Protein 3ORQ (pdb70)

Structure (mmCIF, N/CA/C/O backbone):
data_3ORQ
#
_entry.id   3ORQ
#
_cell.length_a   66.409
_cell.length_b   53.453
_cell.length_c   110.395
_cell.angle_alpha   90.00
_cell.angle_beta   94.70
_cell.angle_gamma   90.00
#
_symmetry.space_group_name_H-M   'P 1 21 1'
#
loop_
_entity.id
_entity.type
_entity.pdbx_description
1 polymer 'N5-Carboxyaminoimidazole ribonucleotide synthetase'
2 non-polymer 'MAGNESIUM ION'
3 non-polymer "ADENOSINE-5'-DIPHOSPHATE"
4 non-polymer 'PYROPHOSPHATE 2-'
5 non-polymer GLYCEROL
6 water water
#
loop_
_atom_site.group_PDB
_atom_site.id
_atom_site.type_symbol
_atom_site.label_atom_id
_atom_site.label_alt_id
_atom_site.label_comp_id
_atom_site.label_asym_id
_atom_site.label_entity_id
_atom_site.label_seq_id
_atom_site.pdbx_PDB_ins_code
_atom_site.Cartn_x
_atom_site.Cartn_y
_atom_site.Cartn_z
_atom_site.occupancy
_atom_site.B_iso_or_equiv
_atom_site.auth_seq_id
_atom_site.auth_comp_id
_atom_site.auth_asym_id
_atom_site.auth_atom_id
_atom_site.pdbx_PDB_model_num
ATOM 1 N N . ASN A 1 2 ? -2.113 3.107 25.539 1.00 35.78 -1 ASN A N 1
ATOM 2 C CA . ASN A 1 2 ? -0.872 2.284 25.365 1.00 36.86 -1 ASN A CA 1
ATOM 3 C C . ASN A 1 2 ? -0.725 1.671 23.963 1.00 38.01 -1 ASN A C 1
ATOM 4 O O . ASN A 1 2 ? -1.437 0.726 23.590 1.00 38.98 -1 ASN A O 1
ATOM 9 N N . ALA A 1 3 ? 0.199 2.218 23.183 1.00 38.29 0 ALA A N 1
ATOM 10 C CA . ALA A 1 3 ? 0.346 1.775 21.802 1.00 39.30 0 ALA A CA 1
ATOM 11 C C . ALA A 1 3 ? 1.136 0.471 21.732 1.00 38.06 0 ALA A C 1
ATOM 12 O O . ALA A 1 3 ? 2.246 0.350 22.304 1.00 36.13 0 ALA A O 1
ATOM 22 N N . ASN A 1 5 ? 1.983 -0.451 18.703 1.00 28.15 2 ASN A N 1
ATOM 23 C CA . ASN A 1 5 ? 2.958 -0.032 17.693 1.00 25.80 2 ASN A CA 1
ATOM 24 C C . ASN A 1 5 ? 3.281 1.452 17.788 1.00 22.96 2 ASN A C 1
ATOM 25 O O . ASN A 1 5 ? 2.383 2.267 17.993 1.00 22.80 2 ASN A O 1
ATOM 30 N N . PHE A 1 6 ? 4.574 1.786 17.669 1.00 17.87 3 PHE A N 1
ATOM 31 C CA . PHE A 1 6 ? 5.033 3.146 17.937 1.00 14.21 3 PHE A CA 1
ATOM 32 C C . PHE A 1 6 ? 6.255 3.555 17.097 1.00 12.94 3 PHE A C 1
ATOM 33 O O . PHE A 1 6 ? 6.775 2.767 16.316 1.00 11.88 3 PHE A O 1
ATOM 41 N N . ASN A 1 7 ? 6.672 4.806 17.203 1.00 11.99 4 ASN A N 1
ATOM 42 C CA . ASN A 1 7 ? 7.725 5.328 16.313 1.00 10.27 4 ASN A CA 1
ATOM 43 C C . ASN A 1 7 ? 8.971 4.468 16.244 1.00 9.12 4 ASN A C 1
ATOM 44 O O . ASN A 1 7 ? 9.531 4.060 17.292 1.00 6.45 4 ASN A O 1
ATOM 49 N N . LYS A 1 8 ? 9.376 4.178 15.014 1.00 8.09 5 LYS A N 1
ATOM 50 C CA . LYS A 1 8 ? 10.660 3.552 14.728 1.00 9.87 5 LYS A CA 1
ATOM 51 C C . LYS A 1 8 ? 11.682 4.655 14.540 1.00 9.74 5 LYS A C 1
ATOM 52 O O . LYS A 1 8 ? 11.632 5.382 13.548 1.00 11.38 5 LYS A O 1
ATOM 58 N N . LEU A 1 9 ? 12.580 4.808 15.518 1.00 8.00 6 LEU A N 1
ATOM 59 C CA . LEU A 1 9 ? 13.597 5.881 15.479 1.00 9.13 6 LEU A CA 1
ATOM 60 C C . LEU A 1 9 ? 14.931 5.367 14.954 1.00 9.52 6 LEU A C 1
ATOM 61 O O . LEU A 1 9 ? 15.423 4.300 15.389 1.00 12.37 6 LEU A O 1
ATOM 66 N N . LYS A 1 10 ? 15.532 6.141 14.061 1.00 5.93 7 LYS A N 1
ATOM 67 C CA . LYS A 1 10 ? 16.802 5.773 13.435 1.00 5.67 7 LYS A CA 1
ATOM 68 C C . LYS A 1 10 ? 17.948 6.473 14.115 1.00 5.57 7 LYS A C 1
ATOM 69 O O . LYS A 1 10 ? 17.766 7.518 14.783 1.00 5.15 7 LYS A O 1
ATOM 75 N N . PHE A 1 11 ? 19.144 5.900 13.975 1.00 3.54 8 PHE A N 1
ATOM 76 C CA . PHE A 1 11 ? 20.294 6.489 14.611 1.00 2.22 8 PHE A CA 1
ATOM 77 C C . PHE A 1 11 ? 20.292 7.974 14.291 1.00 3.01 8 PHE A C 1
ATOM 78 O O . PHE A 1 11 ? 19.809 8.385 13.215 1.00 2.00 8 PHE A O 1
ATOM 86 N N . GLY A 1 12 ? 20.842 8.783 15.203 1.00 2.28 9 GLY A N 1
ATOM 87 C CA . GLY A 1 12 ? 20.798 10.235 15.014 1.00 2.00 9 GLY A CA 1
ATOM 88 C C . GLY A 1 12 ? 19.668 10.856 15.808 1.00 3.21 9 GLY A C 1
ATOM 89 O O . GLY A 1 12 ? 19.711 12.046 16.110 1.00 4.02 9 GLY A O 1
ATOM 90 N N . ALA A 1 13 ? 18.659 10.062 16.196 1.00 3.72 10 ALA A N 1
ATOM 91 C CA . ALA A 1 13 ? 17.581 10.612 17.005 1.00 4.26 10 ALA A CA 1
ATOM 92 C C . ALA A 1 13 ? 18.075 10.783 18.441 1.00 5.69 10 ALA A C 1
ATOM 93 O O . ALA A 1 13 ? 19.150 10.256 18.810 1.00 4.68 10 ALA A O 1
ATOM 95 N N . THR A 1 14 ? 17.301 11.519 19.244 1.00 4.45 11 THR A N 1
ATOM 96 C CA . THR A 1 14 ? 17.670 11.809 20.608 1.00 4.41 11 THR A CA 1
ATOM 97 C C . THR A 1 14 ? 16.820 11.084 21.660 1.00 4.61 11 THR A C 1
ATOM 98 O O . THR A 1 14 ? 15.596 11.129 21.638 1.00 5.31 11 THR A O 1
ATOM 102 N N . ILE A 1 15 ? 17.488 10.479 22.624 1.00 3.68 12 ILE A N 1
ATOM 103 C CA . ILE A 1 15 ? 16.828 9.747 23.668 1.00 4.18 12 ILE A CA 1
ATOM 104 C C . ILE A 1 15 ? 16.948 10.506 24.957 1.00 4.76 12 ILE A C 1
ATOM 105 O O . ILE A 1 15 ? 18.040 10.890 25.359 1.00 8.00 12 ILE A O 1
ATOM 110 N N . GLY A 1 16 ? 15.821 10.740 25.611 1.00 4.50 13 GLY A N 1
ATOM 111 C CA . GLY A 1 16 ? 15.789 11.388 26.914 1.00 3.30 13 GLY A CA 1
ATOM 112 C C . GLY A 1 16 ? 15.745 10.364 28.033 1.00 4.39 13 GLY A C 1
ATOM 113 O O . GLY A 1 16 ? 15.040 9.356 27.921 1.00 6.23 13 GLY A O 1
ATOM 114 N N . ILE A 1 17 ? 16.532 10.602 29.095 1.00 3.03 14 ILE A N 1
ATOM 115 C CA . ILE A 1 17 ? 16.577 9.705 30.250 1.00 3.85 14 ILE A CA 1
ATOM 116 C C . ILE A 1 17 ? 16.292 10.472 31.517 1.00 4.99 14 ILE A C 1
ATOM 117 O O . ILE A 1 17 ? 17.016 11.396 31.893 1.00 4.40 14 ILE A O 1
ATOM 122 N N . ILE A 1 18 ? 15.249 10.061 32.213 1.00 6.07 15 ILE A N 1
ATOM 123 C CA . ILE A 1 18 ? 14.971 10.649 33.506 1.00 7.29 15 ILE A CA 1
ATOM 124 C C . ILE A 1 18 ? 15.694 9.824 34.563 1.00 6.58 15 ILE A C 1
ATOM 125 O O . ILE A 1 18 ? 15.324 8.652 34.805 1.00 5.21 15 ILE A O 1
ATOM 130 N N . GLY A 1 19 ? 16.711 10.422 35.192 1.00 5.94 16 GLY A N 1
ATOM 131 C CA . GLY A 1 19 ? 17.543 9.703 36.179 1.00 5.03 16 GLY A CA 1
ATOM 132 C C . GLY A 1 19 ? 18.951 9.456 35.629 1.00 5.46 16 GLY A C 1
ATOM 133 O O . GLY A 1 19 ? 19.111 8.883 34.543 1.00 7.55 16 GLY A O 1
ATOM 134 N N . GLY A 1 20 ? 19.971 9.878 36.362 1.00 2.00 17 GLY A N 1
ATOM 135 C CA . GLY A 1 20 ? 21.338 9.781 35.904 1.00 2.00 17 GLY A CA 1
ATOM 136 C C . GLY A 1 20 ? 22.207 8.911 36.766 1.00 2.00 17 GLY A C 1
ATOM 137 O O . GLY A 1 20 ? 23.410 9.124 36.861 1.00 2.12 17 GLY A O 1
ATOM 138 N N . GLY A 1 21 ? 21.617 7.916 37.399 1.00 2.00 18 GLY A N 1
ATOM 139 C CA . GLY A 1 21 ? 22.360 7.000 38.236 1.00 2.00 18 GLY A CA 1
ATOM 140 C C . GLY A 1 21 ? 23.102 6.067 37.297 1.00 3.42 18 GLY A C 1
ATOM 141 O O . GLY A 1 21 ? 23.218 6.338 36.093 1.00 4.70 18 GLY A O 1
ATOM 142 N N . GLN A 1 22 ? 23.600 4.956 37.824 1.00 2.33 19 GLN A N 1
ATOM 143 C CA . GLN A 1 22 ? 24.420 4.113 37.033 1.00 2.00 19 GLN A CA 1
ATOM 144 C C . GLN A 1 22 ? 23.601 3.401 35.971 1.00 2.00 19 GLN A C 1
ATOM 145 O O . GLN A 1 22 ? 24.158 2.974 34.955 1.00 2.00 19 GLN A O 1
ATOM 151 N N . LEU A 1 23 ? 22.316 3.220 36.228 1.00 2.00 20 LEU A N 1
ATOM 152 C CA . LEU A 1 23 ? 21.461 2.540 35.253 1.00 2.90 20 LEU A CA 1
ATOM 153 C C . LEU A 1 23 ? 21.296 3.420 34.015 1.00 2.00 20 LEU A C 1
ATOM 154 O O . LEU A 1 23 ? 21.371 2.924 32.900 1.00 2.28 20 LEU A O 1
ATOM 159 N N . GLY A 1 24 ? 21.094 4.723 34.238 1.00 2.00 21 GLY A N 1
ATOM 160 C CA . GLY A 1 24 ? 21.012 5.706 33.168 1.00 2.00 21 GLY A CA 1
ATOM 161 C C . GLY A 1 24 ? 22.328 5.729 32.412 1.00 2.00 21 GLY A C 1
ATOM 162 O O . GLY A 1 24 ? 22.348 5.789 31.175 1.00 2.00 21 GLY A O 1
ATOM 163 N N . LYS A 1 25 ? 23.434 5.608 33.142 1.00 2.00 22 LYS A N 1
ATOM 164 C CA . LYS A 1 25 ? 24.754 5.728 32.555 1.00 2.00 22 LYS A CA 1
ATOM 165 C C . LYS A 1 25 ? 24.934 4.601 31.576 1.00 2.00 22 LYS A C 1
ATOM 166 O O . LYS A 1 25 ? 25.353 4.782 30.438 1.00 2.92 22 LYS A O 1
ATOM 188 N N . ALA A 1 28 ? 22.891 5.033 28.529 1.00 2.00 25 ALA A N 1
ATOM 189 C CA . ALA A 1 28 ? 23.444 6.091 27.663 1.00 2.66 25 ALA A CA 1
ATOM 190 C C . ALA A 1 28 ? 24.679 5.606 26.886 1.00 3.26 25 ALA A C 1
ATOM 191 O O . ALA A 1 28 ? 24.872 5.980 25.699 1.00 3.28 25 ALA A O 1
ATOM 193 N N . GLN A 1 29 ? 25.503 4.765 27.536 1.00 2.00 26 GLN A N 1
ATOM 194 C CA . GLN A 1 29 ? 26.647 4.158 26.827 1.00 2.00 26 GLN A CA 1
ATOM 195 C C . GLN A 1 29 ? 26.205 3.267 25.679 1.00 2.00 26 GLN A C 1
ATOM 196 O O . GLN A 1 29 ? 26.781 3.335 24.589 1.00 2.00 26 GLN A O 1
ATOM 202 N N . SER A 1 30 ? 25.154 2.467 25.880 1.00 2.30 27 SER A N 1
ATOM 203 C CA . SER A 1 30 ? 24.611 1.699 24.758 1.00 2.74 27 SER A CA 1
ATOM 204 C C . SER A 1 30 ? 24.040 2.608 23.667 1.00 2.00 27 SER A C 1
ATOM 205 O O . SER A 1 30 ? 24.269 2.384 22.470 1.00 2.00 27 SER A O 1
ATOM 208 N N . ALA A 1 31 ? 23.265 3.592 24.078 1.00 2.00 28 ALA A N 1
ATOM 209 C CA . ALA A 1 31 ? 22.654 4.504 23.129 1.00 2.00 28 ALA A CA 1
ATOM 210 C C . ALA A 1 31 ? 23.722 5.198 22.286 1.00 2.00 28 ALA A C 1
ATOM 211 O O . ALA A 1 31 ? 23.561 5.302 21.068 1.00 2.00 28 ALA A O 1
ATOM 213 N N . GLN A 1 32 ? 24.813 5.680 22.909 1.00 2.00 29 GLN A N 1
ATOM 214 C CA . GLN A 1 32 ? 25.851 6.396 22.115 1.00 2.00 29 GLN A CA 1
ATOM 215 C C . GLN A 1 32 ? 26.597 5.457 21.164 1.00 2.00 29 GLN A C 1
ATOM 216 O O . GLN A 1 32 ? 26.821 5.772 19.990 1.00 2.00 29 GLN A O 1
ATOM 222 N N . LYS A 1 33 ? 26.953 4.269 21.645 1.00 2.00 30 LYS A N 1
ATOM 223 C CA . LYS A 1 33 ? 27.464 3.219 20.770 1.00 2.00 30 LYS A CA 1
ATOM 224 C C . LYS A 1 33 ? 26.591 2.987 19.478 1.00 2.00 30 LYS A C 1
ATOM 225 O O . LYS A 1 33 ? 27.131 2.845 18.406 1.00 2.00 30 LYS A O 1
ATOM 247 N N . GLY A 1 35 ? 24.647 5.121 18.122 1.00 2.00 32 GLY A N 1
ATOM 248 C CA . GLY A 1 35 ? 24.509 6.370 17.348 1.00 2.00 32 GLY A CA 1
ATOM 249 C C . GLY A 1 35 ? 23.276 7.225 17.664 1.00 2.33 32 GLY A C 1
ATOM 250 O O . GLY A 1 35 ? 22.877 8.035 16.835 1.00 2.03 32 GLY A O 1
ATOM 251 N N . TYR A 1 36 ? 22.689 7.041 18.850 1.00 2.00 33 TYR A N 1
ATOM 252 C CA . TYR A 1 36 ? 21.654 7.940 19.377 1.00 2.00 33 TYR A CA 1
ATOM 253 C C . TYR A 1 36 ? 22.299 9.011 20.275 1.00 2.00 33 TYR A C 1
ATOM 254 O O . TYR A 1 36 ? 23.317 8.763 20.936 1.00 2.34 33 TYR A O 1
ATOM 263 N N . LYS A 1 37 ? 21.719 10.197 20.284 1.00 2.00 34 LYS A N 1
ATOM 264 C CA . LYS A 1 37 ? 22.177 11.223 21.180 1.00 3.04 34 LYS A CA 1
ATOM 265 C C . LYS A 1 37 ? 21.441 11.054 22.489 1.00 4.29 34 LYS A C 1
ATOM 266 O O . LYS A 1 37 ? 20.358 10.468 22.530 1.00 2.00 34 LYS A O 1
ATOM 272 N N . VAL A 1 38 ? 22.021 11.562 23.568 1.00 4.77 35 VAL A N 1
ATOM 273 C CA . VAL A 1 38 ? 21.428 11.338 24.877 1.00 2.84 35 VAL A CA 1
ATOM 274 C C . VAL A 1 38 ? 21.306 12.644 25.632 1.00 3.93 35 VAL A C 1
ATOM 275 O O . VAL A 1 38 ? 22.298 13.346 25.810 1.00 3.82 35 VAL A O 1
ATOM 279 N N . VAL A 1 39 ? 20.090 12.939 26.103 1.00 4.69 36 VAL A N 1
ATOM 280 C CA . VAL A 1 39 ? 19.858 14.024 27.065 1.00 4.15 36 VAL A CA 1
ATOM 281 C C . VAL A 1 39 ? 19.460 13.395 28.405 1.00 3.94 36 VAL A C 1
ATOM 282 O O . VAL A 1 39 ? 18.571 12.549 28.466 1.00 6.59 36 VAL A O 1
ATOM 286 N N . VAL A 1 40 ? 20.111 13.785 29.484 1.00 2.34 37 VAL A N 1
ATOM 287 C CA . VAL A 1 40 ? 19.799 13.151 30.738 1.00 2.34 37 VAL A CA 1
ATOM 288 C C . VAL A 1 40 ? 19.362 14.215 31.784 1.00 4.96 37 VAL A C 1
ATOM 289 O O . VAL A 1 40 ? 19.922 15.328 31.835 1.00 4.98 37 VAL A O 1
ATOM 293 N N . LEU A 1 41 ? 18.358 13.853 32.590 1.00 4.66 38 LEU A N 1
ATOM 294 C CA . LEU A 1 41 ? 17.813 14.729 33.635 1.00 5.97 38 LEU A CA 1
ATOM 295 C C . LEU A 1 41 ? 18.044 14.076 35.008 1.00 6.52 38 LEU A C 1
ATOM 296 O O . LEU A 1 41 ? 17.677 12.915 35.249 1.00 6.74 38 LEU A O 1
ATOM 301 N N . ASP A 1 42 ? 18.661 14.825 35.910 1.00 6.64 39 ASP A N 1
ATOM 302 C CA . ASP A 1 42 ? 18.938 14.339 37.252 1.00 5.86 39 ASP A CA 1
ATOM 303 C C . ASP A 1 42 ? 19.150 15.591 38.117 1.00 7.60 39 ASP A C 1
ATOM 304 O O . ASP A 1 42 ? 19.747 16.569 37.644 1.00 9.95 39 ASP A O 1
ATOM 309 N N . PRO A 1 43 ? 18.713 15.557 39.387 1.00 8.11 40 PRO A N 1
ATOM 310 C CA . PRO A 1 43 ? 18.951 16.686 40.318 1.00 8.38 40 PRO A CA 1
ATOM 311 C C . PRO A 1 43 ? 20.412 16.899 40.699 1.00 10.00 40 PRO A C 1
ATOM 312 O O . PRO A 1 43 ? 20.799 17.994 41.123 1.00 9.15 40 PRO A O 1
ATOM 316 N N . SER A 1 44 ? 21.238 15.864 40.538 1.00 11.87 41 SER A N 1
ATOM 317 C CA . SER A 1 44 ? 22.601 15.943 41.033 1.00 13.12 41 SER A CA 1
ATOM 318 C C . SER A 1 44 ? 23.624 16.159 39.902 1.00 14.26 41 SER A C 1
ATOM 319 O O . SER A 1 44 ? 23.673 15.390 38.906 1.00 11.93 41 SER A O 1
ATOM 322 N N . GLU A 1 45 ? 24.451 17.186 40.065 1.00 14.25 42 GLU A N 1
ATOM 323 C CA . GLU A 1 45 ? 25.449 17.513 39.063 1.00 16.91 42 GLU A CA 1
ATOM 324 C C . GLU A 1 45 ? 26.616 16.522 39.059 1.00 15.70 42 GLU A C 1
ATOM 325 O O . GLU A 1 45 ? 27.449 16.538 38.140 1.00 13.61 42 GLU A O 1
ATOM 331 N N . ASP A 1 46 ? 26.672 15.674 40.088 1.00 15.96 43 ASP A N 1
ATOM 332 C CA . ASP A 1 46 ? 27.676 14.595 40.155 1.00 17.21 43 ASP A CA 1
ATOM 333 C C . ASP A 1 46 ? 27.119 13.257 39.675 1.00 14.09 43 ASP A C 1
ATOM 334 O O . ASP A 1 46 ? 27.781 12.240 39.793 1.00 14.61 43 ASP A O 1
ATOM 339 N N . CYS A 1 47 ? 25.904 13.244 39.138 1.00 11.35 44 CYS A N 1
ATOM 340 C CA . CYS A 1 47 ? 25.343 11.987 38.677 1.00 8.58 44 CYS A CA 1
ATOM 341 C C . CYS A 1 47 ? 26.298 11.312 37.694 1.00 7.33 44 CYS A C 1
ATOM 342 O O . CYS A 1 47 ? 26.830 11.965 36.814 1.00 3.59 44 CYS A O 1
ATOM 345 N N . PRO A 1 48 ? 26.478 9.981 37.837 1.00 6.38 45 PRO A N 1
ATOM 346 C CA . PRO A 1 48 ? 27.326 9.129 37.001 1.00 6.18 45 PRO A CA 1
ATOM 347 C C . PRO A 1 48 ? 27.064 9.244 35.484 1.00 6.84 45 PRO A C 1
ATOM 348 O O . PRO A 1 48 ? 27.958 8.961 34.703 1.00 5.05 45 PRO A O 1
ATOM 352 N N . CYS A 1 49 ? 25.858 9.626 35.072 1.00 4.21 46 CYS A N 1
ATOM 353 C CA . CYS A 1 49 ? 25.500 9.592 33.639 1.00 4.04 46 CYS A CA 1
ATOM 354 C C . CYS A 1 49 ? 25.874 10.920 32.955 1.00 5.01 46 CYS A C 1
ATOM 355 O O . CYS A 1 49 ? 25.838 11.038 31.736 1.00 5.41 46 CYS A O 1
ATOM 358 N N . ARG A 1 50 ? 26.285 11.903 33.743 1.00 6.56 47 ARG A N 1
ATOM 359 C CA . ARG A 1 50 ? 26.405 13.264 33.232 1.00 6.81 47 ARG A CA 1
ATOM 360 C C . ARG A 1 50 ? 27.355 13.411 32.065 1.00 5.65 47 ARG A C 1
ATOM 361 O O . ARG A 1 50 ? 27.083 14.172 31.140 1.00 7.03 47 ARG A O 1
ATOM 369 N N . TYR A 1 51 ? 28.462 12.682 32.095 1.00 4.63 48 TYR A N 1
ATOM 370 C CA . TYR A 1 51 ? 29.447 12.784 30.995 1.00 3.74 48 TYR A CA 1
ATOM 371 C C . TYR A 1 51 ? 29.413 11.680 29.944 1.00 2.26 48 TYR A C 1
ATOM 372 O O . TYR A 1 51 ? 30.382 11.503 29.213 1.00 2.00 48 TYR A O 1
ATOM 381 N N . VAL A 1 52 ? 28.321 10.904 29.905 1.00 2.00 49 VAL A N 1
ATOM 382 C CA . VAL A 1 52 ? 28.006 10.113 28.725 1.00 2.00 49 VAL A CA 1
ATOM 383 C C . VAL A 1 52 ? 26.657 10.556 28.083 1.00 2.00 49 VAL A C 1
ATOM 384 O O . VAL A 1 52 ? 25.929 9.743 27.462 1.00 2.00 49 VAL A O 1
ATOM 388 N N . ALA A 1 53 ? 26.318 11.844 28.287 1.00 2.00 50 ALA A N 1
ATOM 389 C CA . ALA A 1 53 ? 25.156 12.495 27.650 1.00 2.00 50 ALA A CA 1
ATOM 390 C C . ALA A 1 53 ? 25.599 13.668 26.790 1.00 2.12 50 ALA A C 1
ATOM 391 O O . ALA A 1 53 ? 26.592 14.295 27.094 1.00 3.70 50 ALA A O 1
ATOM 393 N N . HIS A 1 54 ? 24.885 13.940 25.703 1.00 2.44 51 HIS A N 1
ATOM 394 C CA . HIS A 1 54 ? 25.114 15.135 24.905 1.00 2.89 51 HIS A CA 1
ATOM 395 C C . HIS A 1 54 ? 24.664 16.343 25.658 1.00 5.65 51 HIS A C 1
ATOM 396 O O . HIS A 1 54 ? 25.267 17.392 25.559 1.00 6.74 51 HIS A O 1
ATOM 403 N N . GLU A 1 55 ? 23.636 16.178 26.474 1.00 5.00 52 GLU A N 1
ATOM 404 C CA . GLU A 1 55 ? 23.145 17.298 27.210 1.00 8.84 52 GLU A CA 1
ATOM 405 C C . GLU A 1 55 ? 22.711 16.858 28.603 1.00 7.76 52 GLU A C 1
ATOM 406 O O . GLU A 1 55 ? 22.191 15.763 28.780 1.00 9.33 52 GLU A O 1
ATOM 412 N N . PHE A 1 56 ? 22.945 17.711 29.593 1.00 7.58 53 PHE A N 1
ATOM 413 C CA . PHE A 1 56 ? 22.585 17.418 30.960 1.00 7.39 53 PHE A CA 1
ATOM 414 C C . PHE A 1 56 ? 21.614 18.508 31.439 1.00 8.62 53 PHE A C 1
ATOM 415 O O . PHE A 1 56 ? 21.909 19.703 31.319 1.00 8.33 53 PHE A O 1
ATOM 423 N N . ILE A 1 57 ? 20.444 18.092 31.913 1.00 8.34 54 ILE A N 1
ATOM 424 C CA . ILE A 1 57 ? 19.470 18.988 32.497 1.00 8.60 54 ILE A CA 1
ATOM 425 C C . ILE A 1 57 ? 19.418 18.691 34.008 1.00 10.40 54 ILE A C 1
ATOM 426 O O . ILE A 1 57 ? 18.970 17.612 34.441 1.00 10.26 54 ILE A O 1
ATOM 431 N N . GLN A 1 58 ? 19.910 19.640 34.806 1.00 10.84 55 GLN A N 1
ATOM 432 C CA . GLN A 1 58 ? 19.898 19.472 36.254 1.00 10.17 55 GLN A CA 1
ATOM 433 C C . GLN A 1 58 ? 18.546 20.000 36.768 1.00 9.44 55 GLN A C 1
ATOM 434 O O . GLN A 1 58 ? 18.257 21.195 36.650 1.00 9.84 55 GLN A O 1
ATOM 440 N N . ALA A 1 59 ? 17.729 19.099 37.296 1.00 7.09 56 ALA A N 1
ATOM 441 C CA . ALA A 1 59 ? 16.443 19.444 37.854 1.00 9.88 56 ALA A CA 1
ATOM 442 C C . ALA A 1 59 ? 15.888 18.271 38.654 1.00 11.16 56 ALA A C 1
ATOM 443 O O . ALA A 1 59 ? 16.269 17.129 38.439 1.00 12.44 56 ALA A O 1
ATOM 445 N N . LYS A 1 60 ? 14.984 18.552 39.578 1.00 14.08 57 LYS A N 1
ATOM 446 C CA . LYS A 1 60 ? 14.308 17.493 40.334 1.00 16.94 57 LYS A CA 1
ATOM 447 C C . LYS A 1 60 ? 13.334 16.725 39.449 1.00 16.57 57 LYS A C 1
ATOM 448 O O . LYS A 1 60 ? 12.873 17.223 38.411 1.00 14.95 57 LYS A O 1
ATOM 454 N N . TYR A 1 61 ? 13.010 15.515 39.872 1.00 18.00 58 TYR A N 1
ATOM 455 C CA . TYR A 1 61 ? 12.117 14.658 39.092 1.00 20.06 58 TYR A CA 1
ATOM 456 C C . TYR A 1 61 ? 10.644 15.108 39.112 1.00 19.69 58 TYR A C 1
ATOM 457 O O . TYR A 1 61 ? 9.854 14.678 38.283 1.00 20.50 58 TYR A O 1
ATOM 466 N N . ASP A 1 62 ? 10.288 15.982 40.042 1.00 19.75 59 ASP A N 1
ATOM 467 C CA . ASP A 1 62 ? 8.930 16.556 40.093 1.00 21.42 59 ASP A CA 1
ATOM 468 C C . ASP A 1 62 ? 8.839 17.889 39.326 1.00 20.87 59 ASP A C 1
ATOM 469 O O . ASP A 1 62 ? 7.760 18.456 39.223 1.00 22.66 59 ASP A O 1
ATOM 474 N N . ASP A 1 63 ? 9.966 18.383 38.803 1.00 18.34 60 ASP A N 1
ATOM 475 C CA . ASP A 1 63 ? 10.053 19.710 38.183 1.00 16.06 60 ASP A CA 1
ATOM 476 C C . ASP A 1 63 ? 9.475 19.673 36.755 1.00 16.61 60 ASP A C 1
ATOM 477 O O . ASP A 1 63 ? 10.113 19.179 35.807 1.00 15.80 60 ASP A O 1
ATOM 482 N N . GLU A 1 64 ? 8.252 20.192 36.617 1.00 15.14 61 GLU A N 1
ATOM 483 C CA . GLU A 1 64 ? 7.466 20.124 35.382 1.00 15.03 61 GLU A CA 1
ATOM 484 C C . GLU A 1 64 ? 8.065 20.906 34.205 1.00 14.17 61 GLU A C 1
ATOM 485 O O . GLU A 1 64 ? 7.989 20.446 33.062 1.00 12.45 61 GLU A O 1
ATOM 491 N N . LYS A 1 65 ? 8.646 22.076 34.480 1.00 15.31 62 LYS A N 1
ATOM 492 C CA . LYS A 1 65 ? 9.282 22.864 33.413 1.00 17.34 62 LYS A CA 1
ATOM 493 C C . LYS A 1 65 ? 10.460 22.088 32.812 1.00 15.59 62 LYS A C 1
ATOM 494 O O . LYS A 1 65 ? 10.648 22.052 31.598 1.00 15.59 62 LYS A O 1
ATOM 500 N N . ALA A 1 66 ? 11.269 21.511 33.688 1.00 13.74 63 ALA A N 1
ATOM 501 C CA . ALA A 1 66 ? 12.468 20.791 33.262 1.00 12.96 63 ALA A CA 1
ATOM 502 C C . ALA A 1 66 ? 12.080 19.517 32.503 1.00 12.33 63 ALA A C 1
ATOM 503 O O . ALA A 1 66 ? 12.666 19.238 31.464 1.00 10.47 63 ALA A O 1
ATOM 505 N N . LEU A 1 67 ? 11.075 18.782 33.001 1.00 11.18 64 LEU A N 1
ATOM 506 C CA . LEU A 1 67 ? 10.645 17.563 32.304 1.00 11.27 64 LEU A CA 1
ATOM 507 C C . LEU A 1 67 ? 10.122 17.926 30.898 1.00 10.71 64 LEU A C 1
ATOM 508 O O . LEU A 1 67 ? 10.402 17.214 29.930 1.00 9.32 64 LEU A O 1
ATOM 513 N N . ASN A 1 68 ? 9.424 19.065 30.778 1.00 7.54 65 ASN A N 1
ATOM 514 C CA . ASN A 1 68 ? 9.015 19.520 29.468 1.00 8.94 65 ASN A CA 1
ATOM 515 C C . ASN A 1 68 ? 10.144 19.920 28.509 1.00 10.48 65 ASN A C 1
ATOM 516 O O . ASN A 1 68 ? 10.086 19.607 27.315 1.00 9.87 65 ASN A O 1
ATOM 521 N N . GLN A 1 69 ? 11.152 20.615 29.036 1.00 10.38 66 GLN A N 1
ATOM 522 C CA . GLN A 1 69 ? 12.366 20.865 28.287 1.00 12.11 66 GLN A CA 1
ATOM 523 C C . GLN A 1 69 ? 13.017 19.559 27.816 1.00 11.06 66 GLN A C 1
ATOM 524 O O . GLN A 1 69 ? 13.475 19.463 26.683 1.00 11.77 66 GLN A O 1
ATOM 530 N N . LEU A 1 70 ? 13.025 18.546 28.670 1.00 9.50 67 LEU A N 1
ATOM 531 C CA . LEU A 1 70 ? 13.515 17.249 28.262 1.00 7.71 67 LEU A CA 1
ATOM 532 C C . LEU A 1 70 ? 12.726 16.716 27.058 1.00 7.69 67 LEU A C 1
ATOM 533 O O . LEU A 1 70 ? 13.313 16.277 26.062 1.00 6.43 67 LEU A O 1
ATOM 538 N N . GLY A 1 71 ? 11.398 16.793 27.130 1.00 7.73 68 GLY A N 1
ATOM 539 C CA . GLY A 1 71 ? 10.553 16.353 26.032 1.00 8.07 68 GLY A CA 1
ATOM 540 C C . GLY A 1 71 ? 10.736 17.149 24.762 1.00 9.24 68 GLY A C 1
ATOM 541 O O . GLY A 1 71 ? 10.647 16.585 23.678 1.00 10.19 68 GLY A O 1
ATOM 542 N N . GLN A 1 72 ? 10.968 18.461 24.878 1.00 9.41 69 GLN A N 1
ATOM 543 C CA . GLN A 1 72 ? 11.210 19.299 23.713 1.00 11.79 69 GLN A CA 1
ATOM 544 C C . GLN A 1 72 ? 12.498 18.892 22.970 1.00 12.04 69 GLN A C 1
ATOM 545 O O . GLN A 1 72 ? 12.611 19.106 21.766 1.00 12.43 69 GLN A O 1
ATOM 551 N N . LYS A 1 73 ? 13.462 18.322 23.690 1.00 10.51 70 LYS A N 1
ATOM 552 C CA . LYS A 1 73 ? 14.754 17.993 23.078 1.00 12.64 70 LYS A CA 1
ATOM 553 C C . LYS A 1 73 ? 14.842 16.585 22.504 1.00 12.56 70 LYS A C 1
ATOM 554 O O . LYS A 1 73 ? 15.792 16.269 21.793 1.00 15.95 70 LYS A O 1
ATOM 560 N N . CYS A 1 74 ? 13.863 15.738 22.794 1.00 10.99 71 CYS A N 1
ATOM 561 C CA . CYS A 1 74 ? 14.030 14.290 22.600 1.00 11.71 71 CYS A CA 1
ATOM 562 C C . CYS A 1 74 ? 12.995 13.737 21.656 1.00 9.89 71 CYS A C 1
ATOM 563 O O . CYS A 1 74 ? 11.885 14.287 21.546 1.00 9.27 71 CYS A O 1
ATOM 566 N N . ASP A 1 75 ? 13.342 12.637 20.998 1.00 7.30 72 ASP A N 1
ATOM 567 C CA . ASP A 1 75 ? 12.377 11.952 20.130 1.00 7.37 72 ASP A CA 1
ATOM 568 C C . ASP A 1 75 ? 11.698 10.801 20.866 1.00 6.19 72 ASP A C 1
ATOM 569 O O . ASP A 1 75 ? 10.632 10.319 20.449 1.00 6.97 72 ASP A O 1
ATOM 574 N N . VAL A 1 76 ? 12.334 10.345 21.942 1.00 4.86 73 VAL A N 1
ATOM 575 C CA . VAL A 1 76 ? 11.749 9.327 22.828 1.00 4.84 73 VAL A CA 1
ATOM 576 C C . VAL A 1 76 ? 12.216 9.596 24.235 1.00 4.28 73 VAL A C 1
ATOM 577 O O . VAL A 1 76 ? 13.325 10.059 24.428 1.00 4.50 73 VAL A O 1
ATOM 581 N N . ILE A 1 77 ? 11.384 9.315 25.227 1.00 5.55 74 ILE A N 1
ATOM 582 C CA . ILE A 1 77 ? 11.813 9.492 26.633 1.00 4.73 74 ILE A CA 1
ATOM 583 C C . ILE A 1 77 ? 11.644 8.186 27.390 1.00 3.26 74 ILE A C 1
ATOM 584 O O . ILE A 1 77 ? 10.615 7.521 27.266 1.00 4.86 74 ILE A O 1
ATOM 589 N N . THR A 1 78 ? 12.687 7.798 28.116 1.00 2.00 75 THR A N 1
ATOM 590 C CA . THR A 1 78 ? 12.636 6.613 28.988 1.00 2.30 75 THR A CA 1
ATOM 591 C C . THR A 1 78 ? 13.084 7.041 30.378 1.00 5.08 75 THR A C 1
ATOM 592 O O . THR A 1 78 ? 13.436 8.197 30.599 1.00 6.59 75 THR A O 1
ATOM 596 N N . TYR A 1 79 ? 13.032 6.131 31.334 1.00 5.66 76 TYR A N 1
ATOM 597 C CA . TYR A 1 79 ? 13.339 6.513 32.695 1.00 5.80 76 TYR A CA 1
ATOM 598 C C . TYR A 1 79 ? 14.168 5.423 33.263 1.00 7.37 76 TYR A C 1
ATOM 599 O O . TYR A 1 79 ? 14.056 4.258 32.849 1.00 6.70 76 TYR A O 1
ATOM 608 N N . GLU A 1 80 ? 14.957 5.806 34.252 1.00 9.12 77 GLU A N 1
ATOM 609 C CA . GLU A 1 80 ? 15.986 4.978 34.820 1.00 17.01 77 GLU A CA 1
ATOM 610 C C . GLU A 1 80 ? 15.565 4.511 36.220 1.00 22.32 77 GLU A C 1
ATOM 611 O O . GLU A 1 80 ? 16.079 3.525 36.728 1.00 28.18 77 GLU A O 1
ATOM 617 N N . PHE A 1 81 ? 14.638 5.199 36.857 1.00 24.76 78 PHE A N 1
ATOM 618 C CA . PHE A 1 81 ? 14.233 4.786 38.196 1.00 30.43 78 PHE A CA 1
ATOM 619 C C . PHE A 1 81 ? 12.759 5.174 38.441 1.00 31.39 78 PHE A C 1
ATOM 620 O O . PHE A 1 81 ? 12.268 6.143 37.886 1.00 30.49 78 PHE A O 1
ATOM 628 N N . GLU A 1 82 ? 12.066 4.396 39.268 1.00 34.06 79 GLU A N 1
ATOM 629 C CA . GLU A 1 82 ? 10.647 4.593 39.563 1.00 36.77 79 GLU A CA 1
ATOM 630 C C . GLU A 1 82 ? 10.342 5.866 40.349 1.00 37.86 79 GLU A C 1
ATOM 631 O O . GLU A 1 82 ? 9.218 6.066 40.774 1.00 37.56 79 GLU A O 1
ATOM 637 N N . ASN A 1 83 ? 11.341 6.726 40.513 1.00 40.24 80 ASN A N 1
ATOM 638 C CA . ASN A 1 83 ? 11.193 8.002 41.222 1.00 43.20 80 ASN A CA 1
ATOM 639 C C . ASN A 1 83 ? 9.934 8.790 40.862 1.00 42.62 80 ASN A C 1
ATOM 640 O O . ASN A 1 83 ? 9.061 8.976 41.699 1.00 44.09 80 ASN A O 1
ATOM 645 N N . ILE A 1 84 ? 9.867 9.232 39.604 1.00 40.58 81 ILE A N 1
ATOM 646 C CA . ILE A 1 84 ? 8.897 10.220 39.123 1.00 38.38 81 ILE A CA 1
ATOM 647 C C . ILE A 1 84 ? 7.439 9.955 39.488 1.00 37.53 81 ILE A C 1
ATOM 648 O O . ILE A 1 84 ? 7.030 8.806 39.632 1.00 39.60 81 ILE A O 1
ATOM 653 N N . SER A 1 85 ? 6.659 11.023 39.635 1.00 33.16 82 SER A N 1
ATOM 654 C CA . SER A 1 85 ? 5.253 10.860 39.918 1.00 31.34 82 SER A CA 1
ATOM 655 C C . SER A 1 85 ? 4.503 10.418 38.674 1.00 30.25 82 SER A C 1
ATOM 656 O O . SER A 1 85 ? 4.716 10.944 37.574 1.00 29.36 82 SER A O 1
ATOM 659 N N . ALA A 1 86 ? 3.611 9.455 38.868 1.00 28.00 83 ALA A N 1
ATOM 660 C CA . ALA A 1 86 ? 2.766 8.947 37.815 1.00 26.77 83 ALA A CA 1
ATOM 661 C C . ALA A 1 86 ? 1.974 10.059 37.143 1.00 25.61 83 ALA A C 1
ATOM 662 O O . ALA A 1 86 ? 1.739 10.014 35.923 1.00 23.53 83 ALA A O 1
ATOM 664 N N . GLN A 1 87 ? 1.551 11.036 37.946 1.00 23.72 84 GLN A N 1
ATOM 665 C CA . GLN A 1 87 ? 0.774 12.147 37.440 1.00 23.45 84 GLN A CA 1
ATOM 666 C C . GLN A 1 87 ? 1.591 13.026 36.487 1.00 21.80 84 GLN A C 1
ATOM 667 O O . GLN A 1 87 ? 1.079 13.457 35.469 1.00 20.54 84 GLN A O 1
ATOM 673 N N . GLN A 1 88 ? 2.861 13.274 36.812 1.00 20.99 85 GLN A N 1
ATOM 674 C CA . GLN A 1 88 ? 3.717 14.073 35.946 1.00 19.83 85 GLN A CA 1
ATOM 675 C C . GLN A 1 88 ? 3.982 13.318 34.627 1.00 16.88 85 GLN A C 1
ATOM 676 O O . GLN A 1 88 ? 3.979 13.901 33.546 1.00 14.97 85 GLN A O 1
ATOM 682 N N . LEU A 1 89 ? 4.229 12.020 34.757 1.00 13.11 86 LEU A N 1
ATOM 683 C CA . LEU A 1 89 ? 4.613 11.183 33.656 1.00 10.80 86 LEU A CA 1
ATOM 684 C C . LEU A 1 89 ? 3.419 11.005 32.688 1.00 11.61 86 LEU A C 1
ATOM 685 O O . LEU A 1 89 ? 3.605 10.971 31.476 1.00 8.74 86 LEU A O 1
ATOM 690 N N . LYS A 1 90 ? 2.198 10.926 33.230 1.00 11.81 87 LYS A N 1
ATOM 691 C CA . LYS A 1 90 ? 0.991 10.868 32.386 1.00 11.52 87 LYS A CA 1
ATOM 692 C C . LYS A 1 90 ? 0.885 12.116 31.498 1.00 11.34 87 LYS A C 1
ATOM 693 O O . LYS A 1 90 ? 0.766 12.000 30.299 1.00 11.79 87 LYS A O 1
ATOM 699 N N . LEU A 1 91 ? 0.981 13.298 32.095 1.00 12.93 88 LEU A N 1
ATOM 700 C CA . LEU A 1 91 ? 1.088 14.533 31.327 1.00 14.94 88 LEU A CA 1
ATOM 701 C C . LEU A 1 91 ? 2.142 14.493 30.205 1.00 14.69 88 LEU A C 1
ATOM 702 O O . LEU A 1 91 ? 1.892 14.970 29.125 1.00 15.71 88 LEU A O 1
ATOM 707 N N . LEU A 1 92 ? 3.308 13.929 30.481 1.00 14.32 89 LEU A N 1
ATOM 708 C CA . LEU A 1 92 ? 4.399 13.848 29.514 1.00 14.29 89 LEU A CA 1
ATOM 709 C C . LEU A 1 92 ? 4.126 12.836 28.392 1.00 14.28 89 LEU A C 1
ATOM 710 O O . LEU A 1 92 ? 4.449 13.110 27.251 1.00 13.06 89 LEU A O 1
ATOM 715 N N . CYS A 1 93 ? 3.523 11.688 28.726 1.00 14.14 90 CYS A N 1
ATOM 716 C CA . CYS A 1 93 ? 3.177 10.666 27.745 1.00 15.14 90 CYS A CA 1
ATOM 717 C C . CYS A 1 93 ? 2.214 11.240 26.771 1.00 14.54 90 CYS A C 1
ATOM 718 O O . CYS A 1 93 ? 2.214 10.854 25.606 1.00 13.74 90 CYS A O 1
ATOM 721 N N . GLU A 1 94 ? 1.387 12.158 27.267 1.00 13.15 91 GLU A N 1
ATOM 722 C CA . GLU A 1 94 ? 0.320 12.720 26.441 1.00 14.39 91 GLU A CA 1
ATOM 723 C C . GLU A 1 94 ? 0.883 13.730 25.442 1.00 13.57 91 GLU A C 1
ATOM 724 O O . GLU A 1 94 ? 0.304 13.910 24.389 1.00 14.67 91 GLU A O 1
ATOM 730 N N . LYS A 1 95 ? 2.004 14.366 25.758 1.00 13.31 92 LYS A N 1
ATOM 731 C CA . LYS A 1 95 ? 2.556 15.373 24.874 1.00 15.40 92 LYS A CA 1
ATOM 732 C C . LYS A 1 95 ? 3.761 14.881 24.063 1.00 14.99 92 LYS A C 1
ATOM 733 O O . LYS A 1 95 ? 3.998 15.357 22.962 1.00 15.96 92 LYS A O 1
ATOM 739 N N . TYR A 1 96 ? 4.519 13.929 24.600 1.00 11.59 93 TYR A N 1
ATOM 740 C CA . TYR A 1 96 ? 5.719 13.438 23.929 1.00 9.97 93 TYR A CA 1
ATOM 741 C C . TYR A 1 96 ? 5.709 11.938 23.741 1.00 8.02 93 TYR A C 1
ATOM 742 O O . TYR A 1 96 ? 4.803 11.283 24.161 1.00 8.42 93 TYR A O 1
ATOM 751 N N . ASN A 1 97 ? 6.757 11.399 23.124 1.00 8.46 94 ASN A N 1
ATOM 752 C CA . ASN A 1 97 ? 6.815 9.969 22.809 1.00 6.46 94 ASN A CA 1
ATOM 753 C C . ASN A 1 97 ? 7.492 9.150 23.915 1.00 6.89 94 ASN A C 1
ATOM 754 O O . ASN A 1 97 ? 8.750 9.217 24.097 1.00 5.41 94 ASN A O 1
ATOM 759 N N . ILE A 1 98 ? 6.661 8.412 24.651 1.00 3.50 95 ILE A N 1
ATOM 760 C CA . ILE A 1 98 ? 7.102 7.578 25.773 1.00 4.89 95 ILE A CA 1
ATOM 761 C C . ILE A 1 98 ? 6.354 6.236 25.678 1.00 6.66 95 ILE A C 1
ATOM 762 O O . ILE A 1 98 ? 5.326 6.034 26.332 1.00 8.23 95 ILE A O 1
ATOM 767 N N . PRO A 1 99 ? 6.862 5.325 24.854 1.00 5.02 96 PRO A N 1
ATOM 768 C CA . PRO A 1 99 ? 6.155 4.091 24.603 1.00 5.12 96 PRO A CA 1
ATOM 769 C C . PRO A 1 99 ? 5.967 3.278 25.886 1.00 6.19 96 PRO A C 1
ATOM 770 O O . PRO A 1 99 ? 5.069 2.453 25.950 1.00 6.13 96 PRO A O 1
ATOM 774 N N . GLN A 1 100 ? 6.810 3.518 26.890 1.00 5.77 97 GLN A N 1
ATOM 775 C CA . GLN A 1 100 ? 6.651 2.871 28.203 1.00 5.41 97 GLN A CA 1
ATOM 776 C C . GLN A 1 100 ? 5.390 3.269 28.964 1.00 6.03 97 GLN A C 1
ATOM 777 O O . GLN A 1 100 ? 4.950 2.531 29.865 1.00 7.83 97 GLN A O 1
ATOM 783 N N . GLY A 1 101 ? 4.776 4.406 28.613 1.00 5.92 98 GLY A N 1
ATOM 784 C CA . GLY A 1 101 ? 3.478 4.798 29.242 1.00 3.71 98 GLY A CA 1
ATOM 785 C C . GLY A 1 101 ? 3.704 5.177 30.696 1.00 5.47 98 GLY A C 1
ATOM 786 O O . GLY A 1 101 ? 4.860 5.404 31.110 1.00 6.14 98 GLY A O 1
ATOM 787 N N . TYR A 1 102 ? 2.635 5.288 31.475 1.00 5.52 99 TYR A N 1
ATOM 788 C CA . TYR A 1 102 ? 2.734 5.662 32.890 1.00 7.11 99 TYR A CA 1
ATOM 789 C C . TYR A 1 102 ? 2.149 4.571 33.800 1.00 7.44 99 TYR A C 1
ATOM 790 O O . TYR A 1 102 ? 2.311 4.621 35.012 1.00 6.92 99 TYR A O 1
ATOM 799 N N . GLN A 1 103 ? 1.492 3.586 33.217 1.00 9.15 100 GLN A N 1
ATOM 800 C CA . GLN A 1 103 ? 0.818 2.562 34.018 1.00 12.10 100 GLN A CA 1
ATOM 801 C C . GLN A 1 103 ? 1.820 1.751 34.841 1.00 11.88 100 GLN A C 1
ATOM 802 O O . GLN A 1 103 ? 1.583 1.468 36.015 1.00 11.70 100 GLN A O 1
ATOM 808 N N . ALA A 1 104 ? 2.913 1.334 34.203 1.00 11.67 101 ALA A N 1
ATOM 809 C CA . ALA A 1 104 ? 3.891 0.503 34.884 1.00 12.43 101 ALA A CA 1
ATOM 810 C C . ALA A 1 104 ? 4.329 1.241 36.129 1.00 14.22 101 ALA A C 1
ATOM 811 O O . ALA A 1 104 ? 4.251 0.705 37.236 1.00 16.84 101 ALA A O 1
ATOM 813 N N . ILE A 1 105 ? 4.755 2.491 35.950 1.00 15.16 102 ILE A N 1
ATOM 814 C CA . ILE A 1 105 ? 5.249 3.297 37.049 1.00 17.39 102 ILE A CA 1
ATOM 815 C C . ILE A 1 105 ? 4.213 3.511 38.108 1.00 18.50 102 ILE A C 1
ATOM 816 O O . ILE A 1 105 ? 4.499 3.253 39.256 1.00 20.43 102 ILE A O 1
ATOM 821 N N . GLN A 1 106 ? 3.028 3.992 37.731 1.00 19.29 103 GLN A N 1
ATOM 822 C CA . GLN A 1 106 ? 1.943 4.267 38.690 1.00 21.47 103 GLN A CA 1
ATOM 823 C C . GLN A 1 106 ? 1.720 3.095 39.636 1.00 22.48 103 GLN A C 1
ATOM 824 O O . GLN A 1 106 ? 1.607 3.238 40.852 1.00 24.50 103 GLN A O 1
ATOM 830 N N . LEU A 1 107 ? 1.647 1.923 39.032 1.00 22.38 104 LEU A N 1
ATOM 831 C CA . LEU A 1 107 ? 1.155 0.750 39.681 1.00 21.68 104 LEU A CA 1
ATOM 832 C C . LEU A 1 107 ? 2.279 0.082 40.484 1.00 21.29 104 LEU A C 1
ATOM 833 O O . LEU A 1 107 ? 2.041 -0.412 41.584 1.00 19.55 104 LEU A O 1
ATOM 838 N N . LEU A 1 108 ? 3.513 0.117 39.965 1.00 20.71 105 LEU A N 1
ATOM 839 C CA . LEU A 1 108 ? 4.635 -0.493 40.672 1.00 20.96 105 LEU A CA 1
ATOM 840 C C . LEU A 1 108 ? 5.332 0.377 41.719 1.00 22.12 105 LEU A C 1
ATOM 841 O O . LEU A 1 108 ? 6.175 -0.119 42.442 1.00 23.21 105 LEU A O 1
ATOM 846 N N . GLN A 1 109 ? 4.981 1.661 41.788 1.00 24.33 106 GLN A N 1
ATOM 847 C CA . GLN A 1 109 ? 5.543 2.608 42.768 1.00 26.57 106 GLN A CA 1
ATOM 848 C C . GLN A 1 109 ? 5.132 2.195 44.162 1.00 26.74 106 GLN A C 1
ATOM 849 O O . GLN A 1 109 ? 5.879 2.329 45.133 1.00 26.45 106 GLN A O 1
ATOM 855 N N . ASP A 1 110 ? 3.901 1.730 44.246 1.00 26.70 107 ASP A N 1
ATOM 856 C CA . ASP A 1 110 ? 3.266 1.488 45.522 1.00 27.75 107 ASP A CA 1
ATOM 857 C C . ASP A 1 110 ? 3.090 -0.026 45.741 1.00 27.03 107 ASP A C 1
ATOM 858 O O . ASP A 1 110 ? 2.360 -0.672 45.001 1.00 27.11 107 ASP A O 1
ATOM 863 N N . ARG A 1 111 ? 3.782 -0.563 46.750 1.00 26.55 108 ARG A N 1
ATOM 864 C CA . ARG A 1 111 ? 3.742 -1.989 47.122 1.00 26.63 108 ARG A CA 1
ATOM 865 C C . ARG A 1 111 ? 2.349 -2.605 47.211 1.00 26.35 108 ARG A C 1
ATOM 866 O O . ARG A 1 111 ? 2.156 -3.743 46.801 1.00 25.67 108 ARG A O 1
ATOM 874 N N . LEU A 1 112 ? 1.379 -1.878 47.759 1.00 27.50 109 LEU A N 1
ATOM 875 C CA . LEU A 1 112 ? 0.006 -2.407 47.843 1.00 27.49 109 LEU A CA 1
ATOM 876 C C . LEU A 1 112 ? -0.588 -2.603 46.456 1.00 26.79 109 LEU A C 1
ATOM 877 O O . LEU A 1 112 ? -1.189 -3.640 46.166 1.00 26.28 109 LEU A O 1
ATOM 882 N N . THR A 1 113 ? -0.419 -1.601 45.600 1.00 26.81 110 THR A N 1
ATOM 883 C CA . THR A 1 113 ? -0.980 -1.661 44.245 1.00 27.90 110 THR A CA 1
ATOM 884 C C . THR A 1 113 ? -0.269 -2.746 43.447 1.00 24.83 110 THR A C 1
ATOM 885 O O . THR A 1 113 ? -0.889 -3.466 42.666 1.00 24.88 110 THR A O 1
ATOM 889 N N . GLU A 1 114 ? 1.023 -2.895 43.707 1.00 23.16 111 GLU A N 1
ATOM 890 C CA . GLU A 1 114 ? 1.845 -3.921 43.075 1.00 23.04 111 GLU A CA 1
ATOM 891 C C . GLU A 1 114 ? 1.376 -5.327 43.446 1.00 22.90 111 GLU A C 1
ATOM 892 O O . GLU A 1 114 ? 1.229 -6.194 42.575 1.00 22.72 111 GLU A O 1
ATOM 898 N N . LYS A 1 115 ? 1.147 -5.549 44.741 1.00 23.34 112 LYS A N 1
ATOM 899 C CA . LYS A 1 115 ? 0.661 -6.837 45.221 1.00 22.94 112 LYS A CA 1
ATOM 900 C C . LYS A 1 115 ? -0.733 -7.134 44.692 1.00 22.59 112 LYS A C 1
ATOM 901 O O . LYS A 1 115 ? -0.959 -8.228 44.189 1.00 23.73 112 LYS A O 1
ATOM 907 N N . GLU A 1 116 ? -1.634 -6.159 44.761 1.00 22.50 113 GLU A N 1
ATOM 908 C CA . GLU A 1 116 ? -3.006 -6.333 44.275 1.00 24.20 113 GLU A CA 1
ATOM 909 C C . GLU A 1 116 ? -2.999 -6.762 42.815 1.00 25.01 113 GLU A C 1
ATOM 910 O O . GLU A 1 116 ? -3.642 -7.750 42.444 1.00 22.52 113 GLU A O 1
ATOM 916 N N . THR A 1 117 ? -2.220 -6.038 42.000 1.00 23.77 114 THR A N 1
ATOM 917 C CA . THR A 1 117 ? -2.174 -6.300 40.573 1.00 23.90 114 THR A CA 1
ATOM 918 C C . THR A 1 117 ? -1.701 -7.722 40.295 1.00 25.67 114 THR A C 1
ATOM 919 O O . THR A 1 117 ? -2.287 -8.438 39.463 1.00 26.34 114 THR A O 1
ATOM 923 N N . LEU A 1 118 ? -0.648 -8.129 40.997 1.00 24.49 115 LEU A N 1
ATOM 924 C CA . LEU A 1 118 ? -0.099 -9.465 40.806 1.00 23.79 115 LEU A CA 1
ATOM 925 C C . LEU A 1 118 ? -1.147 -10.554 41.113 1.00 24.38 115 LEU A C 1
ATOM 926 O O . LEU A 1 118 ? -1.379 -11.463 40.305 1.00 24.45 115 LEU A O 1
ATOM 931 N N . LYS A 1 119 ? -1.819 -10.432 42.252 1.00 25.05 116 LYS A N 1
ATOM 932 C CA . LYS A 1 119 ? -2.862 -11.388 42.602 1.00 26.08 116 LYS A CA 1
ATOM 933 C C . LYS A 1 119 ? -3.991 -11.380 41.582 1.00 26.38 116 LYS A C 1
ATOM 934 O O . LYS A 1 119 ? -4.479 -12.437 41.157 1.00 27.87 116 LYS A O 1
ATOM 940 N N . SER A 1 120 ? -4.411 -10.183 41.201 1.00 25.03 117 SER A N 1
ATOM 941 C CA . SER A 1 120 ? -5.439 -10.007 40.191 1.00 25.34 117 SER A CA 1
ATOM 942 C C . SER A 1 120 ? -5.036 -10.504 38.760 1.00 24.92 117 SER A C 1
ATOM 943 O O . SER A 1 120 ? -5.891 -10.801 37.922 1.00 25.77 117 SER A O 1
ATOM 946 N N . ALA A 1 121 ? -3.744 -10.610 38.494 1.00 21.65 118 ALA A N 1
ATOM 947 C CA . ALA A 1 121 ? -3.286 -11.176 37.232 1.00 19.94 118 ALA A CA 1
ATOM 948 C C . ALA A 1 121 ? -3.210 -12.686 37.352 1.00 20.99 118 ALA A C 1
ATOM 949 O O . ALA A 1 121 ? -2.798 -13.358 36.419 1.00 20.35 118 ALA A O 1
ATOM 951 N N . GLY A 1 122 ? -3.598 -13.210 38.519 1.00 22.61 119 GLY A N 1
ATOM 952 C CA . GLY A 1 122 ? -3.504 -14.644 38.797 1.00 23.33 119 GLY A CA 1
ATOM 953 C C . GLY A 1 122 ? -2.090 -15.202 38.922 1.00 23.73 119 GLY A C 1
ATOM 954 O O . GLY A 1 122 ? -1.860 -16.377 38.670 1.00 22.82 119 GLY A O 1
ATOM 955 N N . THR A 1 123 ? -1.131 -14.366 39.321 1.00 23.92 120 THR A N 1
ATOM 956 C CA . THR A 1 123 ? 0.213 -14.870 39.632 1.00 23.98 120 THR A CA 1
ATOM 957 C C . THR A 1 123 ? 0.265 -15.415 41.080 1.00 25.25 120 THR A C 1
ATOM 958 O O . THR A 1 123 ? -0.622 -15.153 41.884 1.00 24.42 120 THR A O 1
ATOM 962 N N . LYS A 1 124 ? 1.314 -16.159 41.414 1.00 27.09 121 LYS A N 1
ATOM 963 C CA . LYS A 1 124 ? 1.457 -16.656 42.780 1.00 30.54 121 LYS A CA 1
ATOM 964 C C . LYS A 1 124 ? 2.155 -15.600 43.664 1.00 31.18 121 LYS A C 1
ATOM 965 O O . LYS A 1 124 ? 3.381 -15.474 43.659 1.00 30.35 121 LYS A O 1
ATOM 971 N N . VAL A 1 125 ? 1.364 -14.838 44.404 1.00 31.58 122 VAL A N 1
ATOM 972 C CA . VAL A 1 125 ? 1.876 -13.812 45.314 1.00 33.24 122 VAL A CA 1
ATOM 973 C C . VAL A 1 125 ? 1.953 -14.335 46.762 1.00 34.27 122 VAL A C 1
ATOM 974 O O . VAL A 1 125 ? 1.192 -15.208 47.157 1.00 34.47 122 VAL A O 1
ATOM 978 N N . VAL A 1 126 ? 2.874 -13.787 47.549 1.00 34.49 123 VAL A N 1
ATOM 979 C CA . VAL A 1 126 ? 2.917 -14.061 48.972 1.00 33.79 123 VAL A CA 1
ATOM 980 C C . VAL A 1 126 ? 1.702 -13.415 49.615 1.00 34.99 123 VAL A C 1
ATOM 981 O O . VAL A 1 126 ? 1.421 -12.243 49.360 1.00 35.81 123 VAL A O 1
ATOM 985 N N . PRO A 1 127 ? 0.959 -14.184 50.443 1.00 33.83 124 PRO A N 1
ATOM 986 C CA . PRO A 1 127 ? -0.255 -13.644 51.057 1.00 34.53 124 PRO A CA 1
ATOM 987 C C . PRO A 1 127 ? 0.045 -12.335 51.775 1.00 34.26 124 PRO A C 1
ATOM 988 O O . PRO A 1 127 ? 1.067 -12.220 52.475 1.00 34.88 124 PRO A O 1
ATOM 992 N N . PHE A 1 128 ? -0.835 -11.351 51.607 1.00 32.90 125 PHE A N 1
ATOM 993 C CA . PHE A 1 128 ? -0.476 -9.981 51.986 1.00 32.76 125 PHE A CA 1
ATOM 994 C C . PHE A 1 128 ? -1.695 -9.250 52.469 1.00 34.03 125 PHE A C 1
ATOM 995 O O . PHE A 1 128 ? -2.809 -9.593 52.070 1.00 36.41 125 PHE A O 1
ATOM 1003 N N . ILE A 1 129 ? -1.474 -8.229 53.297 1.00 34.85 126 ILE A N 1
ATOM 1004 C CA . ILE A 1 129 ? -2.542 -7.328 53.773 1.00 36.62 126 ILE A CA 1
ATOM 1005 C C . ILE A 1 129 ? -2.025 -5.893 53.984 1.00 36.19 126 ILE A C 1
ATOM 1006 O O . ILE A 1 129 ? -0.877 -5.699 54.390 1.00 35.15 126 ILE A O 1
ATOM 1011 N N . SER A 1 130 ? -2.862 -4.900 53.672 1.00 36.59 127 SER A N 1
ATOM 1012 C CA . SER A 1 130 ? -2.497 -3.496 53.901 1.00 37.90 127 SER A CA 1
ATOM 1013 C C . SER A 1 130 ? -2.641 -3.090 55.364 1.00 39.84 127 SER A C 1
ATOM 1014 O O . SER A 1 130 ? -3.608 -3.462 56.042 1.00 41.85 127 SER A O 1
ATOM 1017 N N . VAL A 1 131 ? -1.649 -2.348 55.843 1.00 41.32 128 VAL A N 1
ATOM 1018 C CA . VAL A 1 131 ? -1.632 -1.832 57.212 1.00 43.79 128 VAL A CA 1
ATOM 1019 C C . VAL A 1 131 ? -1.163 -0.375 57.256 1.00 45.47 128 VAL A C 1
ATOM 1020 O O . VAL A 1 131 ? 0.039 -0.094 57.202 1.00 45.19 128 VAL A O 1
ATOM 1024 N N . LYS A 1 132 ? -2.121 0.549 57.349 1.00 47.50 129 LYS A N 1
ATOM 1025 C CA . LYS A 1 132 ? -1.812 1.979 57.497 1.00 48.37 129 LYS A CA 1
ATOM 1026 C C . LYS A 1 132 ? -1.960 2.467 58.937 1.00 50.87 129 LYS A C 1
ATOM 1027 O O . LYS A 1 132 ? -1.340 3.454 59.330 1.00 51.65 129 LYS A O 1
ATOM 1033 N N . GLU A 1 133 ? -2.769 1.757 59.717 1.00 52.87 130 GLU A N 1
ATOM 1034 C CA . GLU A 1 133 ? -3.067 2.148 61.092 1.00 55.30 130 GLU A CA 1
ATOM 1035 C C . GLU A 1 133 ? -2.492 1.187 62.133 1.00 55.85 130 GLU A C 1
ATOM 1036 O O . GLU A 1 133 ? -1.933 0.147 61.794 1.00 55.76 130 GLU A O 1
ATOM 1042 N N . SER A 1 134 ? -2.657 1.546 63.404 1.00 56.44 131 SER A N 1
ATOM 1043 C CA . SER A 1 134 ? -2.168 0.757 64.535 1.00 55.57 131 SER A CA 1
ATOM 1044 C C . SER A 1 134 ? -2.891 -0.581 64.698 1.00 55.26 131 SER A C 1
ATOM 1045 O O . SER A 1 134 ? -2.268 -1.584 65.037 1.00 54.14 131 SER A O 1
ATOM 1048 N N . THR A 1 135 ? -4.202 -0.578 64.455 1.00 55.39 132 THR A N 1
ATOM 1049 C CA . THR A 1 135 ? -5.055 -1.756 64.656 1.00 54.72 132 THR A CA 1
ATOM 1050 C C . THR A 1 135 ? -5.009 -2.745 63.509 1.00 54.43 132 THR A C 1
ATOM 1051 O O . THR A 1 135 ? -5.374 -3.912 63.672 1.00 53.26 132 THR A O 1
ATOM 1055 N N . ASP A 1 136 ? -4.593 -2.271 62.338 1.00 55.39 133 ASP A N 1
ATOM 1056 C CA . ASP A 1 136 ? -4.540 -3.119 61.148 1.00 56.10 133 ASP A CA 1
ATOM 1057 C C . ASP A 1 136 ? -3.486 -4.214 61.288 1.00 55.64 133 ASP A C 1
ATOM 1058 O O . ASP A 1 136 ? -3.482 -5.184 60.521 1.00 54.61 133 ASP A O 1
ATOM 1063 N N . ILE A 1 137 ? -2.607 -4.057 62.278 1.00 55.45 134 ILE A N 1
ATOM 1064 C CA . ILE A 1 137 ? -1.615 -5.077 62.591 1.00 54.96 134 ILE A CA 1
ATOM 1065 C C . ILE A 1 137 ? -2.269 -6.247 63.303 1.00 53.52 134 ILE A C 1
ATOM 1066 O O . ILE A 1 137 ? -1.839 -7.387 63.131 1.00 51.34 134 ILE A O 1
ATOM 1071 N N . ASP A 1 138 ? -3.304 -5.958 64.097 1.00 54.95 135 ASP A N 1
ATOM 1072 C CA . ASP A 1 138 ? -4.096 -6.998 64.742 1.00 55.77 135 ASP A CA 1
ATOM 1073 C C . ASP A 1 138 ? -4.607 -7.929 63.656 1.00 54.86 135 ASP A C 1
ATOM 1074 O O . ASP A 1 138 ? -4.530 -9.150 63.789 1.00 55.31 135 ASP A O 1
ATOM 1079 N N . LYS A 1 139 ? -5.098 -7.344 62.566 1.00 53.63 136 LYS A N 1
ATOM 1080 C CA . LYS A 1 139 ? -5.509 -8.129 61.398 1.00 53.94 136 LYS A CA 1
ATOM 1081 C C . LYS A 1 139 ? -4.391 -8.943 60.743 1.00 51.95 136 LYS A C 1
ATOM 1082 O O . LYS A 1 139 ? -4.649 -10.031 60.234 1.00 51.07 136 LYS A O 1
ATOM 1088 N N . ALA A 1 140 ? -3.166 -8.418 60.760 1.00 51.85 137 ALA A N 1
ATOM 1089 C CA . ALA A 1 140 ? -2.013 -9.097 60.130 1.00 51.36 137 ALA A CA 1
ATOM 1090 C C . ALA A 1 140 ? -1.515 -10.314 60.922 1.00 51.55 137 ALA A C 1
ATOM 1091 O O . ALA A 1 140 ? -1.109 -11.329 60.325 1.00 49.17 137 ALA A O 1
ATOM 1093 N N . ILE A 1 141 ? -1.540 -10.205 62.259 1.00 52.34 138 ILE A N 1
ATOM 1094 C CA . ILE A 1 141 ? -1.175 -11.321 63.123 1.00 52.99 138 ILE A CA 1
ATOM 1095 C C . ILE A 1 141 ? -2.209 -12.416 62.910 1.00 54.48 138 ILE A C 1
ATOM 1096 O O . ILE A 1 141 ? -1.864 -13.596 62.857 1.00 56.06 138 ILE A O 1
ATOM 1101 N N . GLU A 1 142 ? -3.468 -12.010 62.751 1.00 54.00 139 GLU A N 1
ATOM 1102 C CA . GLU A 1 142 ? -4.581 -12.941 62.546 1.00 54.31 139 GLU A CA 1
ATOM 1103 C C . GLU A 1 142 ? -4.554 -13.645 61.180 1.00 51.79 139 GLU A C 1
ATOM 1104 O O . GLU A 1 142 ? -4.697 -14.870 61.099 1.00 49.68 139 GLU A O 1
ATOM 1110 N N . THR A 1 143 ? -4.353 -12.851 60.129 1.00 50.95 140 THR A N 1
ATOM 1111 C CA . THR A 1 143 ? -4.541 -13.268 58.741 1.00 49.57 140 THR A CA 1
ATOM 1112 C C . THR A 1 143 ? -3.279 -13.832 58.067 1.00 48.66 140 THR A C 1
ATOM 1113 O O . THR A 1 143 ? -3.348 -14.372 56.959 1.00 49.41 140 THR A O 1
ATOM 1117 N N . LEU A 1 144 ? -2.130 -13.698 58.723 1.00 47.67 141 LEU A N 1
ATOM 1118 C CA . LEU A 1 144 ? -0.862 -14.195 58.165 1.00 45.66 141 LEU A CA 1
ATOM 1119 C C . LEU A 1 144 ? -0.111 -15.051 59.197 1.00 46.11 141 LEU A C 1
ATOM 1120 O O . LEU A 1 144 ? 0.539 -16.039 58.845 1.00 44.58 141 LEU A O 1
ATOM 1125 N N . GLY A 1 145 ? -0.207 -14.657 60.470 1.00 47.18 142 GLY A N 1
ATOM 1126 C CA . GLY A 1 145 ? 0.505 -15.334 61.556 1.00 47.34 142 GLY A CA 1
ATOM 1127 C C . GLY A 1 145 ? 1.992 -15.020 61.617 1.00 47.15 142 GLY A C 1
ATOM 1128 O O . GLY A 1 145 ? 2.550 -14.395 60.698 1.00 47.08 142 GLY A O 1
ATOM 1129 N N . TYR A 1 146 ? 2.631 -15.444 62.711 1.00 47.30 143 TYR A N 1
ATOM 1130 C CA . TYR A 1 146 ? 4.089 -15.383 62.846 1.00 46.79 143 TYR A CA 1
ATOM 1131 C C . TYR A 1 146 ? 4.769 -16.523 62.067 1.00 46.42 143 TYR A C 1
ATOM 1132 O O . TYR A 1 146 ? 4.308 -17.671 62.125 1.00 46.81 143 TYR A O 1
ATOM 1141 N N . PRO A 1 147 ? 5.861 -16.216 61.333 1.00 44.11 144 PRO A N 1
ATOM 1142 C CA . PRO A 1 147 ? 6.450 -14.884 61.148 1.00 43.59 144 PRO A CA 1
ATOM 1143 C C . PRO A 1 147 ? 5.796 -14.111 60.008 1.00 42.33 144 PRO A C 1
ATOM 1144 O O . PRO A 1 147 ? 5.083 -14.699 59.197 1.00 41.49 144 PRO A O 1
ATOM 1148 N N . PHE A 1 148 ? 6.018 -12.795 59.991 1.00 41.05 145 PHE A N 1
ATOM 1149 C CA . PHE A 1 148 ? 5.592 -11.907 58.900 1.00 38.70 145 PHE A CA 1
ATOM 1150 C C . PHE A 1 148 ? 6.415 -10.610 58.888 1.00 37.06 145 PHE A C 1
ATOM 1151 O O . PHE A 1 148 ? 7.073 -10.256 59.872 1.00 35.24 145 PHE A O 1
ATOM 1159 N N . ILE A 1 149 ? 6.378 -9.909 57.760 1.00 35.40 146 ILE A N 1
ATOM 1160 C CA . ILE A 1 149 ? 7.224 -8.736 57.591 1.00 34.67 146 ILE A CA 1
ATOM 1161 C C . ILE A 1 149 ? 6.437 -7.524 57.114 1.00 34.20 146 ILE A C 1
ATOM 1162 O O . ILE A 1 149 ? 5.632 -7.630 56.205 1.00 34.53 146 ILE A O 1
ATOM 1167 N N . VAL A 1 150 ? 6.676 -6.384 57.753 1.00 34.76 147 VAL A N 1
ATOM 1168 C CA . VAL A 1 150 ? 6.046 -5.103 57.390 1.00 34.83 147 VAL A CA 1
ATOM 1169 C C . VAL A 1 150 ? 6.985 -4.235 56.515 1.00 35.37 147 VAL A C 1
ATOM 1170 O O . VAL A 1 150 ? 8.134 -4.015 56.883 1.00 35.12 147 VAL A O 1
ATOM 1174 N N . LYS A 1 151 ? 6.496 -3.792 55.349 1.00 35.29 148 LYS A N 1
ATOM 1175 C CA . LYS A 1 151 ? 7.260 -2.928 54.431 1.00 34.30 148 LYS A CA 1
ATOM 1176 C C . LYS A 1 151 ? 6.530 -1.613 54.194 1.00 35.12 148 LYS A C 1
ATOM 1177 O O . LYS A 1 151 ? 5.305 -1.610 54.051 1.00 35.90 148 LYS A O 1
ATOM 1183 N N . THR A 1 152 ? 7.276 -0.504 54.146 1.00 35.81 149 THR A N 1
ATOM 1184 C CA . THR A 1 152 ? 6.703 0.762 53.681 1.00 37.41 149 THR A CA 1
ATOM 1185 C C . THR A 1 152 ? 6.243 0.552 52.250 1.00 38.74 149 THR A C 1
ATOM 1186 O O . THR A 1 152 ? 6.848 -0.219 51.492 1.00 38.30 149 THR A O 1
ATOM 1190 N N . ARG A 1 153 ? 5.160 1.207 51.874 1.00 41.06 150 ARG A N 1
ATOM 1191 C CA . ARG A 1 153 ? 4.647 0.981 50.546 1.00 44.00 150 ARG A CA 1
ATOM 1192 C C . ARG A 1 153 ? 5.156 1.965 49.492 1.00 46.23 150 ARG A C 1
ATOM 1193 O O . ARG A 1 153 ? 4.931 1.754 48.286 1.00 45.85 150 ARG A O 1
ATOM 1201 N N . PHE A 1 154 ? 5.869 3.002 49.938 1.00 47.80 151 PHE A N 1
ATOM 1202 C CA . PHE A 1 154 ? 6.358 4.025 49.016 1.00 49.46 151 PHE A CA 1
ATOM 1203 C C . PHE A 1 154 ? 7.865 4.194 48.870 1.00 50.83 151 PHE A C 1
ATOM 1204 O O . PHE A 1 154 ? 8.376 4.175 47.746 1.00 52.23 151 PHE A O 1
ATOM 1212 N N . GLY A 1 155 ? 8.580 4.372 49.973 1.00 50.49 152 GLY A N 1
ATOM 1213 C CA . GLY A 1 155 ? 9.990 4.754 49.868 1.00 50.00 152 GLY A CA 1
ATOM 1214 C C . GLY A 1 155 ? 11.024 3.690 49.506 1.00 48.67 152 GLY A C 1
ATOM 1215 O O . GLY A 1 155 ? 12.071 4.007 48.938 1.00 48.78 152 GLY A O 1
ATOM 1216 N N . GLY A 1 156 ? 10.718 2.432 49.811 1.00 48.12 153 GLY A N 1
ATOM 1217 C CA . GLY A 1 156 ? 11.733 1.398 50.012 1.00 47.69 153 GLY A CA 1
ATOM 1218 C C . GLY A 1 156 ? 12.648 1.024 48.870 1.00 47.65 153 GLY A C 1
ATOM 1219 O O . GLY A 1 156 ? 12.196 0.798 47.757 1.00 47.70 153 GLY A O 1
ATOM 1220 N N . TYR A 1 157 ? 13.830 1.040 49.078 1.00 48.50 154 TYR A N 1
ATOM 1221 C CA . TYR A 1 157 ? 14.831 0.396 48.216 1.00 49.54 154 TYR A CA 1
ATOM 1222 C C . TYR A 1 157 ? 15.880 -0.333 49.048 1.00 49.65 154 TYR A C 1
ATOM 1223 O O . TYR A 1 157 ? 16.106 -0.003 50.210 1.00 50.21 154 TYR A O 1
ATOM 1232 N N . ASP A 1 158 ? 16.469 -1.362 48.447 1.00 50.26 155 ASP A N 1
ATOM 1233 C CA . ASP A 1 158 ? 17.510 -2.169 49.084 1.00 51.94 155 ASP A CA 1
ATOM 1234 C C . ASP A 1 158 ? 17.255 -2.431 50.567 1.00 50.64 155 ASP A C 1
ATOM 1235 O O . ASP A 1 158 ? 17.998 -1.971 51.426 1.00 51.24 155 ASP A O 1
ATOM 1240 N N . GLY A 1 159 ? 16.286 -3.228 50.930 1.00 49.14 156 GLY A N 1
ATOM 1241 C CA . GLY A 1 159 ? 16.001 -3.643 52.297 1.00 47.19 156 GLY A CA 1
ATOM 1242 C C . GLY A 1 159 ? 15.464 -2.585 53.239 1.00 45.49 156 GLY A C 1
ATOM 1243 O O . GLY A 1 159 ? 14.917 -2.929 54.287 1.00 44.67 156 GLY A O 1
ATOM 1244 N N . LYS A 1 160 ? 15.630 -1.304 52.883 1.00 44.53 157 LYS A N 1
ATOM 1245 C CA . LYS A 1 160 ? 15.171 -0.192 53.748 1.00 42.64 157 LYS A CA 1
ATOM 1246 C C . LYS A 1 160 ? 13.647 -0.171 53.912 1.00 40.50 157 LYS A C 1
ATOM 1247 O O . LYS A 1 160 ? 12.896 -0.552 52.997 1.00 38.29 157 LYS A O 1
ATOM 1253 N N . GLY A 1 161 ? 13.208 0.260 55.094 1.00 39.79 158 GLY A N 1
ATOM 1254 C CA . GLY A 1 161 ? 11.790 0.481 55.367 1.00 38.53 158 GLY A CA 1
ATOM 1255 C C . GLY A 1 161 ? 11.021 -0.800 55.609 1.00 38.36 158 GLY A C 1
ATOM 1256 O O . GLY A 1 161 ? 9.811 -0.878 55.358 1.00 38.13 158 GLY A O 1
ATOM 1257 N N . GLN A 1 162 ? 11.727 -1.805 56.108 1.00 38.45 159 GLN A N 1
ATOM 1258 C CA . GLN A 1 162 ? 11.126 -3.105 56.416 1.00 38.35 159 GLN A CA 1
ATOM 1259 C C . GLN A 1 162 ? 11.432 -3.503 57.866 1.00 38.26 159 GLN A C 1
ATOM 1260 O O . GLN A 1 162 ? 12.531 -3.237 58.363 1.00 38.22 159 GLN A O 1
ATOM 1266 N N . VAL A 1 163 ? 10.460 -4.131 58.532 1.00 38.09 160 VAL A N 1
ATOM 1267 C CA . VAL A 1 163 ? 10.645 -4.662 59.877 1.00 38.08 160 VAL A CA 1
ATOM 1268 C C . VAL A 1 163 ? 10.175 -6.108 59.930 1.00 38.28 160 VAL A C 1
ATOM 1269 O O . VAL A 1 163 ? 9.002 -6.402 59.685 1.00 37.62 160 VAL A O 1
ATOM 1273 N N . LEU A 1 164 ? 11.090 -7.009 60.256 1.00 39.15 161 LEU A N 1
ATOM 1274 C CA . LEU A 1 164 ? 10.742 -8.414 60.338 1.00 40.67 161 LEU A CA 1
ATOM 1275 C C . LEU A 1 164 ? 10.137 -8.688 61.691 1.00 41.86 161 LEU A C 1
ATOM 1276 O O . LEU A 1 164 ? 10.725 -8.347 62.725 1.00 43.70 161 LEU A O 1
ATOM 1281 N N . ILE A 1 165 ? 8.947 -9.277 61.685 1.00 42.47 162 ILE A N 1
ATOM 1282 C CA . ILE A 1 165 ? 8.232 -9.560 62.930 1.00 43.19 162 ILE A CA 1
ATOM 1283 C C . ILE A 1 165 ? 8.097 -11.053 63.211 1.00 44.17 162 ILE A C 1
ATOM 1284 O O . ILE A 1 165 ? 7.166 -11.710 62.731 1.00 43.44 162 ILE A O 1
ATOM 1289 N N . ASN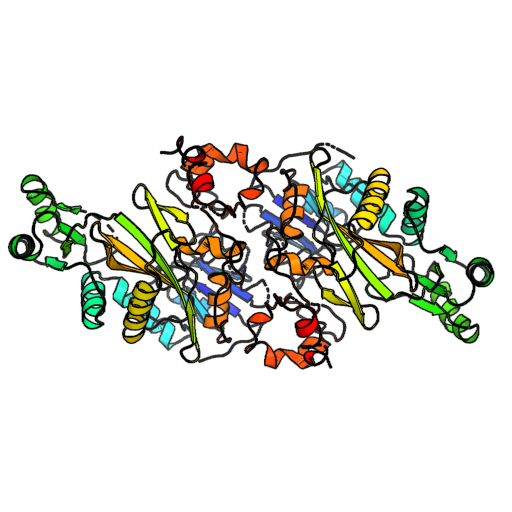 A 1 166 ? 9.043 -11.576 63.991 1.00 46.48 163 ASN A N 1
ATOM 1290 C CA . ASN A 1 166 ? 9.080 -12.993 64.343 1.00 48.49 163 ASN A CA 1
ATOM 1291 C C . ASN A 1 166 ? 8.113 -13.355 65.474 1.00 48.56 163 ASN A C 1
ATOM 1292 O O . ASN A 1 166 ? 7.276 -14.222 65.306 1.00 49.43 163 ASN A O 1
ATOM 1297 N N . ASN A 1 167 ? 8.238 -12.692 66.614 1.00 49.54 164 ASN A N 1
ATOM 1298 C CA . ASN A 1 167 ? 7.337 -12.891 67.765 1.00 50.66 164 ASN A CA 1
ATOM 1299 C C . ASN A 1 167 ? 6.738 -11.549 68.212 1.00 51.41 164 ASN A C 1
ATOM 1300 O O . ASN A 1 167 ? 7.071 -10.509 67.640 1.00 51.23 164 ASN A O 1
ATOM 1305 N N . GLU A 1 168 ? 5.861 -11.556 69.219 1.00 52.51 165 GLU A N 1
ATOM 1306 C CA . GLU A 1 168 ? 5.184 -10.313 69.639 1.00 53.56 165 GLU A CA 1
ATOM 1307 C C . GLU A 1 168 ? 6.120 -9.294 70.323 1.00 51.83 165 GLU A C 1
ATOM 1308 O O . GLU A 1 168 ? 5.737 -8.146 70.560 1.00 51.65 165 GLU A O 1
ATOM 1314 N N . LYS A 1 169 ? 7.347 -9.724 70.608 1.00 50.62 166 LYS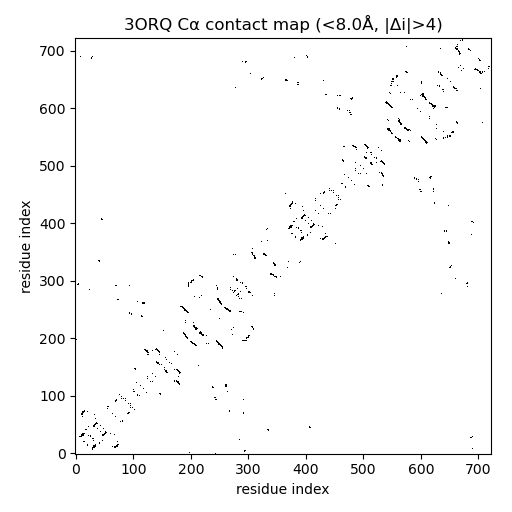 A N 1
ATOM 1315 C CA . LYS A 1 169 ? 8.398 -8.842 71.123 1.00 51.24 166 LYS A CA 1
ATOM 1316 C C . LYS A 1 169 ? 9.068 -8.058 69.990 1.00 52.77 166 LYS A C 1
ATOM 1317 O O . LYS A 1 169 ? 10.063 -7.363 70.211 1.00 53.55 166 LYS A O 1
ATOM 1323 N N . ASP A 1 170 ? 8.519 -8.188 68.778 1.00 51.89 167 ASP A N 1
ATOM 1324 C CA . ASP A 1 170 ? 8.935 -7.392 67.622 1.00 50.09 167 ASP A CA 1
ATOM 1325 C C . ASP A 1 170 ? 7.887 -6.332 67.237 1.00 49.06 167 ASP A C 1
ATOM 1326 O O . ASP A 1 170 ? 8.223 -5.336 66.596 1.00 48.11 167 ASP A O 1
ATOM 1331 N N . LEU A 1 171 ? 6.630 -6.541 67.635 1.00 49.69 168 LEU A N 1
ATOM 1332 C CA . LEU A 1 171 ? 5.551 -5.601 67.313 1.00 49.95 168 LEU A CA 1
ATOM 1333 C C . LEU A 1 171 ? 5.916 -4.150 67.633 1.00 51.76 168 LEU A C 1
ATOM 1334 O O . LEU A 1 171 ? 5.562 -3.246 66.877 1.00 51.81 168 LEU A O 1
ATOM 1339 N N . GLN A 1 172 ? 6.623 -3.941 68.747 1.00 52.97 169 GLN A N 1
ATOM 1340 C CA . GLN A 1 172 ? 7.146 -2.621 69.128 1.00 53.51 169 GLN A CA 1
ATOM 1341 C C . GLN A 1 172 ? 7.874 -1.880 68.002 1.00 52.54 169 GLN A C 1
ATOM 1342 O O . GLN A 1 172 ? 7.543 -0.730 67.694 1.00 52.59 169 GLN A O 1
ATOM 1348 N N . GLU A 1 173 ? 8.857 -2.543 67.392 1.00 51.29 170 GLU A N 1
ATOM 1349 C CA . GLU A 1 173 ? 9.590 -1.978 66.263 1.00 50.52 170 GLU A CA 1
ATOM 1350 C C . GLU A 1 173 ? 8.722 -1.714 65.017 1.00 49.94 170 GLU A C 1
ATOM 1351 O O . GLU A 1 173 ? 8.993 -0.786 64.256 1.00 48.05 170 GLU A O 1
ATOM 1357 N N . GLY A 1 174 ? 7.688 -2.533 64.827 1.00 50.76 171 GLY A N 1
ATOM 1358 C CA . GLY A 1 174 ? 6.730 -2.370 63.733 1.00 50.18 171 GLY A CA 1
ATOM 1359 C C . GLY A 1 174 ? 5.816 -1.158 63.836 1.00 50.87 171 GLY A C 1
ATOM 1360 O O . GLY A 1 174 ? 5.677 -0.408 62.859 1.00 49.89 171 GLY A O 1
ATOM 1361 N N . PHE A 1 175 ? 5.186 -0.969 65.004 1.00 52.23 172 PHE A N 1
ATOM 1362 C CA . PHE A 1 175 ? 4.345 0.210 65.260 1.00 53.65 172 PHE A CA 1
ATOM 1363 C C . PHE A 1 175 ? 5.125 1.477 64.914 1.00 52.48 172 PHE A C 1
ATOM 1364 O O . PHE A 1 175 ? 4.585 2.411 64.309 1.00 50.97 172 PHE A O 1
ATOM 1372 N N . LYS A 1 176 ? 6.402 1.475 65.301 1.00 52.94 173 LYS A N 1
ATOM 1373 C CA . LYS A 1 176 ? 7.323 2.596 65.097 1.00 55.06 173 LYS A CA 1
ATOM 1374 C C . LYS A 1 176 ? 7.520 2.951 63.611 1.00 53.80 173 LYS A C 1
ATOM 1375 O O . LYS A 1 176 ? 7.862 4.091 63.285 1.00 54.49 173 LYS A O 1
ATOM 1381 N N . LEU A 1 177 ? 7.298 1.984 62.721 1.00 51.16 174 LEU A N 1
ATOM 1382 C CA . LEU A 1 177 ? 7.383 2.237 61.279 1.00 49.38 174 LEU A CA 1
ATOM 1383 C C . LEU A 1 177 ? 6.021 2.683 60.713 1.00 49.34 174 LEU A C 1
ATOM 1384 O O . LEU A 1 177 ? 5.945 3.574 59.864 1.00 47.99 174 LEU A O 1
ATOM 1389 N N . ILE A 1 178 ? 4.953 2.075 61.222 1.00 49.82 175 ILE A N 1
ATOM 1390 C CA . ILE A 1 178 ? 3.597 2.334 60.749 1.00 50.12 175 ILE A CA 1
ATOM 1391 C C . ILE A 1 178 ? 3.079 3.713 61.180 1.00 53.23 175 ILE A C 1
ATOM 1392 O O . ILE A 1 178 ? 2.273 4.326 60.474 1.00 53.05 175 ILE A O 1
ATOM 1397 N N . GLU A 1 179 ? 3.566 4.203 62.321 1.00 55.92 176 GLU A N 1
ATOM 1398 C CA . GLU A 1 179 ? 3.249 5.553 62.793 1.00 57.94 176 GLU A CA 1
ATOM 1399 C C . GLU A 1 179 ? 3.799 6.648 61.865 1.00 57.68 176 GLU A C 1
ATOM 1400 O O . GLU A 1 179 ? 3.383 7.801 61.949 1.00 58.76 176 GLU A O 1
ATOM 1406 N N . THR A 1 180 ? 4.718 6.282 60.971 1.00 56.43 177 THR A N 1
ATOM 1407 C CA . THR A 1 180 ? 5.342 7.252 60.065 1.00 55.09 177 THR A CA 1
ATOM 1408 C C . THR A 1 180 ? 5.032 7.031 58.576 1.00 54.02 177 THR A C 1
ATOM 1409 O O . THR A 1 180 ? 5.303 7.902 57.754 1.00 54.03 177 THR A O 1
ATOM 1413 N N . SER A 1 181 ? 4.485 5.872 58.224 1.00 52.78 178 SER A N 1
ATOM 1414 C CA . SER A 1 181 ? 4.227 5.561 56.817 1.00 52.11 178 SER A CA 1
ATOM 1415 C C . SER A 1 181 ? 3.236 4.415 56.655 1.00 51.25 178 SER A C 1
ATOM 1416 O O . SER A 1 181 ? 3.283 3.436 57.406 1.00 51.39 178 SER A O 1
ATOM 1419 N N . GLU A 1 182 ? 2.332 4.564 55.687 1.00 49.40 179 GLU A N 1
ATOM 1420 C CA . GLU A 1 182 ? 1.392 3.508 55.328 1.00 48.18 179 GLU A CA 1
ATOM 1421 C C . GLU A 1 182 ? 2.191 2.296 54.872 1.00 45.75 179 GLU A C 1
ATOM 1422 O O . GLU A 1 182 ? 3.133 2.423 54.076 1.00 46.15 179 GLU A O 1
ATOM 1428 N N . CYS A 1 183 ? 1.824 1.123 55.369 1.00 42.80 180 CYS A N 1
ATOM 1429 C CA . CYS A 1 183 ? 2.614 -0.074 55.115 1.00 40.78 180 CYS A CA 1
ATOM 1430 C C . CYS A 1 183 ? 1.836 -1.251 54.541 1.00 39.81 180 CYS A C 1
ATOM 1431 O O . CYS A 1 183 ? 0.608 -1.204 54.418 1.00 37.88 180 CYS A O 1
ATOM 1434 N N . VAL A 1 184 ? 2.573 -2.298 54.171 1.00 39.27 181 VAL A N 1
ATOM 1435 C CA . VAL A 1 184 ? 1.978 -3.583 53.820 1.00 39.68 181 VAL A CA 1
ATOM 1436 C C . VAL A 1 184 ? 2.635 -4.668 54.654 1.00 39.41 181 VAL A C 1
ATOM 1437 O O . VAL A 1 184 ? 3.832 -4.594 54.932 1.00 39.44 181 VAL A O 1
ATOM 1441 N N . ALA A 1 185 ? 1.853 -5.675 55.043 1.00 38.95 182 ALA A N 1
ATOM 1442 C CA . ALA A 1 185 ? 2.413 -6.890 55.646 1.00 37.38 182 ALA A CA 1
ATOM 1443 C C . ALA A 1 185 ? 2.200 -8.135 54.759 1.00 36.43 182 ALA A C 1
ATOM 1444 O O . ALA A 1 185 ? 1.239 -8.216 54.002 1.00 35.84 182 ALA A O 1
ATOM 1446 N N . GLU A 1 186 ? 3.127 -9.085 54.843 1.00 35.36 183 GLU A N 1
ATOM 1447 C CA . GLU A 1 186 ? 3.099 -10.297 54.021 1.00 35.38 183 GLU A CA 1
ATOM 1448 C C . GLU A 1 186 ? 3.809 -11.418 54.789 1.00 36.00 183 GLU A C 1
ATOM 1449 O O . GLU A 1 186 ? 4.687 -11.150 55.614 1.00 36.28 183 GLU A O 1
ATOM 1455 N N . LYS A 1 187 ? 3.427 -12.664 54.535 1.00 36.18 184 LYS A N 1
ATOM 1456 C CA . LYS A 1 187 ? 4.066 -13.805 55.202 1.00 37.55 184 LYS A CA 1
ATOM 1457 C C . LYS A 1 187 ? 5.604 -13.808 55.040 1.00 37.56 184 LYS A C 1
ATOM 1458 O O . LYS A 1 187 ? 6.143 -13.660 53.912 1.00 34.21 184 LYS A O 1
ATOM 1464 N N . TYR A 1 188 ? 6.314 -14.013 56.155 1.00 37.58 185 TYR A N 1
ATOM 1465 C CA . TYR A 1 188 ? 7.757 -14.271 56.056 1.00 36.30 185 TYR A CA 1
ATOM 1466 C C . TYR A 1 188 ? 7.984 -15.763 55.765 1.00 35.12 185 TYR A C 1
ATOM 1467 O O . TYR A 1 188 ? 7.685 -16.637 56.608 1.00 33.87 185 TYR A O 1
ATOM 1476 N N . LEU A 1 189 ? 8.470 -16.023 54.548 1.00 32.08 186 LEU A N 1
ATOM 1477 C CA . LEU A 1 189 ? 8.658 -17.356 54.023 1.00 31.15 186 LEU A CA 1
ATOM 1478 C C . LEU A 1 189 ? 9.996 -17.933 54.390 1.00 30.31 186 LEU A C 1
ATOM 1479 O O . LEU A 1 189 ? 10.927 -17.205 54.700 1.00 30.96 186 LEU A O 1
ATOM 1484 N N . ASN A 1 190 ? 10.083 -19.256 54.331 1.00 30.33 187 ASN A N 1
ATOM 1485 C CA . ASN A 1 190 ? 11.352 -19.953 54.431 1.00 31.62 187 ASN A CA 1
ATOM 1486 C C . ASN A 1 190 ? 11.912 -20.181 53.022 1.00 30.67 187 ASN A C 1
ATOM 1487 O O . ASN A 1 190 ? 11.644 -21.211 52.390 1.00 29.95 187 ASN A O 1
ATOM 1492 N N . ILE A 1 191 ? 12.681 -19.206 52.541 1.00 30.74 188 ILE A N 1
ATOM 1493 C CA . ILE A 1 191 ? 13.170 -19.168 51.152 1.00 29.55 188 ILE A CA 1
ATOM 1494 C C . ILE A 1 191 ? 14.495 -19.906 50.968 1.00 28.24 188 ILE A C 1
ATOM 1495 O O . ILE A 1 191 ? 15.438 -19.655 51.713 1.00 27.56 188 ILE A O 1
ATOM 1500 N N . LYS A 1 192 ? 14.574 -20.809 49.987 1.00 26.27 189 LYS A N 1
ATOM 1501 C CA . LYS A 1 192 ? 15.855 -21.490 49.739 1.00 27.10 189 LYS A CA 1
ATOM 1502 C C . LYS A 1 192 ? 16.678 -20.826 48.620 1.00 27.16 189 LYS A C 1
ATOM 1503 O O . LYS A 1 192 ? 17.904 -20.804 48.677 1.00 28.59 189 LYS A O 1
ATOM 1509 N N . LYS A 1 193 ? 16.006 -20.291 47.610 1.00 25.91 190 LYS A N 1
ATOM 1510 C CA . LYS A 1 193 ? 16.684 -19.554 46.549 1.00 24.53 190 LYS A CA 1
ATOM 1511 C C . LYS A 1 193 ? 15.840 -18.366 46.111 1.00 21.18 190 LYS A C 1
ATOM 1512 O O . LYS A 1 193 ? 14.614 -18.417 46.156 1.00 19.30 190 LYS A O 1
ATOM 1518 N N . GLU A 1 194 ? 16.510 -17.292 45.711 1.00 20.09 191 GLU A N 1
ATOM 1519 C CA . GLU A 1 194 ? 15.860 -16.216 44.961 1.00 18.82 191 GLU A CA 1
ATOM 1520 C C . GLU A 1 194 ? 16.351 -16.154 43.530 1.00 17.80 191 GLU A C 1
ATOM 1521 O O . GLU A 1 194 ? 17.551 -16.296 43.262 1.00 17.52 191 GLU A O 1
ATOM 1527 N N . VAL A 1 195 ? 15.424 -15.949 42.603 1.00 15.60 192 VAL A N 1
ATOM 1528 C CA . VAL A 1 195 ? 15.795 -15.800 41.207 1.00 13.85 192 VAL A CA 1
ATOM 1529 C C . VAL A 1 195 ? 15.092 -14.595 40.633 1.00 13.38 192 VAL A C 1
ATOM 1530 O O . VAL A 1 195 ? 14.143 -14.066 41.237 1.00 12.19 192 VAL A O 1
ATOM 1534 N N . SER A 1 196 ? 15.539 -14.186 39.449 1.00 11.60 193 SER A N 1
ATOM 1535 C CA . SER A 1 196 ? 14.861 -13.116 38.715 1.00 10.48 193 SER A CA 1
ATOM 1536 C C . SER A 1 196 ? 14.965 -13.386 37.235 1.00 9.54 193 SER A C 1
ATOM 1537 O O . SER A 1 196 ? 15.816 -14.145 36.776 1.00 8.47 193 SER A O 1
ATOM 1540 N N . LEU A 1 197 ? 14.062 -12.767 36.488 1.00 9.79 194 LEU A N 1
ATOM 1541 C CA . LEU A 1 197 ? 13.952 -12.957 35.060 1.00 7.05 194 LEU A CA 1
ATOM 1542 C C . LEU A 1 197 ? 13.911 -11.557 34.450 1.00 7.25 194 LEU A C 1
ATOM 1543 O O . LEU A 1 197 ? 13.012 -10.755 34.715 1.00 7.04 194 LEU A O 1
ATOM 1548 N N . THR A 1 198 ? 14.939 -11.229 33.688 1.00 7.67 195 THR A N 1
ATOM 1549 C CA . THR A 1 198 ? 14.990 -9.936 33.004 1.00 7.30 195 THR A CA 1
ATOM 1550 C C . THR A 1 198 ? 14.380 -10.108 31.591 1.00 6.38 195 THR A C 1
ATOM 1551 O O . THR A 1 198 ? 14.622 -11.116 30.934 1.00 4.49 195 THR A O 1
ATOM 1555 N N . VAL A 1 199 ? 13.563 -9.148 31.164 1.00 5.18 196 VAL A N 1
ATOM 1556 C CA . VAL A 1 199 ? 12.738 -9.294 29.978 1.00 3.22 196 VAL A CA 1
ATOM 1557 C C . VAL A 1 199 ? 12.759 -7.998 29.192 1.00 4.45 196 VAL A C 1
ATOM 1558 O O . VAL A 1 199 ? 12.930 -6.909 29.765 1.00 3.91 196 VAL A O 1
ATOM 1562 N N . THR A 1 200 ? 12.580 -8.097 27.875 1.00 4.72 197 THR A N 1
ATOM 1563 C CA . THR A 1 200 ? 12.449 -6.863 27.103 1.00 5.43 197 THR A CA 1
ATOM 1564 C C . THR A 1 200 ? 11.260 -6.993 26.190 1.00 4.31 197 THR A C 1
ATOM 1565 O O . THR A 1 200 ? 11.096 -7.999 25.501 1.00 6.44 197 THR A O 1
ATOM 1569 N N . ARG A 1 201 ? 10.446 -5.961 26.150 1.00 4.39 198 ARG A N 1
ATOM 1570 C CA . ARG A 1 201 ? 9.251 -5.981 25.294 1.00 4.85 198 ARG A CA 1
ATOM 1571 C C . ARG A 1 201 ? 9.357 -4.812 24.359 1.00 3.43 198 ARG A C 1
ATOM 1572 O O . ARG A 1 201 ? 9.745 -3.724 24.782 1.00 5.09 198 ARG A O 1
ATOM 1580 N N . GLY A 1 202 ? 9.060 -5.020 23.095 1.00 2.00 199 GLY A N 1
ATOM 1581 C CA . GLY A 1 202 ? 9.234 -3.936 22.140 1.00 4.21 199 GLY A CA 1
ATOM 1582 C C . GLY A 1 202 ? 8.039 -3.799 21.218 1.00 7.77 199 GLY A C 1
ATOM 1583 O O . GLY A 1 202 ? 6.933 -4.253 21.513 1.00 9.12 199 GLY A O 1
ATOM 1584 N N . ASN A 1 203 ? 8.280 -3.164 20.096 1.00 9.09 200 ASN A N 1
ATOM 1585 C CA . ASN A 1 203 ? 7.292 -2.924 19.070 1.00 10.57 200 ASN A CA 1
ATOM 1586 C C . ASN A 1 203 ? 6.497 -4.145 18.638 1.00 11.42 200 ASN A C 1
ATOM 1587 O O . ASN A 1 203 ? 7.007 -5.258 18.599 1.00 11.16 200 ASN A O 1
ATOM 1592 N N . ASN A 1 204 ? 5.241 -3.920 18.281 1.00 13.21 201 ASN A N 1
ATOM 1593 C CA . ASN A 1 204 ? 4.361 -4.974 17.783 1.00 14.11 201 ASN A CA 1
ATOM 1594 C C . ASN A 1 204 ? 4.432 -6.271 18.598 1.00 12.36 201 ASN A C 1
ATOM 1595 O O . ASN A 1 204 ? 4.622 -7.377 18.038 1.00 12.61 201 ASN A O 1
ATOM 1600 N N . ASN A 1 205 ? 4.323 -6.130 19.914 1.00 9.16 202 ASN A N 1
ATOM 1601 C CA . ASN A 1 205 ? 4.278 -7.277 20.817 1.00 10.99 202 ASN A CA 1
ATOM 1602 C C . ASN A 1 205 ? 5.549 -8.135 20.920 1.00 10.73 202 ASN A C 1
ATOM 1603 O O . ASN A 1 205 ? 5.515 -9.217 21.505 1.00 12.49 202 ASN A O 1
ATOM 1608 N N . GLN A 1 206 ? 6.662 -7.696 20.343 1.00 9.18 203 GLN A N 1
ATOM 1609 C CA . GLN A 1 206 ? 7.879 -8.450 20.499 1.00 10.58 203 GLN A CA 1
ATOM 1610 C C . GLN A 1 206 ? 8.317 -8.586 21.977 1.00 11.67 203 GLN A C 1
ATOM 1611 O O . GLN A 1 206 ? 8.155 -7.655 22.772 1.00 12.58 203 GLN A O 1
ATOM 1617 N N . ILE A 1 207 ? 8.875 -9.739 22.322 1.00 11.29 204 ILE A N 1
ATOM 1618 C CA . ILE A 1 207 ? 9.368 -10.007 23.666 1.00 13.35 204 ILE A CA 1
ATOM 1619 C C . ILE A 1 207 ? 10.598 -10.934 23.652 1.00 14.00 204 ILE A C 1
ATOM 1620 O O . ILE A 1 207 ? 10.702 -11.791 22.797 1.00 16.68 204 ILE A O 1
ATOM 1625 N N . THR A 1 208 ? 11.525 -10.731 24.590 1.00 13.58 205 THR A N 1
ATOM 1626 C CA . THR A 1 208 ? 12.752 -11.516 24.701 1.00 12.57 205 THR A CA 1
ATOM 1627 C C . THR A 1 208 ? 13.102 -11.702 26.164 1.00 8.97 205 THR A C 1
ATOM 1628 O O . THR A 1 208 ? 12.872 -10.829 26.976 1.00 7.36 205 THR A O 1
ATOM 1632 N N . PHE A 1 209 ? 13.652 -12.871 26.484 1.00 8.45 206 PHE A N 1
ATOM 1633 C CA . PHE A 1 209 ? 13.980 -13.237 27.838 1.00 8.98 206 PHE A CA 1
ATOM 1634 C C . PHE A 1 209 ? 15.479 -13.496 27.952 1.00 9.23 206 PHE A C 1
ATOM 1635 O O . PHE A 1 209 ? 16.034 -14.259 27.161 1.00 11.36 206 PHE A O 1
ATOM 1643 N N . PHE A 1 210 ? 16.114 -12.876 28.935 1.00 7.20 207 PHE A N 1
ATOM 1644 C CA . PHE A 1 210 ? 17.476 -13.188 29.303 1.00 8.28 207 PHE A CA 1
ATOM 1645 C C . PHE A 1 210 ? 17.498 -14.486 30.113 1.00 10.42 207 PHE A C 1
ATOM 1646 O O . PHE A 1 210 ? 16.464 -14.923 30.611 1.00 11.29 207 PHE A O 1
ATOM 1654 N N . PRO A 1 211 ? 18.674 -15.125 30.224 1.00 11.16 208 PRO A N 1
ATOM 1655 C CA . PRO A 1 211 ? 18.807 -16.317 31.087 1.00 8.58 208 PRO A CA 1
ATOM 1656 C C . PRO A 1 211 ? 18.362 -16.032 32.530 1.00 9.61 208 PRO A C 1
ATOM 1657 O O . PRO A 1 211 ? 18.660 -14.976 33.083 1.00 7.49 208 PRO A O 1
ATOM 1661 N N . LEU A 1 212 ? 17.672 -16.991 33.144 1.00 11.00 209 LEU A N 1
ATOM 1662 C CA . LEU A 1 212 ? 17.281 -16.908 34.551 1.00 11.70 209 LEU A CA 1
ATOM 1663 C C . LEU A 1 212 ? 18.503 -16.696 35.409 1.00 12.04 209 LEU A C 1
ATOM 1664 O O . LEU A 1 212 ? 19.541 -17.305 35.199 1.00 13.47 209 LEU A O 1
ATOM 1669 N N . GLN A 1 213 ? 18.398 -15.788 36.364 1.00 13.62 210 GLN A N 1
ATOM 1670 C CA . GLN A 1 213 ? 19.537 -15.447 37.172 1.00 14.61 210 GLN A CA 1
ATOM 1671 C C . GLN A 1 213 ? 19.251 -15.736 38.642 1.00 15.87 210 GLN A C 1
ATOM 1672 O O . GLN A 1 213 ? 18.108 -15.632 39.098 1.00 17.55 210 GLN A O 1
ATOM 1678 N N . GLU A 1 214 ? 20.286 -16.157 39.362 1.00 14.32 211 GLU A N 1
ATOM 1679 C CA . GLU A 1 214 ? 20.146 -16.566 40.748 1.00 14.35 211 GLU A CA 1
ATOM 1680 C C . GLU A 1 214 ? 20.820 -15.521 41.662 1.00 15.04 211 GLU A C 1
ATOM 1681 O O . GLU A 1 214 ? 21.968 -15.132 41.456 1.00 15.74 211 GLU A O 1
ATOM 1687 N N . ASN A 1 215 ? 20.097 -15.107 42.687 1.00 14.94 212 ASN A N 1
ATOM 1688 C CA . ASN A 1 215 ? 20.421 -13.914 43.441 1.00 13.70 212 ASN A CA 1
ATOM 1689 C C . ASN A 1 215 ? 20.521 -14.171 44.949 1.00 15.26 212 ASN A C 1
ATOM 1690 O O . ASN A 1 215 ? 19.545 -14.621 45.621 1.00 15.68 212 ASN A O 1
ATOM 1695 N N . GLU A 1 216 ? 21.689 -13.854 45.486 1.00 13.59 213 GLU A N 1
ATOM 1696 C CA . GLU A 1 216 ? 21.878 -13.885 46.914 1.00 15.05 213 GLU A CA 1
ATOM 1697 C C . GLU A 1 216 ? 21.935 -12.451 47.369 1.00 16.67 213 GLU A C 1
ATOM 1698 O O . GLU A 1 216 ? 22.588 -11.600 46.715 1.00 17.31 213 GLU A O 1
ATOM 1704 N N . HIS A 1 217 ? 21.236 -12.177 48.473 1.00 17.52 214 HIS A N 1
ATOM 1705 C CA . HIS A 1 217 ? 21.271 -10.863 49.108 1.00 20.16 214 HIS A CA 1
ATOM 1706 C C . HIS A 1 217 ? 22.079 -10.933 50.409 1.00 21.98 214 HIS A C 1
ATOM 1707 O O . HIS A 1 217 ? 22.196 -12.002 51.029 1.00 23.55 214 HIS A O 1
ATOM 1714 N N . ARG A 1 218 ? 22.644 -9.792 50.799 1.00 21.92 215 ARG A N 1
ATOM 1715 C CA . ARG A 1 218 ? 23.304 -9.656 52.082 1.00 23.36 215 ARG A CA 1
ATOM 1716 C C . ARG A 1 218 ? 22.852 -8.354 52.712 1.00 23.02 215 ARG A C 1
ATOM 1717 O O . ARG A 1 218 ? 23.003 -7.280 52.118 1.00 20.90 215 ARG A O 1
ATOM 1725 N N . ASN A 1 219 ? 22.266 -8.466 53.906 1.00 23.10 216 ASN A N 1
ATOM 1726 C CA . ASN A 1 219 ? 21.641 -7.331 54.575 1.00 24.05 216 ASN A CA 1
ATOM 1727 C C . ASN A 1 219 ? 20.581 -6.713 53.666 1.00 23.67 216 ASN A C 1
ATOM 1728 O O . ASN A 1 219 ? 20.386 -5.497 53.624 1.00 23.23 216 ASN A O 1
ATOM 1733 N N . GLN A 1 220 ? 19.914 -7.592 52.928 1.00 24.09 217 GLN A N 1
ATOM 1734 C CA . GLN A 1 220 ? 18.767 -7.233 52.088 1.00 24.16 217 GLN A CA 1
ATOM 1735 C C . GLN A 1 220 ? 19.131 -6.443 50.838 1.00 22.44 217 GLN A C 1
ATOM 1736 O O . GLN A 1 220 ? 18.259 -5.982 50.103 1.00 22.88 217 GLN A O 1
ATOM 1742 N N . ILE A 1 221 ? 20.435 -6.336 50.591 1.00 22.36 218 ILE A N 1
ATOM 1743 C CA . ILE A 1 221 ? 20.989 -5.700 49.381 1.00 19.40 218 ILE A CA 1
ATOM 1744 C C . ILE A 1 221 ? 21.538 -6.777 48.467 1.00 18.14 218 ILE A C 1
ATOM 1745 O O . ILE A 1 221 ? 22.240 -7.673 48.924 1.00 17.03 218 ILE A O 1
ATOM 1750 N N . LEU A 1 222 ? 21.249 -6.683 47.166 1.00 16.95 219 LEU A N 1
ATOM 1751 C CA . LEU A 1 222 ? 21.790 -7.655 46.223 1.00 15.00 219 LEU A CA 1
ATOM 1752 C C . LEU A 1 222 ? 23.305 -7.765 46.392 1.00 13.02 219 LEU A C 1
ATOM 1753 O O . LEU A 1 222 ? 23.980 -6.775 46.466 1.00 11.74 219 LEU A O 1
ATOM 1758 N N . PHE A 1 223 ? 23.810 -8.989 46.481 1.00 12.56 220 PHE A N 1
ATOM 1759 C CA . PHE A 1 223 ? 25.207 -9.250 46.795 1.00 11.81 220 PHE A CA 1
ATOM 1760 C C . PHE A 1 223 ? 25.847 -10.004 45.659 1.00 12.46 220 PHE A C 1
ATOM 1761 O O . PHE A 1 223 ? 26.929 -9.637 45.213 1.00 14.80 220 PHE A O 1
ATOM 1769 N N . LYS A 1 224 ? 25.168 -11.045 45.183 1.00 11.70 221 LYS A N 1
ATOM 1770 C CA . LYS A 1 224 ? 25.734 -11.982 44.217 1.00 11.49 221 LYS A CA 1
ATOM 1771 C C . LYS A 1 224 ? 24.658 -12.467 43.271 1.00 12.22 221 LYS A C 1
ATOM 1772 O O . LYS A 1 224 ? 23.594 -12.833 43.710 1.00 14.42 221 LYS A O 1
ATOM 1778 N N . THR A 1 225 ? 24.945 -12.449 41.973 1.00 11.59 222 THR A N 1
ATOM 1779 C CA . THR A 1 225 ? 24.058 -13.026 40.941 1.00 10.03 222 THR A CA 1
ATOM 1780 C C . THR A 1 225 ? 24.840 -14.051 40.176 1.00 9.63 222 THR A C 1
ATOM 1781 O O . THR A 1 225 ? 25.964 -13.771 39.732 1.00 9.76 222 THR A O 1
ATOM 1785 N N . ILE A 1 226 ? 24.265 -15.249 40.048 1.00 10.17 223 ILE A N 1
ATOM 1786 C CA . ILE A 1 226 ? 24.900 -16.344 39.298 1.00 8.64 223 ILE A CA 1
ATOM 1787 C C . ILE A 1 226 ? 24.045 -16.731 38.125 1.00 8.72 223 ILE A C 1
ATOM 1788 O O . ILE A 1 226 ? 22.841 -16.881 38.259 1.00 9.34 223 ILE A O 1
ATOM 1793 N N . VAL A 1 227 ? 24.668 -16.903 36.965 1.00 9.78 224 VAL A N 1
ATOM 1794 C CA . VAL A 1 227 ? 23.945 -17.250 35.783 1.00 11.56 224 VAL A CA 1
ATOM 1795 C C . VAL A 1 227 ? 24.757 -18.318 35.085 1.00 13.62 224 VAL A C 1
ATOM 1796 O O . VAL A 1 227 ? 25.955 -18.111 34.843 1.00 15.80 224 VAL A O 1
ATOM 1800 N N . PRO A 1 228 ? 24.110 -19.434 34.693 1.00 13.39 225 PRO A N 1
ATOM 1801 C CA . PRO A 1 228 ? 22.669 -19.656 34.788 1.00 13.90 225 PRO A CA 1
ATOM 1802 C C . PRO A 1 228 ? 22.258 -20.068 36.187 1.00 15.75 225 PRO A C 1
ATOM 1803 O O . PRO A 1 228 ? 23.043 -20.748 36.886 1.00 15.96 225 PRO A O 1
ATOM 1807 N N . ALA A 1 229 ? 21.056 -19.655 36.602 1.00 17.00 226 ALA A N 1
ATOM 1808 C CA . ALA A 1 229 ? 20.520 -20.045 37.920 1.00 18.56 226 ALA A CA 1
ATOM 1809 C C . ALA A 1 229 ? 20.593 -21.589 38.096 1.00 19.55 226 ALA A C 1
ATOM 1810 O O . ALA A 1 229 ? 20.173 -22.355 37.220 1.00 19.10 226 ALA A O 1
ATOM 1812 N N . ARG A 1 230 ? 21.178 -22.032 39.205 1.00 20.72 227 ARG A N 1
ATOM 1813 C CA . ARG A 1 230 ? 21.338 -23.467 39.486 1.00 23.21 227 ARG A CA 1
ATOM 1814 C C . ARG A 1 230 ? 20.038 -24.217 39.887 1.00 24.70 227 ARG A C 1
ATOM 1815 O O . ARG A 1 230 ? 20.085 -25.356 40.325 1.00 27.19 227 ARG A O 1
ATOM 1823 N N . ILE A 1 231 ? 18.889 -23.580 39.717 1.00 24.22 228 ILE A N 1
ATOM 1824 C CA . ILE A 1 231 ? 17.607 -24.232 39.915 1.00 24.17 228 ILE A CA 1
ATOM 1825 C C . ILE A 1 231 ? 16.702 -23.973 38.693 1.00 25.62 228 ILE A C 1
ATOM 1826 O O . ILE A 1 231 ? 16.587 -22.850 38.210 1.00 24.30 228 ILE A O 1
ATOM 1831 N N . ASP A 1 232 ? 16.066 -25.024 38.189 1.00 27.21 229 ASP A N 1
ATOM 1832 C CA . ASP A 1 232 ? 15.305 -24.922 36.955 1.00 27.90 229 ASP A CA 1
ATOM 1833 C C . ASP A 1 232 ? 13.919 -24.349 37.194 1.00 25.07 229 ASP A C 1
ATOM 1834 O O . ASP A 1 232 ? 13.010 -25.068 37.605 1.00 27.58 229 ASP A O 1
ATOM 1839 N N . LYS A 1 233 ? 13.754 -23.057 36.937 1.00 21.93 230 LYS A N 1
ATOM 1840 C CA . LYS A 1 233 ? 12.458 -22.398 37.102 1.00 19.22 230 LYS A CA 1
ATOM 1841 C C . LYS A 1 233 ? 12.084 -21.527 35.903 1.00 18.48 230 LYS A C 1
ATOM 1842 O O . LYS A 1 233 ? 11.059 -20.833 35.925 1.00 18.37 230 LYS A O 1
ATOM 1848 N N . THR A 1 234 ? 12.906 -21.568 34.848 1.00 16.33 231 THR A N 1
ATOM 1849 C CA . THR A 1 234 ? 12.701 -20.722 33.660 1.00 16.15 231 THR A CA 1
ATOM 1850 C C . THR A 1 234 ? 11.264 -20.787 33.135 1.00 17.35 231 THR A C 1
ATOM 1851 O O . THR A 1 234 ? 10.576 -19.757 33.031 1.00 19.03 231 THR A O 1
ATOM 1855 N N . ALA A 1 235 ? 10.807 -21.998 32.822 1.00 15.42 232 ALA A N 1
ATOM 1856 C CA . ALA A 1 235 ? 9.493 -22.171 32.262 1.00 15.63 232 ALA A CA 1
ATOM 1857 C C . ALA A 1 235 ? 8.389 -21.615 33.192 1.00 15.98 232 ALA A C 1
ATOM 1858 O O . ALA A 1 235 ? 7.482 -20.913 32.733 1.00 16.00 232 ALA A O 1
ATOM 1860 N N . GLU A 1 236 ? 8.462 -21.920 34.486 1.00 14.37 233 GLU A N 1
ATOM 1861 C CA . GLU A 1 236 ? 7.426 -21.429 35.402 1.00 15.88 233 GLU A CA 1
ATOM 1862 C C . GLU A 1 236 ? 7.518 -19.885 35.564 1.00 14.65 233 GLU A C 1
ATOM 1863 O O . GLU A 1 236 ? 6.505 -19.160 35.624 1.00 13.11 233 GLU A O 1
ATOM 1869 N N . ALA A 1 237 ? 8.755 -19.390 35.580 1.00 13.73 234 ALA A N 1
ATOM 1870 C CA . ALA A 1 237 ? 8.994 -17.956 35.596 1.00 13.53 234 ALA A CA 1
ATOM 1871 C C . ALA A 1 237 ? 8.404 -17.283 34.359 1.00 11.18 234 ALA A C 1
ATOM 1872 O O . ALA A 1 237 ? 7.804 -16.235 34.458 1.00 9.06 234 ALA A O 1
ATOM 1874 N N . LYS A 1 238 ? 8.506 -17.921 33.213 1.00 12.27 235 LYS A N 1
ATOM 1875 C CA . LYS A 1 238 ? 7.928 -17.285 32.025 1.00 14.56 235 LYS A CA 1
ATOM 1876 C C . LYS A 1 238 ? 6.408 -17.244 32.091 1.00 14.99 235 LYS A C 1
ATOM 1877 O O . LYS A 1 238 ? 5.788 -16.254 31.688 1.00 16.31 235 LYS A O 1
ATOM 1883 N N . GLU A 1 239 ? 5.813 -18.309 32.625 1.00 15.41 236 GLU A N 1
ATOM 1884 C CA . GLU A 1 239 ? 4.355 -18.381 32.746 1.00 15.95 236 GLU A CA 1
ATOM 1885 C C . GLU A 1 239 ? 3.869 -17.213 33.583 1.00 15.71 236 GLU A C 1
ATOM 1886 O O . GLU A 1 239 ? 2.850 -16.614 33.261 1.00 16.26 236 GLU A O 1
ATOM 1892 N N . GLN A 1 240 ? 4.588 -16.892 34.667 1.00 14.22 237 GLN A N 1
ATOM 1893 C CA . GLN A 1 240 ? 4.167 -15.795 35.499 1.00 13.30 237 GLN A CA 1
ATOM 1894 C C . GLN A 1 240 ? 4.288 -14.472 34.746 1.00 12.88 237 GLN A C 1
ATOM 1895 O O . GLN A 1 240 ? 3.412 -13.615 34.855 1.00 13.57 237 GLN A O 1
ATOM 1901 N N . VAL A 1 241 ? 5.369 -14.298 33.982 1.00 12.69 238 VAL A N 1
ATOM 1902 C CA . VAL A 1 241 ? 5.547 -13.077 33.194 1.00 11.44 238 VAL A CA 1
ATOM 1903 C C . VAL A 1 241 ? 4.428 -12.889 32.182 1.00 12.50 238 VAL A C 1
ATOM 1904 O O . VAL A 1 241 ? 3.828 -11.811 32.084 1.00 12.65 238 VAL A O 1
ATOM 1908 N N . ASN A 1 242 ? 4.122 -13.951 31.447 1.00 13.34 239 ASN A N 1
ATOM 1909 C CA . ASN A 1 242 ? 2.985 -13.915 30.547 1.00 15.33 239 ASN A CA 1
ATOM 1910 C C . ASN A 1 242 ? 1.697 -13.494 31.215 1.00 17.03 239 ASN A C 1
ATOM 1911 O O . ASN A 1 242 ? 0.914 -12.782 30.607 1.00 20.21 239 ASN A O 1
ATOM 1916 N N . LYS A 1 243 ? 1.478 -13.880 32.472 1.00 17.05 240 LYS A N 1
ATOM 1917 C CA . LYS A 1 243 ? 0.295 -13.389 33.194 1.00 15.80 240 LYS A CA 1
ATOM 1918 C C . LYS A 1 243 ? 0.439 -11.901 33.475 1.00 14.62 240 LYS A C 1
ATOM 1919 O O . LYS A 1 243 ? -0.501 -11.123 33.269 1.00 12.66 240 LYS A O 1
ATOM 1925 N N . ILE A 1 244 ? 1.632 -11.494 33.913 1.00 13.37 241 ILE A N 1
ATOM 1926 C CA . ILE A 1 244 ? 1.840 -10.115 34.345 1.00 13.83 241 ILE A CA 1
ATOM 1927 C C . ILE A 1 244 ? 1.640 -9.133 33.207 1.00 15.13 241 ILE A C 1
ATOM 1928 O O . ILE A 1 244 ? 1.133 -8.027 33.402 1.00 17.06 241 ILE A O 1
ATOM 1933 N N . ILE A 1 245 ? 2.070 -9.542 32.026 1.00 15.78 242 ILE A N 1
ATOM 1934 C CA . ILE A 1 245 ? 2.030 -8.736 30.808 1.00 16.45 242 ILE A CA 1
ATOM 1935 C C . ILE A 1 245 ? 0.607 -8.490 30.262 1.00 17.05 242 ILE A C 1
ATOM 1936 O O . ILE A 1 245 ? 0.371 -7.574 29.484 1.00 18.51 242 ILE A O 1
ATOM 1941 N N . GLN A 1 246 ? -0.354 -9.298 30.660 1.00 18.49 243 GLN A N 1
ATOM 1942 C CA . GLN A 1 246 ? -1.757 -8.987 30.299 1.00 21.62 243 GLN A CA 1
ATOM 1943 C C . GLN A 1 246 ? -2.392 -7.930 31.186 1.00 18.81 243 GLN A C 1
ATOM 1944 O O . GLN A 1 246 ? -3.489 -7.464 30.895 1.00 19.56 243 GLN A O 1
ATOM 1950 N N . SER A 1 247 ? -1.730 -7.583 32.276 1.00 15.43 244 SER A N 1
ATOM 1951 C CA . SER A 1 247 ? -2.318 -6.632 33.204 1.00 16.75 244 SER A CA 1
ATOM 1952 C C . SER A 1 247 ? -1.592 -5.297 33.281 1.00 16.35 244 SER A C 1
ATOM 1953 O O . SER A 1 247 ? -2.192 -4.308 33.746 1.00 17.41 244 SER A O 1
ATOM 1956 N N . ILE A 1 248 ? -0.312 -5.273 32.857 1.00 12.56 245 ILE A N 1
ATOM 1957 C CA . ILE A 1 248 ? 0.540 -4.075 32.950 1.00 10.02 245 ILE A CA 1
ATOM 1958 C C . ILE A 1 248 ? 1.306 -3.917 31.659 1.00 9.24 245 ILE A C 1
ATOM 1959 O O . ILE A 1 248 ? 1.900 -4.881 31.159 1.00 8.94 245 ILE A O 1
ATOM 1964 N N . HIS A 1 249 ? 1.267 -2.725 31.090 1.00 8.50 246 HIS A N 1
ATOM 1965 C CA . HIS A 1 249 ? 1.965 -2.483 29.852 1.00 8.92 246 HIS A CA 1
ATOM 1966 C C . HIS A 1 249 ? 3.460 -2.264 30.118 1.00 7.43 246 HIS A C 1
ATOM 1967 O O . HIS A 1 249 ? 3.838 -1.334 30.828 1.00 9.93 246 HIS A O 1
ATOM 1974 N N . PHE A 1 250 ? 4.296 -3.109 29.527 1.00 5.62 247 PHE A N 1
ATOM 1975 C CA . PHE A 1 250 ? 5.751 -2.914 29.524 1.00 4.61 247 PHE A CA 1
ATOM 1976 C C . PHE A 1 250 ? 6.311 -2.707 28.139 1.00 5.38 247 PHE A C 1
ATOM 1977 O O . PHE A 1 250 ? 6.010 -3.482 27.233 1.00 5.65 247 PHE A O 1
ATOM 1985 N N . ILE A 1 251 ? 7.125 -1.673 27.964 1.00 6.56 248 ILE A N 1
ATOM 1986 C CA . ILE A 1 251 ? 8.038 -1.563 26.824 1.00 6.94 248 ILE A CA 1
ATOM 1987 C C . ILE A 1 251 ? 9.453 -1.336 27.395 1.00 7.86 248 ILE A C 1
ATOM 1988 O O . ILE A 1 251 ? 9.603 -0.790 28.488 1.00 6.44 248 ILE A O 1
ATOM 1993 N N . GLY A 1 252 ? 10.468 -1.814 26.670 1.00 7.67 249 GLY A N 1
ATOM 1994 C CA . GLY A 1 252 ? 11.854 -1.818 27.126 1.00 4.40 249 GLY A CA 1
ATOM 1995 C C . GLY A 1 252 ? 12.108 -2.955 28.132 1.00 5.26 249 GLY A C 1
ATOM 1996 O O . GLY A 1 252 ? 11.345 -3.913 28.235 1.00 5.02 249 GLY A O 1
ATOM 1997 N N . THR A 1 253 ? 13.168 -2.834 28.911 1.00 3.79 250 THR A N 1
ATOM 1998 C CA . THR A 1 253 ? 13.526 -3.895 29.840 1.00 3.83 250 THR A CA 1
ATOM 1999 C C . THR A 1 253 ? 12.805 -3.738 31.173 1.00 4.69 250 THR A C 1
ATOM 2000 O O . THR A 1 253 ? 12.702 -2.622 31.709 1.00 4.05 250 THR A O 1
ATOM 2004 N N . PHE A 1 254 ? 12.296 -4.847 31.704 1.00 5.13 251 PHE A N 1
ATOM 2005 C CA . PHE A 1 254 ? 11.797 -4.869 33.099 1.00 5.30 251 PHE A CA 1
ATOM 2006 C C . PHE A 1 254 ? 12.255 -6.172 33.727 1.00 6.33 251 PHE A C 1
ATOM 2007 O O . PHE A 1 254 ? 12.705 -7.075 33.025 1.00 5.13 251 PHE A O 1
ATOM 2015 N N . THR A 1 255 ? 12.206 -6.253 35.044 1.00 8.36 252 THR A N 1
ATOM 2016 C CA . THR A 1 255 ? 12.695 -7.441 35.733 1.00 9.97 252 THR A CA 1
ATOM 2017 C C . THR A 1 255 ? 11.698 -7.901 36.810 1.00 9.87 252 THR A C 1
ATOM 2018 O O . THR A 1 255 ? 11.213 -7.108 37.593 1.00 11.18 252 THR A O 1
ATOM 2022 N N . VAL A 1 256 ? 11.421 -9.196 36.841 1.00 10.09 253 VAL A N 1
ATOM 2023 C CA . VAL A 1 256 ? 10.543 -9.792 37.849 1.00 7.65 253 VAL A CA 1
ATOM 2024 C C . VAL A 1 256 ? 11.425 -10.577 38.806 1.00 8.42 253 VAL A C 1
ATOM 2025 O O . VAL A 1 256 ? 12.190 -11.449 38.371 1.00 7.06 253 VAL A O 1
ATOM 2029 N N . GLU A 1 257 ? 11.321 -10.256 40.101 1.00 9.00 254 GLU A N 1
ATOM 2030 C CA . GLU A 1 257 ? 11.982 -10.994 41.189 1.00 9.83 254 GLU A CA 1
ATOM 2031 C C . GLU A 1 257 ? 11.070 -12.049 41.783 1.00 9.94 254 GLU A C 1
ATOM 2032 O O . GLU A 1 257 ? 9.920 -11.760 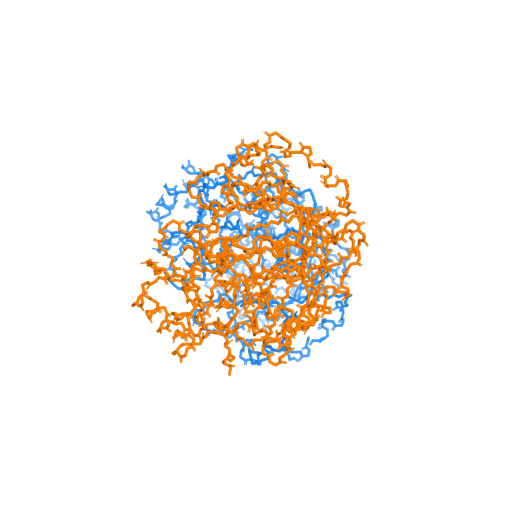42.061 1.00 11.82 254 GLU A O 1
ATOM 2038 N N . PHE A 1 258 ? 11.604 -13.242 42.035 1.00 11.06 255 PHE A N 1
ATOM 2039 C CA . PHE A 1 258 ? 10.816 -14.359 42.562 1.00 12.27 255 PHE A CA 1
ATOM 2040 C C . PHE A 1 258 ? 11.442 -14.968 43.816 1.00 14.27 255 PHE A C 1
ATOM 2041 O O . PHE A 1 258 ? 12.653 -14.966 43.979 1.00 13.75 255 PHE A O 1
ATOM 2049 N N . PHE A 1 259 ? 10.589 -15.547 44.661 1.00 15.68 256 PHE A N 1
ATOM 2050 C CA . PHE A 1 259 ? 11.033 -16.379 45.754 1.00 17.10 256 PHE A CA 1
ATOM 2051 C C . PHE A 1 259 ? 10.788 -17.854 45.434 1.00 17.89 256 PHE A C 1
ATOM 2052 O O . PHE A 1 259 ? 9.758 -18.222 44.862 1.00 19.84 256 PHE A O 1
ATOM 2060 N N . ILE A 1 260 ? 11.721 -18.710 45.808 1.00 18.34 257 ILE A N 1
ATOM 2061 C CA . ILE A 1 260 ? 11.369 -20.117 45.867 1.00 20.88 257 ILE A CA 1
ATOM 2062 C C . ILE A 1 260 ? 11.418 -20.683 47.321 1.00 23.52 257 ILE A C 1
ATOM 2063 O O . ILE A 1 260 ? 12.430 -20.544 48.021 1.00 25.01 257 ILE A O 1
ATOM 2068 N N . ASP A 1 261 ? 10.304 -21.288 47.749 1.00 24.03 258 ASP A N 1
ATOM 2069 C CA . ASP A 1 261 ? 10.122 -21.976 49.064 1.00 26.80 258 ASP A CA 1
ATOM 2070 C C . ASP A 1 261 ? 11.199 -22.924 49.531 1.00 27.30 258 ASP A C 1
ATOM 2071 O O . ASP A 1 261 ? 11.998 -23.399 48.745 1.00 28.14 258 ASP A O 1
ATOM 2076 N N . SER A 1 262 ? 11.140 -23.274 50.817 1.00 28.87 259 SER A N 1
ATOM 2077 C CA . SER A 1 262 ? 11.793 -24.489 51.320 1.00 29.73 259 SER A CA 1
ATOM 2078 C C . SER A 1 262 ? 11.232 -25.728 50.602 1.00 30.85 259 SER A C 1
ATOM 2079 O O . SER A 1 262 ? 11.897 -26.762 50.504 1.00 29.71 259 SER A O 1
ATOM 2082 N N . ASN A 1 263 ? 10.015 -25.582 50.079 1.00 32.33 260 ASN A N 1
ATOM 2083 C CA . ASN A 1 263 ? 9.321 -26.644 49.349 1.00 33.18 260 ASN A CA 1
ATOM 2084 C C . ASN A 1 263 ? 9.278 -26.495 47.828 1.00 33.71 260 ASN A C 1
ATOM 2085 O O . ASN A 1 263 ? 8.408 -27.067 47.161 1.00 34.23 260 ASN A O 1
ATOM 2090 N N . ASN A 1 264 ? 10.221 -25.723 47.289 1.00 33.06 261 ASN A N 1
ATOM 2091 C CA . ASN A 1 264 ? 10.368 -25.517 45.841 1.00 32.07 261 ASN A CA 1
ATOM 2092 C C . ASN A 1 264 ? 9.199 -24.794 45.169 1.00 30.36 261 ASN A C 1
ATOM 2093 O O . ASN A 1 264 ? 9.034 -24.869 43.952 1.00 30.71 261 ASN A O 1
ATOM 2098 N N . GLN A 1 265 ? 8.398 -24.093 45.968 1.00 27.39 262 GLN A N 1
ATOM 2099 C CA . GLN A 1 265 ? 7.292 -23.286 45.456 1.00 26.48 262 GLN A CA 1
ATOM 2100 C C . GLN A 1 265 ? 7.694 -21.858 45.009 1.00 24.33 262 GLN A C 1
ATOM 2101 O O . GLN A 1 265 ? 8.367 -21.129 45.762 1.00 22.67 262 GLN A O 1
ATOM 2107 N N . LEU A 1 266 ? 7.231 -21.472 43.815 1.00 22.20 263 LEU A N 1
ATOM 2108 C CA . LEU A 1 266 ? 7.567 -20.184 43.197 1.00 22.02 263 LEU A CA 1
ATOM 2109 C C . LEU A 1 266 ? 6.551 -19.123 43.565 1.00 22.67 263 LEU A C 1
ATOM 2110 O O . LEU A 1 266 ? 5.356 -19.333 43.388 1.00 24.04 263 LEU A O 1
ATOM 2115 N N . TYR A 1 267 ? 7.020 -17.997 44.094 1.00 21.41 264 TYR A N 1
ATOM 2116 C CA . TYR A 1 267 ? 6.172 -16.814 44.222 1.00 21.87 264 TYR A CA 1
ATOM 2117 C C . TYR A 1 267 ? 6.815 -15.612 43.501 1.00 21.61 264 TYR A C 1
ATOM 2118 O O . TYR A 1 267 ? 8.045 -15.422 43.549 1.00 20.29 264 TYR A O 1
ATOM 2127 N N . VAL A 1 268 ? 5.980 -14.781 42.882 1.00 20.92 265 VAL A N 1
ATOM 2128 C CA . VAL A 1 268 ? 6.417 -13.476 42.434 1.00 20.99 265 VAL A CA 1
ATOM 2129 C C . VAL A 1 268 ? 6.576 -12.577 43.652 1.00 21.68 265 VAL A C 1
ATOM 2130 O O . VAL A 1 268 ? 5.628 -12.432 44.428 1.00 22.50 265 VAL A O 1
ATOM 2134 N N . ASN A 1 269 ? 7.761 -11.980 43.815 1.00 19.94 266 ASN A N 1
ATOM 2135 C CA . ASN A 1 269 ? 7.997 -10.966 44.829 1.00 19.07 266 ASN A CA 1
ATOM 2136 C C . ASN A 1 269 ? 7.650 -9.542 44.387 1.00 18.56 266 ASN A C 1
ATOM 2137 O O . ASN A 1 269 ? 6.777 -8.896 44.956 1.00 17.25 266 ASN A O 1
ATOM 2142 N N . GLU A 1 270 ? 8.381 -9.031 43.403 1.00 17.76 267 GLU A N 1
ATOM 2143 C CA . GLU A 1 270 ? 8.174 -7.661 42.946 1.00 18.39 267 GLU A CA 1
ATOM 2144 C C . GLU A 1 270 ? 8.652 -7.482 41.505 1.00 16.55 267 GLU A C 1
ATOM 2145 O O . GLU A 1 270 ? 9.409 -8.314 40.995 1.00 16.77 267 GLU A O 1
ATOM 2151 N N . ILE A 1 271 ? 8.221 -6.395 40.862 1.00 14.36 268 ILE A N 1
ATOM 2152 C CA . ILE A 1 271 ? 8.638 -6.075 39.504 1.00 12.74 268 ILE A CA 1
ATOM 2153 C C . ILE A 1 271 ? 9.276 -4.663 39.423 1.00 12.42 268 ILE A C 1
ATOM 2154 O O . ILE A 1 271 ? 8.714 -3.685 39.934 1.00 10.12 268 ILE A O 1
ATOM 2159 N N . ALA A 1 272 ? 10.447 -4.593 38.764 1.00 9.81 269 ALA A N 1
ATOM 2160 C CA . ALA A 1 272 ? 11.155 -3.349 38.472 1.00 7.93 269 ALA A CA 1
ATOM 2161 C C . ALA A 1 272 ? 10.954 -3.031 36.995 1.00 7.76 269 ALA A C 1
ATOM 2162 O O . ALA A 1 272 ? 11.347 -3.819 36.136 1.00 11.09 269 ALA A O 1
ATOM 2164 N N . PRO A 1 273 ? 10.302 -1.890 36.691 1.00 5.53 270 PRO A N 1
ATOM 2165 C CA . PRO A 1 273 ? 9.994 -1.492 35.315 1.00 3.34 270 PRO A CA 1
ATOM 2166 C C . PRO A 1 273 ? 11.236 -0.813 34.693 1.00 5.58 270 PRO A C 1
ATOM 2167 O O . PRO A 1 273 ? 11.172 0.303 34.119 1.00 4.84 270 PRO A O 1
ATOM 2171 N N . ARG A 1 274 ? 12.374 -1.492 34.809 1.00 6.22 271 ARG A N 1
ATOM 2172 C CA . ARG A 1 274 ? 13.633 -0.926 34.323 1.00 6.25 271 ARG A CA 1
ATOM 2173 C C . ARG A 1 274 ? 14.631 -2.051 34.211 1.00 6.11 271 ARG A C 1
ATOM 2174 O O . ARG A 1 274 ? 14.368 -3.154 34.710 1.00 5.36 271 ARG A O 1
ATOM 2182 N N . PRO A 1 275 ? 15.800 -1.784 33.590 1.00 6.18 272 PRO A N 1
ATOM 2183 C CA . PRO A 1 275 ? 16.928 -2.684 33.834 1.00 6.04 272 PRO A CA 1
ATOM 2184 C C . PRO A 1 275 ? 17.139 -2.808 35.333 1.00 5.83 272 PRO A C 1
ATOM 2185 O O . PRO A 1 275 ? 16.743 -1.919 36.092 1.00 3.54 272 PRO A O 1
ATOM 2189 N N . HIS A 1 276 ? 17.755 -3.893 35.765 1.00 7.02 273 HIS A N 1
ATOM 2190 C CA . HIS A 1 276 ? 17.793 -4.199 37.193 1.00 7.94 273 HIS A CA 1
ATOM 2191 C C . HIS A 1 276 ? 19.182 -4.677 37.535 1.00 6.65 273 HIS A C 1
ATOM 2192 O O . HIS A 1 276 ? 19.856 -5.276 36.692 1.00 4.21 273 HIS A O 1
ATOM 2199 N N . ASN A 1 277 ? 19.606 -4.422 38.776 1.00 6.85 274 ASN A N 1
ATOM 2200 C CA . ASN A 1 277 ? 20.947 -4.790 39.262 1.00 7.74 274 ASN A CA 1
ATOM 2201 C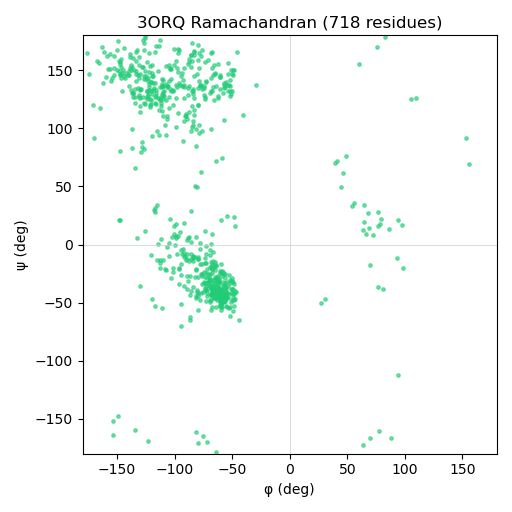 C . ASN A 1 277 ? 21.307 -6.251 38.923 1.00 9.28 274 ASN A C 1
ATOM 2202 O O . ASN A 1 277 ? 22.489 -6.580 38.640 1.00 7.82 274 ASN A O 1
ATOM 2207 N N . SER A 1 278 ? 20.305 -7.137 38.921 1.00 7.94 275 SER A N 1
ATOM 2208 C CA . SER A 1 278 ? 20.621 -8.548 38.700 1.00 8.50 275 SER A CA 1
ATOM 2209 C C . SER A 1 278 ? 20.878 -8.854 37.224 1.00 8.27 275 SER A C 1
ATOM 2210 O O . SER A 1 278 ? 21.120 -10.025 36.838 1.00 10.76 275 SER A O 1
ATOM 2213 N N . GLY A 1 279 ? 20.805 -7.833 36.383 1.00 7.11 276 GLY A N 1
ATOM 2214 C CA . GLY A 1 279 ? 21.002 -8.037 34.933 1.00 5.27 276 GLY A CA 1
ATOM 2215 C C . GLY A 1 279 ? 22.324 -7.533 34.416 1.00 4.50 276 GLY A C 1
ATOM 2216 O O . GLY A 1 279 ? 22.603 -7.637 33.201 1.00 6.55 276 GLY A O 1
ATOM 2217 N N . HIS A 1 280 ? 23.133 -6.940 35.295 1.00 4.54 277 HIS A N 1
ATOM 2218 C CA . HIS A 1 280 ? 24.372 -6.287 34.844 1.00 6.25 277 HIS A CA 1
ATOM 2219 C C . HIS A 1 280 ? 25.352 -7.244 34.176 1.00 6.48 277 HIS A C 1
ATOM 2220 O O . HIS A 1 280 ? 26.057 -6.822 33.221 1.00 5.33 277 HIS A O 1
ATOM 2227 N N . TYR A 1 281 ? 25.309 -8.532 34.596 1.00 4.02 278 TYR A N 1
ATOM 2228 C CA . TYR A 1 281 ? 26.248 -9.542 34.114 1.00 4.01 278 TYR A CA 1
ATOM 2229 C C . TYR A 1 281 ? 26.138 -9.660 32.574 1.00 5.68 278 TYR A C 1
ATOM 2230 O O . TYR A 1 281 ? 27.107 -10.063 31.882 1.00 6.15 278 TYR A O 1
ATOM 2239 N N . SER A 1 282 ? 24.955 -9.341 32.030 1.00 5.62 279 SER A N 1
ATOM 2240 C CA . SER A 1 282 ? 24.665 -9.591 30.602 1.00 4.42 279 SER A CA 1
ATOM 2241 C C . SER A 1 282 ? 25.547 -8.733 29.701 1.00 3.19 279 SER A C 1
ATOM 2242 O O . SER A 1 282 ? 25.710 -8.995 28.485 1.00 2.00 279 SER A O 1
ATOM 2245 N N . ILE A 1 283 ? 26.135 -7.696 30.282 1.00 4.60 280 ILE A N 1
ATOM 2246 C CA . ILE A 1 283 ? 27.089 -6.899 29.487 1.00 6.42 280 ILE A CA 1
ATOM 2247 C C . ILE A 1 283 ? 28.240 -7.780 29.036 1.00 6.47 280 ILE A C 1
ATOM 2248 O O . ILE A 1 283 ? 28.591 -7.765 27.894 1.00 9.86 280 ILE A O 1
ATOM 2253 N N . GLU A 1 284 ? 28.854 -8.531 29.938 1.00 7.58 281 GLU A N 1
ATOM 2254 C CA . GLU A 1 284 ? 29.989 -9.362 29.500 1.00 7.39 281 GLU A CA 1
ATOM 2255 C C . GLU A 1 284 ? 29.583 -10.747 28.992 1.00 6.77 281 GLU A C 1
ATOM 2256 O O . GLU A 1 284 ? 30.251 -11.315 28.103 1.00 7.77 281 GLU A O 1
ATOM 2262 N N . ALA A 1 285 ? 28.505 -11.292 29.549 1.00 5.47 282 ALA A N 1
ATOM 2263 C CA . ALA A 1 285 ? 28.201 -12.742 29.399 1.00 5.75 282 ALA A CA 1
ATOM 2264 C C . ALA A 1 285 ? 27.253 -13.103 28.263 1.00 5.36 282 ALA A C 1
ATOM 2265 O O . ALA A 1 285 ? 27.216 -14.265 27.845 1.00 7.63 282 ALA A O 1
ATOM 2267 N N . CYS A 1 286 ? 26.526 -12.126 27.731 1.00 4.46 283 CYS A N 1
ATOM 2268 C CA . CYS A 1 286 ? 25.464 -12.414 26.707 1.00 4.09 283 CYS A CA 1
ATOM 2269 C C . CYS A 1 286 ? 25.812 -11.755 25.412 1.00 3.44 283 CYS A C 1
ATOM 2270 O O . CYS A 1 286 ? 26.664 -10.858 25.379 1.00 4.19 283 CYS A O 1
ATOM 2273 N N . ASP A 1 287 ? 25.127 -12.150 24.348 1.00 2.00 284 ASP A N 1
ATOM 2274 C CA . ASP A 1 287 ? 25.390 -11.534 23.050 1.00 2.00 284 ASP A CA 1
ATOM 2275 C C . ASP A 1 287 ? 24.687 -10.178 22.930 1.00 2.27 284 ASP A C 1
ATOM 2276 O O . ASP A 1 287 ? 24.950 -9.408 21.982 1.00 2.83 284 ASP A O 1
ATOM 2281 N N . TYR A 1 288 ? 23.773 -9.903 23.868 1.00 2.00 285 TYR A N 1
ATOM 2282 C CA . TYR A 1 288 ? 23.107 -8.592 24.003 1.00 2.00 285 TYR A CA 1
ATOM 2283 C C . TYR A 1 288 ? 23.035 -8.312 25.503 1.00 2.27 285 TYR A C 1
ATOM 2284 O O . TYR A 1 288 ? 22.872 -9.241 26.292 1.00 3.46 285 TYR A O 1
ATOM 2293 N N . SER A 1 289 ? 23.140 -7.050 25.911 1.00 2.00 286 SER A N 1
ATOM 2294 C CA . SER A 1 289 ? 22.954 -6.738 27.333 1.00 3.97 286 SER A CA 1
ATOM 2295 C C . SER A 1 289 ? 21.562 -6.198 27.547 1.00 2.35 286 SER A C 1
ATOM 2296 O O . SER A 1 289 ? 20.897 -5.830 26.604 1.00 3.74 286 SER A O 1
ATOM 2299 N N . GLN A 1 290 ? 21.150 -6.089 28.797 1.00 2.00 287 GLN A N 1
ATOM 2300 C CA . GLN A 1 290 ? 19.804 -5.626 29.099 1.00 2.74 287 GLN A CA 1
ATOM 2301 C C . GLN A 1 290 ? 19.632 -4.170 28.723 1.00 2.00 287 GLN A C 1
ATOM 2302 O O . GLN A 1 290 ? 18.505 -3.704 28.521 1.00 2.00 287 GLN A O 1
ATOM 2308 N N . PHE A 1 291 ? 20.752 -3.458 28.616 1.00 2.00 288 PHE A N 1
ATOM 2309 C CA . PHE A 1 291 ? 20.717 -2.048 28.146 1.00 2.00 288 PHE A CA 1
ATOM 2310 C C . PHE A 1 291 ? 20.626 -1.955 26.619 1.00 2.20 288 PHE A C 1
ATOM 2311 O O . PHE A 1 291 ? 19.898 -1.082 26.107 1.00 2.81 288 PHE A O 1
ATOM 2319 N N . ASP A 1 292 ? 21.336 -2.841 25.891 1.00 2.00 289 ASP A N 1
ATOM 2320 C CA . ASP A 1 292 ? 21.223 -2.838 24.442 1.00 2.00 289 ASP A CA 1
ATOM 2321 C C . ASP A 1 292 ? 19.763 -3.073 24.069 1.00 2.00 289 ASP A C 1
ATOM 2322 O O . ASP A 1 292 ? 19.192 -2.301 23.310 1.00 2.00 289 ASP A O 1
ATOM 2327 N N . THR A 1 293 ? 19.164 -4.139 24.581 1.00 2.00 290 THR A N 1
ATOM 2328 C CA . THR A 1 293 ? 17.775 -4.419 24.232 1.00 2.00 290 THR A CA 1
ATOM 2329 C C . THR A 1 293 ? 16.830 -3.284 24.746 1.00 2.00 290 THR A C 1
ATOM 2330 O O . THR A 1 293 ? 15.826 -2.997 24.155 1.00 2.38 290 THR A O 1
ATOM 2334 N N . HIS A 1 294 ? 17.183 -2.611 25.824 1.00 2.00 291 HIS A N 1
ATOM 2335 C CA . HIS A 1 294 ? 16.326 -1.536 26.283 1.00 2.65 291 HIS A CA 1
ATOM 2336 C C . HIS A 1 294 ? 16.238 -0.450 25.222 1.00 2.00 291 HIS A C 1
ATOM 2337 O O . HIS A 1 294 ? 15.139 0.038 24.903 1.00 2.74 291 HIS A O 1
ATOM 2344 N N . ILE A 1 295 ? 17.387 -0.083 24.653 1.00 2.00 292 ILE A N 1
ATOM 2345 C CA . ILE A 1 295 ? 17.441 0.962 23.612 1.00 2.00 292 ILE A CA 1
ATOM 2346 C C . ILE A 1 295 ? 16.759 0.493 22.331 1.00 2.00 292 ILE A C 1
ATOM 2347 O O . ILE A 1 295 ? 16.049 1.271 21.649 1.00 2.00 292 ILE A O 1
ATOM 2352 N N . LEU A 1 296 ? 16.989 -0.767 21.975 1.00 2.00 293 LEU A N 1
ATOM 2353 C CA . LEU A 1 296 ? 16.362 -1.324 20.778 1.00 2.00 293 LEU A CA 1
ATOM 2354 C C . LEU A 1 296 ? 14.845 -1.195 20.895 1.00 2.00 293 LEU A C 1
ATOM 2355 O O . LEU A 1 296 ? 14.187 -0.731 19.963 1.00 2.00 293 LEU A O 1
ATOM 2360 N N . ALA A 1 297 ? 14.335 -1.606 22.049 1.00 2.00 294 ALA A N 1
ATOM 2361 C CA . ALA A 1 297 ? 12.900 -1.620 22.356 1.00 2.00 294 ALA A CA 1
ATOM 2362 C C . ALA A 1 297 ? 12.289 -0.235 22.279 1.00 2.00 294 ALA A C 1
ATOM 2363 O O . ALA A 1 297 ? 11.363 0.052 21.535 1.00 3.42 294 ALA A O 1
ATOM 2365 N N . VAL A 1 298 ? 12.879 0.646 23.048 1.00 2.34 295 VAL A N 1
ATOM 2366 C CA . VAL A 1 298 ? 12.368 1.985 23.238 1.00 2.07 295 VAL A CA 1
ATOM 2367 C C . VAL A 1 298 ? 12.437 2.793 21.945 1.00 4.85 295 VAL A C 1
ATOM 2368 O O . VAL A 1 298 ? 11.588 3.683 21.719 1.00 6.03 295 VAL A O 1
ATOM 2372 N N . THR A 1 299 ? 13.430 2.505 21.084 1.00 2.37 296 THR A N 1
ATOM 2373 C CA . THR A 1 299 ? 13.542 3.223 19.802 1.00 2.00 296 THR A CA 1
ATOM 2374 C C . THR A 1 299 ? 12.729 2.500 18.728 1.00 2.56 296 THR A C 1
ATOM 2375 O O . THR A 1 299 ? 12.732 2.903 17.550 1.00 2.00 296 THR A O 1
ATOM 2379 N N . GLY A 1 300 ? 12.030 1.439 19.139 1.00 2.08 297 GLY A N 1
ATOM 2380 C CA . GLY A 1 300 ? 11.046 0.769 18.267 1.00 3.76 297 GLY A CA 1
ATOM 2381 C C . GLY A 1 300 ? 11.677 -0.181 17.236 1.00 5.49 297 GLY A C 1
ATOM 2382 O O . GLY A 1 300 ? 11.045 -0.469 16.234 1.00 4.84 297 GLY A O 1
ATOM 2383 N N . GLN A 1 301 ? 12.909 -0.656 17.494 1.00 4.02 298 GLN A N 1
ATOM 2384 C CA . GLN A 1 301 ? 13.585 -1.604 16.596 1.00 5.98 298 GLN A CA 1
ATOM 2385 C C . GLN A 1 301 ? 13.126 -3.034 16.873 1.00 5.00 298 GLN A C 1
ATOM 2386 O O . GLN A 1 301 ? 12.522 -3.306 17.899 1.00 8.33 298 GLN A O 1
ATOM 2392 N N . SER A 1 302 ? 13.434 -3.948 15.975 1.00 2.69 299 SER A N 1
ATOM 2393 C CA . SER A 1 302 ? 13.254 -5.381 16.266 1.00 3.76 299 SER A CA 1
ATOM 2394 C C . SER A 1 302 ? 14.195 -5.838 17.362 1.00 4.70 299 SER A C 1
ATOM 2395 O O . SER A 1 302 ? 15.338 -5.314 17.464 1.00 4.40 299 SER A O 1
ATOM 2398 N N . LEU A 1 303 ? 13.705 -6.795 18.177 1.00 2.54 300 LEU A N 1
ATOM 2399 C CA . LEU A 1 303 ? 14.463 -7.340 19.300 1.00 2.37 300 LEU A CA 1
ATOM 2400 C C . LEU A 1 303 ? 14.952 -8.681 18.845 1.00 3.22 300 LEU A C 1
ATOM 2401 O O . LEU A 1 303 ? 14.310 -9.309 18.044 1.00 2.00 300 LEU A O 1
ATOM 2406 N N . PRO A 1 304 ? 16.109 -9.147 19.359 1.00 3.32 301 PRO A N 1
ATOM 2407 C CA . PRO A 1 304 ? 16.493 -10.518 19.012 1.00 2.69 301 PRO A CA 1
ATOM 2408 C C . PRO A 1 304 ? 15.465 -11.468 19.614 1.00 7.22 301 PRO A C 1
ATOM 2409 O O . PRO A 1 304 ? 14.928 -11.168 20.677 1.00 7.04 301 PRO A O 1
ATOM 2413 N N . ASN A 1 305 ? 15.201 -12.588 18.953 1.00 10.41 302 ASN A N 1
ATOM 2414 C CA . ASN A 1 305 ? 14.225 -13.552 19.441 1.00 14.91 302 ASN A CA 1
ATOM 2415 C C . ASN A 1 305 ? 14.703 -14.287 20.661 1.00 14.92 302 ASN A C 1
ATOM 2416 O O . ASN A 1 305 ? 13.895 -14.656 21.504 1.00 16.10 302 ASN A O 1
ATOM 2421 N N . SER A 1 306 ? 16.011 -14.509 20.766 1.00 14.20 303 SER A N 1
ATOM 2422 C CA . SER A 1 306 ? 16.536 -15.117 21.981 1.00 14.91 303 SER A CA 1
ATOM 2423 C C . SER A 1 306 ? 17.827 -14.461 22.403 1.00 12.80 303 SER A C 1
ATOM 2424 O O . SER A 1 306 ? 18.472 -13.783 21.615 1.00 14.54 303 SER A O 1
ATOM 2427 N N . ILE A 1 307 ? 18.194 -14.653 23.662 1.00 10.81 304 ILE A N 1
ATOM 2428 C CA . ILE A 1 307 ? 19.470 -14.182 24.159 1.00 9.99 304 ILE A CA 1
ATOM 2429 C C . ILE A 1 307 ? 20.375 -15.362 24.505 1.00 8.97 304 ILE A C 1
ATOM 2430 O O . ILE A 1 307 ? 19.917 -16.350 25.091 1.00 8.12 304 ILE A O 1
ATOM 2435 N N . GLU A 1 308 ? 21.643 -15.282 24.101 1.00 6.74 305 GLU A N 1
ATOM 2436 C CA . GLU A 1 308 ? 22.553 -16.406 24.326 1.00 7.86 305 GLU A CA 1
ATOM 2437 C C . GLU A 1 308 ? 23.436 -16.080 25.478 1.00 5.79 305 GLU A C 1
ATOM 2438 O O . GLU A 1 308 ? 24.008 -15.001 25.514 1.00 9.19 305 GLU A O 1
ATOM 2444 N N . LEU A 1 309 ? 23.577 -17.008 26.408 1.00 4.17 306 LEU A N 1
ATOM 2445 C CA . LEU A 1 309 ? 24.644 -16.898 27.408 1.00 5.84 306 LEU A CA 1
ATOM 2446 C C . LEU A 1 309 ? 25.943 -17.476 26.799 1.00 7.19 306 LEU A C 1
ATOM 2447 O O . LEU A 1 309 ? 26.081 -18.711 26.649 1.00 10.88 306 LEU A O 1
ATOM 2452 N N . LEU A 1 310 ? 26.879 -16.615 26.436 1.00 7.69 307 LEU A N 1
ATOM 2453 C CA . LEU A 1 310 ? 28.180 -17.019 25.818 1.00 7.18 307 LEU A CA 1
ATOM 2454 C C . LEU A 1 310 ? 29.126 -17.670 26.853 1.00 7.87 307 LEU A C 1
ATOM 2455 O O . LEU A 1 310 ? 29.890 -18.581 26.541 1.00 8.58 307 LEU A O 1
ATOM 2460 N N . LYS A 1 311 ? 29.056 -17.223 28.100 1.00 7.69 308 LYS A N 1
ATOM 2461 C CA . LYS A 1 311 ? 29.796 -17.865 29.158 1.00 7.55 308 LYS A CA 1
ATOM 2462 C C . LYS A 1 311 ? 29.095 -17.602 30.494 1.00 8.02 308 LYS A C 1
ATOM 2463 O O . LYS A 1 311 ? 28.584 -16.490 30.709 1.00 5.88 308 LYS A O 1
ATOM 2469 N N . PRO A 1 312 ? 29.088 -18.603 31.412 1.00 7.28 309 PRO A N 1
ATOM 2470 C CA . PRO A 1 312 ? 28.391 -18.442 32.675 1.00 6.77 309 PRO A CA 1
ATOM 2471 C C . PRO A 1 312 ? 29.125 -17.396 33.483 1.00 10.52 309 PRO A C 1
ATOM 2472 O O . PRO A 1 312 ? 30.286 -17.057 33.134 1.00 11.04 309 PRO A O 1
ATOM 2476 N N . ALA A 1 313 ? 28.482 -16.893 34.555 1.00 9.51 310 ALA A N 1
ATOM 2477 C CA . ALA A 1 313 ? 28.976 -15.692 35.195 1.00 7.92 310 ALA A CA 1
ATOM 2478 C C . ALA A 1 313 ? 28.571 -15.549 36.645 1.00 9.63 310 ALA A C 1
ATOM 2479 O O . ALA A 1 313 ? 27.539 -16.039 37.072 1.00 10.02 310 ALA A O 1
ATOM 2481 N N . VAL A 1 314 ? 29.414 -14.865 37.399 1.00 10.33 311 VAL A N 1
ATOM 2482 C CA . VAL A 1 314 ? 29.170 -14.625 38.794 1.00 11.06 311 VAL A CA 1
ATOM 2483 C C . VAL A 1 314 ? 29.404 -13.147 38.965 1.00 12.41 311 VAL A C 1
ATOM 2484 O O . VAL A 1 314 ? 30.528 -12.647 38.757 1.00 13.55 311 VAL A O 1
ATOM 2504 N N . ASN A 1 317 ? 28.095 -7.221 43.505 1.00 9.40 314 ASN A N 1
ATOM 2505 C CA . ASN A 1 317 ? 27.980 -5.775 43.687 1.00 9.83 314 ASN A CA 1
ATOM 2506 C C . ASN A 1 317 ? 29.206 -5.259 44.399 1.00 10.60 314 ASN A C 1
ATOM 2507 O O . ASN A 1 317 ? 29.877 -6.006 45.105 1.00 9.88 314 ASN A O 1
ATOM 2512 N N . LEU A 1 318 ? 29.529 -3.990 44.198 1.00 10.75 315 LEU A N 1
ATOM 2513 C CA . LEU A 1 318 ? 30.579 -3.355 45.031 1.00 8.75 315 LEU A CA 1
ATOM 2514 C C . LEU A 1 318 ? 30.012 -2.176 45.803 1.00 8.42 315 LEU A C 1
ATOM 2515 O O . LEU A 1 318 ? 29.937 -1.067 45.301 1.00 8.53 315 LEU A O 1
ATOM 2520 N N . LEU A 1 319 ? 29.584 -2.426 47.036 1.00 9.03 316 LEU A N 1
ATOM 2521 C CA . LEU A 1 319 ? 29.236 -1.326 47.965 1.00 9.26 316 LEU A CA 1
ATOM 2522 C C . LEU A 1 319 ? 30.482 -0.553 48.369 1.00 9.40 316 LEU A C 1
ATOM 2523 O O . LEU A 1 319 ? 31.588 -1.034 48.177 1.00 9.82 316 LEU A O 1
ATOM 2528 N N . GLY A 1 320 ? 30.314 0.641 48.934 1.00 11.35 317 GLY A N 1
ATOM 2529 C CA . GLY A 1 320 ? 31.460 1.424 49.431 1.00 12.70 317 GLY A CA 1
ATOM 2530 C C . GLY A 1 320 ? 32.421 0.596 50.288 1.00 15.79 317 GLY A C 1
ATOM 2531 O O . GLY A 1 320 ? 33.641 0.711 50.166 1.00 18.63 317 GLY A O 1
ATOM 2532 N N . LYS A 1 321 ? 31.867 -0.276 51.129 1.00 16.03 318 LYS A N 1
ATOM 2533 C CA . LYS A 1 321 ? 32.673 -1.058 52.059 1.00 17.14 318 LYS A CA 1
ATOM 2534 C C . LYS A 1 321 ? 33.432 -2.151 51.328 1.00 16.37 318 LYS A C 1
ATOM 2535 O O . LYS A 1 321 ? 34.510 -2.564 51.773 1.00 18.51 318 LYS A O 1
ATOM 2541 N N . ASP A 1 322 ? 32.880 -2.621 50.209 1.00 13.07 319 ASP A N 1
ATOM 2542 C CA . ASP A 1 322 ? 33.584 -3.597 49.404 1.00 12.93 319 ASP A CA 1
ATOM 2543 C C . ASP A 1 322 ? 34.833 -2.959 48.763 1.00 13.76 319 ASP A C 1
ATOM 2544 O O . ASP A 1 322 ? 35.905 -3.590 48.726 1.00 14.29 319 ASP A O 1
ATOM 2549 N N . LEU A 1 323 ? 34.703 -1.711 48.290 1.00 12.66 320 LEU A N 1
ATOM 2550 C CA . LEU A 1 323 ? 35.869 -0.938 47.809 1.00 12.39 320 LEU A CA 1
ATOM 2551 C C . LEU A 1 323 ? 36.915 -0.779 48.906 1.00 13.47 320 LEU A C 1
ATOM 2552 O O . LEU A 1 323 ? 38.106 -0.943 48.639 1.00 15.99 320 LEU A O 1
ATOM 2557 N N . ASP A 1 324 ? 36.477 -0.472 50.133 1.00 13.00 321 ASP A N 1
ATOM 2558 C CA . ASP A 1 324 ? 37.435 -0.307 51.252 1.00 14.68 321 ASP A CA 1
ATOM 2559 C C . ASP A 1 324 ? 38.320 -1.542 51.389 1.00 15.32 321 ASP A C 1
ATOM 2560 O O . ASP A 1 324 ? 39.553 -1.429 51.376 1.00 14.50 321 ASP A O 1
ATOM 2565 N N . LEU A 1 325 ? 37.655 -2.702 51.496 1.00 15.57 322 LEU A N 1
ATOM 2566 C CA . LEU A 1 325 ? 38.264 -4.032 51.488 1.00 14.53 322 LEU A CA 1
ATOM 2567 C C . LEU A 1 325 ? 39.112 -4.375 50.246 1.00 15.61 322 LEU A C 1
ATOM 2568 O O . LEU A 1 325 ? 40.221 -4.919 50.381 1.00 14.71 322 LEU A O 1
ATOM 2573 N N . LEU A 1 326 ? 38.603 -4.086 49.036 1.00 15.34 323 LEU A N 1
ATOM 2574 C CA . LEU A 1 326 ? 39.162 -4.759 47.849 1.00 16.38 323 LEU A CA 1
ATOM 2575 C C . LEU A 1 326 ? 39.937 -3.911 46.844 1.00 16.09 323 LEU A C 1
ATOM 2576 O O . LEU A 1 326 ? 40.676 -4.465 46.007 1.00 17.25 323 LEU A O 1
ATOM 2581 N N . GLU A 1 327 ? 39.792 -2.589 46.913 1.00 14.66 324 GLU A N 1
ATOM 2582 C CA . GLU A 1 327 ? 40.241 -1.752 45.794 1.00 16.69 324 GLU A CA 1
ATOM 2583 C C . GLU A 1 327 ? 41.741 -1.900 45.477 1.00 17.94 324 GLU A C 1
ATOM 2584 O O . GLU A 1 327 ? 42.184 -1.620 44.346 1.00 18.87 324 GLU A O 1
ATOM 2590 N N . ASN A 1 328 ? 42.527 -2.338 46.452 1.00 17.35 325 ASN A N 1
ATOM 2591 C CA . ASN A 1 328 ? 43.966 -2.434 46.217 1.00 18.57 325 ASN A CA 1
ATOM 2592 C C . ASN A 1 328 ? 44.363 -3.738 45.537 1.00 18.59 325 ASN A C 1
ATOM 2593 O O . ASN A 1 328 ? 45.476 -3.861 45.033 1.00 18.32 325 ASN A O 1
ATOM 2598 N N . GLU A 1 329 ? 43.407 -4.668 45.485 1.00 17.32 326 GLU A N 1
ATOM 2599 C CA . GLU A 1 329 ? 43.546 -5.918 44.773 1.00 16.38 326 GLU A CA 1
ATOM 2600 C C . GLU A 1 329 ? 43.079 -5.827 43.307 1.00 15.07 326 GLU A C 1
ATOM 2601 O O . GLU A 1 329 ? 43.325 -6.744 42.544 1.00 14.94 326 GLU A O 1
ATOM 2607 N N . PHE A 1 330 ? 42.377 -4.755 42.938 1.00 12.20 327 PHE A N 1
ATOM 2608 C CA . PHE A 1 330 ? 41.725 -4.701 41.626 1.00 12.51 327 PHE A CA 1
ATOM 2609 C C . PHE A 1 330 ? 42.701 -4.911 40.496 1.00 11.87 327 PHE A C 1
ATOM 2610 O O . PHE A 1 330 ? 42.397 -5.590 39.525 1.00 12.19 327 PHE A O 1
ATOM 2618 N N . ASN A 1 331 ? 43.894 -4.352 40.644 1.00 11.61 328 ASN A N 1
ATOM 2619 C CA . ASN A 1 331 ? 44.797 -4.200 39.528 1.00 14.41 328 ASN A CA 1
ATOM 2620 C C . ASN A 1 331 ? 45.420 -5.517 39.125 1.00 14.44 328 ASN A C 1
ATOM 2621 O O . ASN A 1 331 ? 45.963 -5.628 38.021 1.00 15.72 328 ASN A O 1
ATOM 2626 N N . GLU A 1 332 ? 45.338 -6.513 40.007 1.00 13.38 329 GLU A N 1
ATOM 2627 C CA . GLU A 1 332 ? 45.937 -7.823 39.713 1.00 16.40 329 GLU A CA 1
ATOM 2628 C C . GLU A 1 332 ? 44.886 -8.839 39.256 1.00 15.83 329 GLU A C 1
ATOM 2629 O O . GLU A 1 332 ? 45.173 -10.024 39.122 1.00 16.44 329 GLU A O 1
ATOM 2635 N N . HIS A 1 333 ? 43.669 -8.356 39.015 1.00 14.25 330 HIS A N 1
ATOM 2636 C CA . HIS A 1 333 ? 42.537 -9.213 38.733 1.00 11.56 330 HIS A CA 1
ATOM 2637 C C . HIS A 1 333 ? 41.707 -8.741 37.558 1.00 11.00 330 HIS A C 1
ATOM 2638 O O . HIS A 1 333 ? 40.544 -8.345 37.740 1.00 10.51 330 HIS A O 1
ATOM 2645 N N . PRO A 1 334 ? 42.304 -8.760 36.349 1.00 8.21 331 PRO A N 1
ATOM 2646 C CA . PRO A 1 334 ? 41.616 -8.372 35.145 1.00 9.00 331 PRO A CA 1
ATOM 2647 C C . PRO A 1 334 ? 40.367 -9.243 34.899 1.00 9.88 331 PRO A C 1
ATOM 2648 O O . PRO A 1 334 ? 39.432 -8.777 34.249 1.00 11.66 331 PRO A O 1
ATOM 2652 N N . GLU A 1 335 ? 40.341 -10.458 35.447 1.00 10.66 332 GLU A N 1
ATOM 2653 C CA . GLU A 1 335 ? 39.206 -11.384 35.297 1.00 10.86 332 GLU A CA 1
ATOM 2654 C C . GLU A 1 335 ? 38.000 -10.939 36.127 1.00 10.55 332 GLU A C 1
ATOM 2655 O O . GLU A 1 335 ? 36.963 -11.591 36.079 1.00 10.83 332 GLU A O 1
ATOM 2661 N N . TRP A 1 336 ? 38.126 -9.835 36.866 1.00 9.28 333 TRP A N 1
ATOM 2662 C CA . TRP A 1 336 ? 36.980 -9.286 37.568 1.00 9.53 333 TRP A CA 1
ATOM 2663 C C . TRP A 1 336 ? 36.098 -8.341 36.716 1.00 11.74 333 TRP A C 1
ATOM 2664 O O . TRP A 1 336 ? 34.971 -8.023 37.114 1.00 15.22 333 TRP A O 1
ATOM 2675 N N . HIS A 1 337 ? 36.579 -7.920 35.553 1.00 10.28 334 HIS A N 1
ATOM 2676 C CA . HIS A 1 337 ? 35.819 -7.022 34.645 1.00 10.59 334 HIS A CA 1
ATOM 2677 C C . HIS A 1 337 ? 35.114 -5.963 35.480 1.00 11.38 334 HIS A C 1
ATOM 2678 O O . HIS A 1 337 ? 33.884 -5.992 35.671 1.00 11.53 334 HIS A O 1
ATOM 2685 N N . LEU A 1 338 ? 35.907 -5.041 36.004 1.00 8.33 335 LEU A N 1
ATOM 2686 C CA . LEU A 1 338 ? 35.395 -4.108 36.970 1.00 6.96 335 LEU A CA 1
ATOM 2687 C C . LEU A 1 338 ? 34.636 -2.976 36.319 1.00 6.11 335 LEU A C 1
ATOM 2688 O O . LEU A 1 338 ? 35.112 -2.411 35.328 1.00 4.42 335 LEU A O 1
ATOM 2693 N N . HIS A 1 339 ? 33.459 -2.665 36.884 1.00 6.52 336 HIS A N 1
ATOM 2694 C CA . HIS A 1 339 ? 32.667 -1.464 36.543 1.00 5.84 336 HIS A CA 1
ATOM 2695 C C . HIS A 1 339 ? 32.676 -0.522 37.740 1.00 7.57 336 HIS A C 1
ATOM 2696 O O . HIS A 1 339 ? 32.237 -0.903 38.829 1.00 8.40 336 HIS A O 1
ATOM 2703 N N . ILE A 1 340 ? 33.160 0.704 37.559 1.00 8.94 337 ILE A N 1
ATOM 2704 C CA . ILE A 1 340 ? 33.150 1.651 38.682 1.00 7.89 337 ILE A CA 1
ATOM 2705 C C . ILE A 1 340 ? 32.325 2.798 38.214 1.00 7.28 337 ILE A C 1
ATOM 2706 O O . ILE A 1 340 ? 32.645 3.409 37.184 1.00 8.84 337 ILE A O 1
ATOM 2711 N N . TYR A 1 341 ? 31.244 3.083 38.930 1.00 4.64 338 TYR A N 1
ATOM 2712 C CA . TYR A 1 341 ? 30.235 3.978 38.394 1.00 5.55 338 TYR A CA 1
ATOM 2713 C C . TYR A 1 341 ? 30.711 5.396 38.298 1.00 7.31 338 TYR A C 1
ATOM 2714 O O . TYR A 1 341 ? 30.309 6.111 37.375 1.00 8.05 338 TYR A O 1
ATOM 2723 N N . GLY A 1 342 ? 31.607 5.784 39.198 1.00 7.97 339 GLY A N 1
ATOM 2724 C CA . GLY A 1 342 ? 32.152 7.146 39.191 1.00 8.20 339 GLY A CA 1
ATOM 2725 C C . GLY A 1 342 ? 31.458 8.095 40.186 1.00 8.78 339 GLY A C 1
ATOM 2726 O O . GLY A 1 342 ? 31.603 9.322 40.076 1.00 7.60 339 GLY A O 1
ATOM 2727 N N . LYS A 1 343 ? 30.714 7.543 41.152 1.00 7.34 340 LYS A N 1
ATOM 2728 C CA . LYS A 1 343 ? 30.065 8.373 42.160 1.00 8.75 340 LYS A CA 1
ATOM 2729 C C . LYS A 1 343 ? 31.142 9.044 43.069 1.00 12.12 340 LYS A C 1
ATOM 2730 O O . LYS A 1 343 ? 32.133 8.401 43.465 1.00 13.97 340 LYS A O 1
ATOM 2736 N N . SER A 1 344 ? 31.004 10.330 43.358 1.00 13.84 341 SER A N 1
ATOM 2737 C CA . SER A 1 344 ? 32.098 11.017 44.102 1.00 17.42 341 SER A CA 1
ATOM 2738 C C . SER A 1 344 ? 32.087 10.810 45.616 1.00 17.14 341 SER A C 1
ATOM 2739 O O . SER A 1 344 ? 33.108 10.934 46.238 1.00 17.53 341 SER A O 1
ATOM 2742 N N . GLU A 1 345 ? 30.947 10.450 46.192 1.00 17.42 342 GLU A N 1
ATOM 2743 C CA . GLU A 1 345 ? 30.862 10.249 47.640 1.00 17.90 342 GLU A CA 1
ATOM 2744 C C . GLU A 1 345 ? 30.719 8.792 48.040 1.00 16.36 342 GLU A C 1
ATOM 2745 O O . GLU A 1 345 ? 29.625 8.203 47.919 1.00 16.32 342 GLU A O 1
ATOM 2751 N N . ARG A 1 346 ? 31.809 8.195 48.513 1.00 13.37 343 ARG A N 1
ATOM 2752 C CA . ARG A 1 346 ? 31.742 6.808 48.963 1.00 14.26 343 ARG A CA 1
ATOM 2753 C C . ARG A 1 346 ? 31.008 6.625 50.323 1.00 15.42 343 ARG A C 1
ATOM 2754 O O . ARG A 1 346 ? 31.363 7.274 51.312 1.00 16.91 343 ARG A O 1
ATOM 2762 N N . LYS A 1 347 ? 30.007 5.740 50.375 1.00 15.46 344 LYS A N 1
ATOM 2763 C CA . LYS A 1 347 ? 29.375 5.352 51.641 1.00 17.51 344 LYS A CA 1
ATOM 2764 C C . LYS A 1 347 ? 29.302 3.836 51.695 1.00 17.25 344 LYS A C 1
ATOM 2765 O O . LYS A 1 347 ? 29.230 3.167 50.658 1.00 15.63 344 LYS A O 1
ATOM 2771 N N . ASP A 1 348 ? 29.272 3.303 52.912 1.00 17.72 345 ASP A N 1
ATOM 2772 C CA . ASP A 1 348 ? 29.491 1.879 53.155 1.00 18.20 345 ASP A CA 1
ATOM 2773 C C . ASP A 1 348 ? 28.544 0.971 52.400 1.00 16.49 345 ASP A C 1
ATOM 2774 O O . ASP A 1 348 ? 28.920 -0.123 52.010 1.00 16.53 345 ASP A O 1
ATOM 2779 N N . SER A 1 349 ? 27.318 1.430 52.193 1.00 16.61 346 SER A N 1
ATOM 2780 C CA . SER A 1 349 ? 26.273 0.605 51.596 1.00 16.19 346 SER A CA 1
ATOM 2781 C C . SER A 1 349 ? 25.841 1.128 50.227 1.00 13.32 346 SER A C 1
ATOM 2782 O O . SER A 1 349 ? 24.971 0.567 49.587 1.00 10.80 346 SER A O 1
ATOM 2785 N N . ARG A 1 350 ? 26.459 2.207 49.781 1.00 12.88 347 ARG A N 1
ATOM 2786 C CA . ARG A 1 350 ? 26.135 2.756 48.476 1.00 9.14 347 ARG A CA 1
ATOM 2787 C C . ARG A 1 350 ? 26.727 1.820 47.403 1.00 8.82 347 ARG A C 1
ATOM 2788 O O . ARG A 1 350 ? 27.832 1.289 47.555 1.00 8.37 347 ARG A O 1
ATOM 2796 N N . LYS A 1 351 ? 25.992 1.601 46.327 1.00 8.94 348 LYS A N 1
ATOM 2797 C CA . LYS A 1 351 ? 26.447 0.753 45.230 1.00 7.28 348 LYS A CA 1
ATOM 2798 C C . LYS A 1 351 ? 27.387 1.602 44.424 1.00 7.69 348 LYS A C 1
ATOM 2799 O O . LYS A 1 351 ? 26.946 2.570 43.800 1.00 10.57 348 LYS A O 1
ATOM 2813 N N . GLY A 1 353 ? 29.838 0.254 42.262 1.00 2.96 350 GLY A N 1
ATOM 2814 C CA . GLY A 1 353 ? 30.246 -0.423 41.034 1.00 4.15 350 GLY A CA 1
ATOM 2815 C C . GLY A 1 353 ? 29.846 -1.877 41.129 1.00 5.15 350 GLY A C 1
ATOM 2816 O O . GLY A 1 353 ? 29.102 -2.247 42.040 1.00 4.58 350 GLY A O 1
ATOM 2817 N N . HIS A 1 354 ? 30.325 -2.690 40.175 1.00 5.25 351 HIS A N 1
ATOM 2818 C CA . HIS A 1 354 ? 30.161 -4.132 40.263 1.00 4.41 351 HIS A CA 1
ATOM 2819 C C . HIS A 1 354 ? 31.291 -4.810 39.483 1.00 7.53 351 HIS A C 1
ATOM 2820 O O . HIS A 1 354 ? 32.059 -4.179 38.727 1.00 6.56 351 HIS A O 1
ATOM 2835 N N . THR A 1 356 ? 32.112 -8.534 37.249 1.00 11.17 353 THR A N 1
ATOM 2836 C CA . THR A 1 356 ? 31.527 -9.688 36.620 1.00 12.25 353 THR A CA 1
ATOM 2837 C C . THR A 1 356 ? 32.647 -10.633 36.258 1.00 12.70 353 THR A C 1
ATOM 2838 O O . THR A 1 356 ? 33.560 -10.280 35.468 1.00 15.39 353 THR A O 1
ATOM 2842 N N . VAL A 1 357 ? 32.562 -11.824 36.824 1.00 10.34 354 VAL A N 1
ATOM 2843 C CA . VAL A 1 357 ? 33.564 -12.838 36.629 1.00 9.53 354 VAL A CA 1
ATOM 2844 C C . VAL A 1 357 ? 33.012 -13.913 35.701 1.00 9.94 354 VAL A C 1
ATOM 2845 O O . VAL A 1 357 ? 32.146 -14.670 36.061 1.00 11.89 354 VAL A O 1
ATOM 2849 N N . LEU A 1 358 ? 33.534 -13.983 34.499 1.00 10.85 355 LEU A N 1
ATOM 2850 C CA . LEU A 1 358 ? 33.115 -15.029 33.582 1.00 12.83 355 LEU A CA 1
ATOM 2851 C C . LEU A 1 358 ? 33.802 -16.288 34.012 1.00 14.11 355 LEU A C 1
ATOM 2852 O O . LEU A 1 358 ? 34.976 -16.254 34.352 1.00 15.94 355 LEU A O 1
ATOM 2857 N N . THR A 1 359 ? 33.073 -17.400 34.022 1.00 16.53 356 THR A N 1
ATOM 2858 C CA . THR A 1 359 ? 33.643 -18.645 34.570 1.00 18.31 356 THR A CA 1
ATOM 2859 C C . THR A 1 359 ? 33.017 -19.899 33.948 1.00 20.81 356 THR A C 1
ATOM 2860 O O . THR A 1 359 ? 31.822 -19.914 33.638 1.00 21.07 356 THR A O 1
ATOM 2864 N N . ASN A 1 360 ? 33.811 -20.952 33.778 1.00 21.40 357 ASN A N 1
ATOM 2865 C CA . ASN A 1 360 ? 33.226 -22.241 33.431 1.00 24.07 357 ASN A CA 1
ATOM 2866 C C . ASN A 1 360 ? 32.852 -23.079 34.650 1.00 26.46 357 ASN A C 1
ATOM 2867 O O . ASN A 1 360 ? 32.163 -24.110 34.540 1.00 28.95 357 ASN A O 1
ATOM 2872 N N . ASP A 1 361 ? 33.328 -22.660 35.810 1.00 26.35 358 ASP A N 1
ATOM 2873 C CA . ASP A 1 361 ? 33.040 -23.386 37.024 1.00 25.81 358 ASP A CA 1
ATOM 2874 C C . ASP A 1 361 ? 32.445 -22.443 38.053 1.00 24.86 358 ASP A C 1
ATOM 2875 O O . ASP A 1 361 ? 33.121 -21.953 38.967 1.00 26.13 358 ASP A O 1
ATOM 2880 N N . VAL A 1 362 ? 31.151 -22.223 37.905 1.00 22.76 359 VAL A N 1
ATOM 2881 C CA . VAL A 1 362 ? 30.406 -21.293 38.746 1.00 19.34 359 VAL A CA 1
ATOM 2882 C C . VAL A 1 362 ? 30.528 -21.638 40.229 1.00 19.94 359 VAL A C 1
ATOM 2883 O O . VAL A 1 362 ? 30.747 -20.764 41.063 1.00 20.29 359 VAL A O 1
ATOM 2887 N N . ASN A 1 363 ? 30.379 -22.913 40.569 1.00 20.38 360 ASN A N 1
ATOM 2888 C CA . ASN A 1 363 ? 30.392 -23.304 41.983 1.00 22.12 360 ASN A CA 1
ATOM 2889 C C . ASN A 1 363 ? 31.716 -22.978 42.665 1.00 22.81 360 ASN A C 1
ATOM 2890 O O . ASN A 1 363 ? 31.726 -22.480 43.778 1.00 24.17 360 ASN A O 1
ATOM 2895 N N . GLN A 1 364 ? 32.814 -23.186 41.948 1.00 22.55 361 GLN A N 1
ATOM 2896 C CA . GLN A 1 364 ? 34.124 -22.814 42.428 1.00 21.54 361 GLN A CA 1
ATOM 2897 C C . GLN A 1 364 ? 34.281 -21.297 42.526 1.00 21.36 361 GLN A C 1
ATOM 2898 O O . GLN A 1 364 ? 34.636 -20.775 43.593 1.00 21.09 361 GLN A O 1
ATOM 2904 N N . THR A 1 365 ? 34.014 -20.588 41.420 1.00 19.13 362 THR A N 1
ATOM 2905 C CA . THR A 1 365 ? 34.043 -19.134 41.443 1.00 17.37 362 THR A CA 1
ATOM 2906 C C . THR A 1 365 ? 33.225 -18.585 42.613 1.00 17.40 362 THR A C 1
ATOM 2907 O O . THR A 1 365 ? 33.654 -17.644 43.279 1.00 16.16 362 THR A O 1
ATOM 2911 N N . GLU A 1 366 ? 32.057 -19.177 42.863 1.00 17.99 363 GLU A N 1
ATOM 2912 C CA . GLU A 1 366 ? 31.226 -18.755 43.987 1.00 18.19 363 GLU A CA 1
ATOM 2913 C C . GLU A 1 366 ? 32.007 -18.841 45.305 1.00 19.10 363 GLU A C 1
ATOM 2914 O O . GLU A 1 366 ? 31.966 -17.900 46.112 1.00 18.89 363 GLU A O 1
ATOM 2920 N N . GLN A 1 367 ? 32.719 -19.954 45.502 1.00 18.56 364 GLN A N 1
ATOM 2921 C CA . GLN A 1 367 ? 33.553 -20.135 46.701 1.00 19.93 364 GLN A CA 1
ATOM 2922 C C . GLN A 1 367 ? 34.607 -19.055 46.777 1.00 20.48 364 GLN A C 1
ATOM 2923 O O . GLN A 1 367 ? 34.758 -18.413 47.812 1.00 21.43 364 GLN A O 1
ATOM 2929 N N . ASP A 1 368 ? 35.327 -18.878 45.666 1.00 19.90 365 ASP A N 1
ATOM 2930 C CA . ASP A 1 368 ? 36.383 -17.869 45.539 1.00 19.13 365 ASP A CA 1
ATOM 2931 C C . ASP A 1 368 ? 35.924 -16.510 46.041 1.00 17.67 365 ASP A C 1
ATOM 2932 O O . ASP A 1 368 ? 36.647 -15.853 46.789 1.00 16.72 365 ASP A O 1
ATOM 2945 N N . TYR A 1 370 ? 33.177 -15.884 48.007 1.00 18.79 367 TYR A N 1
ATOM 2946 C CA . TYR A 1 370 ? 32.799 -15.893 49.429 1.00 21.68 367 TYR A CA 1
ATOM 2947 C C . TYR A 1 370 ? 34.010 -15.555 50.290 1.00 22.55 367 TYR A C 1
ATOM 2948 O O . TYR A 1 370 ? 33.943 -14.707 51.173 1.00 21.14 367 TYR A O 1
ATOM 2957 N N . ALA A 1 371 ? 35.127 -16.209 49.985 1.00 23.61 368 ALA A N 1
ATOM 2958 C CA . ALA A 1 371 ? 36.374 -15.970 50.679 1.00 24.57 368 ALA A CA 1
ATOM 2959 C C . ALA A 1 371 ? 36.857 -14.536 50.445 1.00 24.75 368 ALA A C 1
ATOM 2960 O O . ALA A 1 371 ? 37.407 -13.909 51.338 1.00 25.86 368 ALA A O 1
ATOM 2962 N N . LYS A 1 372 ? 36.634 -14.008 49.251 1.00 24.12 369 LYS A N 1
ATOM 2963 C CA . LYS A 1 372 ? 37.133 -12.671 48.953 1.00 23.85 369 LYS A CA 1
ATOM 2964 C C . LYS A 1 372 ? 36.350 -11.562 49.670 1.00 22.96 369 LYS A C 1
ATOM 2965 O O . LYS A 1 372 ? 36.947 -10.609 50.142 1.00 21.95 369 LYS A O 1
ATOM 2971 N N . PHE A 1 373 ? 35.028 -11.707 49.769 1.00 22.74 370 PHE A N 1
ATOM 2972 C CA . PHE A 1 373 ? 34.189 -10.674 50.388 1.00 23.40 370 PHE A CA 1
ATOM 2973 C C . PHE A 1 373 ? 34.045 -10.825 51.899 1.00 25.80 370 PHE A C 1
ATOM 2974 O O . PHE A 1 373 ? 33.282 -10.092 52.508 1.00 26.10 370 PHE A O 1
ATOM 2982 N N . GLU A 1 374 ? 34.801 -11.769 52.472 1.00 30.30 371 GLU A N 1
ATOM 2983 C CA . GLU A 1 374 ? 34.883 -12.092 53.930 1.00 33.51 371 GLU A CA 1
ATOM 2984 C C . GLU A 1 374 ? 33.937 -13.216 54.258 1.00 34.38 371 GLU A C 1
ATOM 2985 O O . GLU A 1 374 ? 34.338 -14.194 54.870 1.00 35.82 371 GLU A O 1
ATOM 2991 N N . PHE B 1 6 ? 56.896 3.619 36.205 1.00 34.52 3 PHE B N 1
ATOM 2992 C CA . PHE B 1 6 ? 55.635 3.414 35.421 1.00 36.02 3 PHE B CA 1
ATOM 2993 C C . PHE B 1 6 ? 54.324 3.446 36.255 1.00 36.32 3 PHE B C 1
ATOM 2994 O O . PHE B 1 6 ? 53.836 2.422 36.746 1.00 38.17 3 PHE B O 1
ATOM 3002 N N . ASN B 1 7 ? 53.743 4.629 36.346 1.00 33.37 4 ASN B N 1
ATOM 3003 C CA . ASN B 1 7 ? 52.523 4.866 37.078 1.00 31.01 4 ASN B CA 1
ATOM 3004 C C . ASN B 1 7 ? 51.409 3.839 36.983 1.00 27.69 4 ASN B C 1
ATOM 3005 O O . ASN B 1 7 ? 50.762 3.690 35.933 1.00 26.07 4 ASN B O 1
ATOM 3010 N N . LYS B 1 8 ? 51.164 3.149 38.091 1.00 24.12 5 LYS B N 1
ATOM 3011 C CA . LYS B 1 8 ? 49.954 2.355 38.231 1.00 22.54 5 LYS B CA 1
ATOM 3012 C C . LYS B 1 8 ? 48.842 3.283 38.714 1.00 20.82 5 LYS B C 1
ATOM 3013 O O . LYS B 1 8 ? 48.969 3.859 39.773 1.00 18.75 5 LYS B O 1
ATOM 3019 N N . LEU B 1 9 ? 47.767 3.415 37.920 1.00 18.20 6 LEU B N 1
ATOM 3020 C CA . LEU B 1 9 ? 46.674 4.353 38.198 1.00 15.51 6 LEU B CA 1
ATOM 3021 C C . LEU B 1 9 ? 45.388 3.653 38.586 1.00 14.88 6 LEU B C 1
ATOM 3022 O O . LEU B 1 9 ? 44.984 2.695 37.937 1.00 17.25 6 LEU B O 1
ATOM 3027 N N . LYS B 1 10 ? 44.715 4.147 39.611 1.00 14.11 7 LYS B N 1
ATOM 3028 C CA . LYS B 1 10 ? 43.451 3.573 40.071 1.00 12.98 7 LYS B CA 1
ATOM 3029 C C . LYS B 1 10 ? 42.233 4.314 39.507 1.00 11.63 7 LYS B C 1
ATOM 3030 O O . LYS B 1 10 ? 42.350 5.456 39.034 1.00 9.74 7 LYS B O 1
ATOM 3036 N N . PHE B 1 11 ? 41.047 3.698 39.593 1.00 8.05 8 PHE B N 1
ATOM 3037 C CA . PHE B 1 11 ? 39.864 4.391 39.134 1.00 7.99 8 PHE B CA 1
ATOM 3038 C C . PHE B 1 11 ? 39.805 5.794 39.773 1.00 8.16 8 PHE B C 1
ATOM 3039 O O . PHE B 1 11 ? 40.315 5.999 40.886 1.00 9.86 8 PHE B O 1
ATOM 3047 N N . GLY B 1 12 ? 39.201 6.748 39.050 1.00 7.14 9 GLY B N 1
ATOM 3048 C CA . GLY B 1 12 ? 39.150 8.140 39.455 1.00 5.25 9 GLY B CA 1
ATOM 3049 C C . GLY B 1 12 ? 40.269 8.981 38.889 1.00 5.71 9 GLY B C 1
ATOM 3050 O O . GLY B 1 12 ? 40.235 10.200 38.997 1.00 9.17 9 GLY B O 1
ATOM 3051 N N . ALA B 1 13 ? 41.282 8.354 38.298 1.00 4.95 10 ALA B N 1
ATOM 3052 C CA . ALA B 1 13 ? 42.338 9.095 37.578 1.00 3.65 10 ALA B CA 1
ATOM 3053 C C . ALA B 1 13 ? 41.829 9.515 36.197 1.00 3.48 10 ALA B C 1
ATOM 3054 O O . ALA B 1 13 ? 40.810 8.995 35.733 1.00 4.70 10 ALA B O 1
ATOM 3056 N N . THR B 1 14 ? 42.541 10.443 35.567 1.00 2.00 11 THR B N 1
ATOM 3057 C CA . THR B 1 14 ? 42.120 11.101 34.360 1.00 3.45 11 THR B CA 1
ATOM 3058 C C . THR B 1 14 ? 42.984 10.655 33.160 1.00 4.55 11 THR B C 1
ATOM 3059 O O . THR B 1 14 ? 44.205 10.673 33.208 1.00 6.76 11 THR B O 1
ATOM 3063 N N . ILE B 1 15 ? 42.329 10.239 32.090 1.00 4.99 12 ILE B N 1
ATOM 3064 C CA . ILE B 1 15 ? 43.016 9.746 30.913 1.00 2.36 12 ILE B CA 1
ATOM 3065 C C . ILE B 1 15 ? 42.775 10.727 29.817 1.00 2.76 12 ILE B C 1
ATOM 3066 O O . ILE B 1 15 ? 41.628 11.059 29.521 1.00 2.20 12 ILE B O 1
ATOM 3071 N N . GLY B 1 16 ? 43.860 11.214 29.219 1.00 4.01 13 GLY B N 1
ATOM 3072 C CA . GLY B 1 16 ? 43.766 12.084 28.054 1.00 3.74 13 GLY B CA 1
ATOM 3073 C C . GLY B 1 16 ? 43.926 11.287 26.764 1.00 3.69 13 GLY B C 1
ATOM 3074 O O . GLY B 1 16 ? 44.723 10.332 26.685 1.00 2.00 13 GLY B O 1
ATOM 3075 N N . ILE B 1 17 ? 43.106 11.639 25.778 1.00 5.82 14 ILE B N 1
ATOM 3076 C CA . ILE B 1 17 ? 43.168 11.015 24.478 1.00 7.63 14 ILE B CA 1
ATOM 3077 C C . ILE B 1 17 ? 43.430 12.105 23.446 1.00 7.12 14 ILE B C 1
ATOM 3078 O O . ILE B 1 17 ? 42.683 13.084 23.384 1.00 6.80 14 ILE B O 1
ATOM 3083 N N . ILE B 1 18 ? 44.482 11.922 22.649 1.00 5.80 15 ILE B N 1
ATOM 3084 C CA . ILE B 1 18 ? 44.802 12.817 21.513 1.00 3.02 15 ILE B CA 1
ATOM 3085 C C . ILE B 1 18 ? 44.111 12.236 20.309 1.00 3.21 15 ILE B C 1
ATOM 3086 O O . ILE B 1 18 ? 44.503 11.132 19.825 1.00 2.30 15 ILE B O 1
ATOM 3091 N N . GLY B 1 19 ? 43.079 12.949 19.831 1.00 2.71 16 GLY B N 1
ATOM 3092 C CA . GLY B 1 19 ? 42.227 12.484 18.724 1.00 2.00 16 GLY B CA 1
ATOM 3093 C C . GLY B 1 19 ? 40.863 11.997 19.176 1.00 3.61 16 GLY B C 1
ATOM 3094 O O . GLY B 1 19 ? 40.755 11.091 20.002 1.00 5.32 16 GLY B O 1
ATOM 3095 N N . GLY B 1 20 ? 39.791 12.551 18.613 1.00 4.03 17 GLY B N 1
ATOM 3096 C CA . GLY B 1 20 ? 38.460 12.197 19.071 1.00 2.00 17 GLY B CA 1
ATOM 3097 C C . GLY B 1 20 ? 37.588 11.480 18.067 1.00 4.21 17 GLY B C 1
ATOM 3098 O O . GLY B 1 20 ? 36.338 11.676 18.045 1.00 2.00 17 GLY B O 1
ATOM 3099 N N . GLY B 1 21 ? 38.218 10.654 17.221 1.00 2.83 18 GLY B N 1
ATOM 3100 C CA . GLY B 1 21 ? 37.445 9.906 16.229 1.00 2.71 18 GLY B CA 1
ATOM 3101 C C . GLY B 1 21 ? 36.820 8.662 16.855 1.00 2.00 18 GLY B C 1
ATOM 3102 O O . GLY B 1 21 ? 36.733 8.561 18.062 1.00 2.00 18 GLY B O 1
ATOM 3103 N N . GLN B 1 22 ? 36.422 7.698 16.030 1.00 2.22 19 GLN B N 1
ATOM 3104 C CA . GLN B 1 22 ? 35.723 6.520 16.560 1.00 2.11 19 GLN B CA 1
ATOM 3105 C C . GLN B 1 22 ? 36.589 5.689 17.477 1.00 2.00 19 GLN B C 1
ATOM 3106 O O . GLN B 1 22 ? 36.077 5.174 18.458 1.00 2.00 19 GLN B O 1
ATOM 3112 N N . LEU B 1 23 ? 37.896 5.616 17.197 1.00 2.00 20 LEU B N 1
ATOM 3113 C CA . LEU B 1 23 ? 38.818 4.902 18.076 1.00 2.00 20 LEU B CA 1
ATOM 3114 C C . LEU B 1 23 ? 38.927 5.511 19.441 1.00 2.00 20 LEU B C 1
ATOM 3115 O O . LEU B 1 23 ? 38.857 4.805 20.439 1.00 2.00 20 LEU B O 1
ATOM 3120 N N . GLY B 1 24 ? 39.061 6.844 19.510 1.00 2.00 21 GLY B N 1
ATOM 3121 C CA . GLY B 1 24 ? 39.123 7.534 20.815 1.00 2.00 21 GLY B CA 1
ATOM 3122 C C . GLY B 1 24 ? 37.755 7.388 21.505 1.00 2.00 21 GLY B C 1
ATOM 3123 O O . GLY B 1 24 ? 37.673 7.189 22.711 1.00 2.00 21 GLY B O 1
ATOM 3124 N N . LYS B 1 25 ? 36.654 7.447 20.754 1.00 2.00 22 LYS B N 1
ATOM 3125 C CA . LYS B 1 25 ? 35.327 7.295 21.370 1.00 2.00 22 LYS B CA 1
ATOM 3126 C C . LYS B 1 25 ? 35.262 5.948 22.066 1.00 2.00 22 LYS B C 1
ATOM 3127 O O . LYS B 1 25 ? 34.782 5.860 23.213 1.00 2.00 22 LYS B O 1
ATOM 3149 N N . ALA B 1 28 ? 37.190 5.851 25.227 1.00 2.00 25 ALA B N 1
ATOM 3150 C CA . ALA B 1 28 ? 36.610 6.658 26.301 1.00 2.00 25 ALA B CA 1
ATOM 3151 C C . ALA B 1 28 ? 35.489 5.878 26.958 1.00 2.00 25 ALA B C 1
ATOM 3152 O O . ALA B 1 28 ? 35.327 5.955 28.160 1.00 2.00 25 ALA B O 1
ATOM 3154 N N . GLN B 1 29 ? 34.714 5.138 26.163 1.00 2.00 26 GLN B N 1
ATOM 3155 C CA . GLN B 1 29 ? 33.588 4.361 26.691 1.00 2.18 26 GLN B CA 1
ATOM 3156 C C . GLN B 1 29 ? 34.053 3.281 27.657 1.00 2.73 26 GLN B C 1
ATOM 3157 O O . GLN B 1 29 ? 33.422 3.088 28.687 1.00 2.42 26 GLN B O 1
ATOM 3163 N N . SER B 1 30 ? 35.148 2.579 27.317 1.00 2.00 27 SER B N 1
ATOM 3164 C CA . SER B 1 30 ? 35.779 1.619 28.241 1.00 2.00 27 SER B CA 1
ATOM 3165 C C . SER B 1 30 ? 36.327 2.310 29.496 1.00 2.00 27 SER B C 1
ATOM 3166 O O . SER B 1 30 ? 36.103 1.843 30.618 1.00 3.78 27 SER B O 1
ATOM 3169 N N . ALA B 1 31 ? 37.009 3.427 29.304 1.00 2.00 28 ALA B N 1
ATOM 3170 C CA . ALA B 1 31 ? 37.589 4.195 30.414 1.00 2.00 28 ALA B CA 1
ATOM 3171 C C . ALA B 1 31 ? 36.481 4.621 31.379 1.00 2.00 28 ALA B C 1
ATOM 3172 O O . ALA B 1 31 ? 36.598 4.415 32.599 1.00 2.00 28 ALA B O 1
ATOM 3174 N N . GLN B 1 32 ? 35.394 5.165 30.840 1.00 2.00 29 GLN B N 1
ATOM 3175 C CA . GLN B 1 32 ? 34.304 5.584 31.710 1.00 2.00 29 GLN B CA 1
ATOM 3176 C C . GLN B 1 32 ? 33.590 4.424 32.383 1.00 2.00 29 GLN B C 1
ATOM 3177 O O . GLN B 1 32 ? 33.242 4.508 33.546 1.00 2.00 29 GLN B O 1
ATOM 3183 N N . LYS B 1 33 ? 33.408 3.327 31.643 1.00 2.00 30 LYS B N 1
ATOM 3184 C CA . LYS B 1 33 ? 32.891 2.111 32.219 1.00 3.91 30 LYS B CA 1
ATOM 3185 C C . LYS B 1 33 ? 33.750 1.689 33.437 1.00 5.85 30 LYS B C 1
ATOM 3186 O O . LYS B 1 33 ? 33.218 1.279 34.468 1.00 6.94 30 LYS B O 1
ATOM 3200 N N . GLY B 1 35 ? 35.619 3.628 35.350 1.00 2.00 32 GLY B N 1
ATOM 3201 C CA . GLY B 1 35 ? 35.686 4.616 36.426 1.00 3.62 32 GLY B CA 1
ATOM 3202 C C . GLY B 1 35 ? 36.837 5.600 36.280 1.00 3.84 32 GLY B C 1
ATOM 3203 O O . GLY B 1 35 ? 37.211 6.252 37.235 1.00 6.10 32 GLY B O 1
ATOM 3204 N N . TYR B 1 36 ? 37.358 5.745 35.074 1.00 2.00 33 TYR B N 1
ATOM 3205 C CA . TYR B 1 36 ? 38.350 6.745 34.771 1.00 2.00 33 TYR B CA 1
ATOM 3206 C C . TYR B 1 36 ? 37.664 7.927 34.168 1.00 4.32 33 TYR B C 1
ATOM 3207 O O . TYR B 1 36 ? 36.647 7.760 33.481 1.00 5.02 33 TYR B O 1
ATOM 3216 N N . LYS B 1 37 ? 38.220 9.124 34.408 1.00 5.57 34 LYS B N 1
ATOM 3217 C CA . LYS B 1 37 ? 37.759 10.341 33.721 1.00 6.01 34 LYS B CA 1
ATOM 3218 C C . LYS B 1 37 ? 38.461 10.505 32.359 1.00 5.62 34 LYS B C 1
ATOM 3219 O O . LYS B 1 37 ? 39.582 10.006 32.159 1.00 4.16 34 LYS B O 1
ATOM 3225 N N . VAL B 1 38 ? 37.798 11.181 31.418 1.00 3.06 35 VAL B N 1
ATOM 3226 C CA . VAL B 1 38 ? 38.350 11.293 30.085 1.00 2.93 35 VAL B CA 1
ATOM 3227 C C . VAL B 1 38 ? 38.417 12.756 29.630 1.00 3.67 35 VAL B C 1
ATOM 3228 O O . VAL B 1 38 ? 37.400 13.471 29.648 1.00 4.93 35 VAL B O 1
ATOM 3232 N N . VAL B 1 39 ? 39.604 13.181 29.206 1.00 3.06 36 VAL B N 1
ATOM 3233 C CA . VAL B 1 39 ? 39.785 14.433 28.473 1.00 3.06 36 VAL B CA 1
ATOM 3234 C C . VAL B 1 39 ? 40.204 14.120 27.041 1.00 4.42 36 VAL B C 1
ATOM 3235 O O . VAL B 1 39 ? 41.124 13.366 26.828 1.00 4.32 36 VAL B O 1
ATOM 3239 N N . VAL B 1 40 ? 39.489 14.667 26.048 1.00 4.66 37 VAL B N 1
ATOM 3240 C CA . VAL B 1 40 ? 39.819 14.389 24.664 1.00 2.00 37 VAL B CA 1
ATOM 3241 C C . VAL B 1 40 ? 40.201 15.676 23.942 1.00 4.05 37 VAL B C 1
ATOM 3242 O O . VAL B 1 40 ? 39.518 16.708 24.073 1.00 6.70 37 VAL B O 1
ATOM 3246 N N . LEU B 1 41 ? 41.306 15.624 23.207 1.00 2.20 38 LEU B N 1
ATOM 3247 C CA . LEU B 1 41 ? 41.697 16.699 22.334 1.00 2.45 38 LEU B CA 1
ATOM 3248 C C . LEU B 1 41 ? 41.497 16.348 20.858 1.00 2.49 38 LEU B C 1
ATOM 3249 O O . LEU B 1 41 ? 41.838 15.256 20.427 1.00 2.82 38 LEU B O 1
ATOM 3254 N N . ASP B 1 42 ? 40.992 17.291 20.072 1.00 4.35 39 ASP B N 1
ATOM 3255 C CA . ASP B 1 42 ? 40.674 17.059 18.661 1.00 4.90 39 ASP B CA 1
ATOM 3256 C C . ASP B 1 42 ? 40.273 18.405 18.107 1.00 7.62 39 ASP B C 1
ATOM 3257 O O . ASP B 1 42 ? 39.685 19.204 18.833 1.00 8.17 39 ASP B O 1
ATOM 3262 N N . PRO B 1 43 ? 40.586 18.674 16.826 1.00 9.32 40 PRO B N 1
ATOM 3263 C CA . PRO B 1 43 ? 40.268 19.979 16.212 1.00 9.54 40 PRO B CA 1
ATOM 3264 C C . PRO B 1 43 ? 38.809 20.168 15.836 1.00 12.24 40 PRO B C 1
ATOM 3265 O O . PRO B 1 43 ? 38.381 21.315 15.605 1.00 12.09 40 PRO B O 1
ATOM 3269 N N . SER B 1 44 ? 38.030 19.077 15.765 1.00 12.87 41 SER B N 1
ATOM 3270 C CA . SER B 1 44 ? 36.651 19.221 15.298 1.00 12.82 41 SER B CA 1
ATOM 3271 C C . SER B 1 44 ? 35.676 19.218 16.468 1.00 14.35 41 SER B C 1
ATOM 3272 O O . SER B 1 44 ? 35.744 18.347 17.346 1.00 14.72 41 SER B O 1
ATOM 3275 N N . GLU B 1 45 ? 34.754 20.182 16.488 1.00 15.12 42 GLU B N 1
ATOM 3276 C CA . GLU B 1 45 ? 33.724 20.168 17.522 1.00 17.52 42 GLU B CA 1
ATOM 3277 C C . GLU B 1 45 ? 32.682 19.079 17.313 1.00 16.25 42 GLU B C 1
ATOM 3278 O O . GLU B 1 45 ? 31.837 18.835 18.181 1.00 16.67 42 GLU B O 1
ATOM 3284 N N . ASP B 1 46 ? 32.742 18.423 16.160 1.00 15.26 43 ASP B N 1
ATOM 3285 C CA . ASP B 1 46 ? 31.807 17.347 15.859 1.00 16.43 43 ASP B CA 1
ATOM 3286 C C . ASP B 1 46 ? 32.428 15.984 16.120 1.00 12.39 43 ASP B C 1
ATOM 3287 O O . ASP B 1 46 ? 31.855 14.981 15.774 1.00 11.09 43 ASP B O 1
ATOM 3292 N N . CYS B 1 47 ? 33.612 15.942 16.694 1.00 9.65 44 CYS B N 1
ATOM 3293 C CA . CYS B 1 47 ? 34.278 14.659 16.843 1.00 8.26 44 CYS B CA 1
ATOM 3294 C C . CYS B 1 47 ? 33.388 13.685 17.623 1.00 7.84 44 CYS B C 1
ATOM 3295 O O . CYS B 1 47 ? 32.750 14.045 18.595 1.00 7.85 44 CYS B O 1
ATOM 3298 N N . PRO B 1 48 ? 33.332 12.446 17.167 1.00 5.15 45 PRO B N 1
ATOM 3299 C CA . PRO B 1 48 ? 32.515 11.457 17.826 1.00 4.94 45 PRO B CA 1
ATOM 3300 C C . PRO B 1 48 ? 32.813 11.199 19.306 1.00 4.57 45 PRO B C 1
ATOM 3301 O O . PRO B 1 48 ? 31.934 10.674 20.012 1.00 3.75 45 PRO B O 1
ATOM 3305 N N . CYS B 1 49 ? 34.029 11.492 19.758 1.00 3.36 46 CYS B N 1
ATOM 3306 C CA . CYS B 1 49 ? 34.407 11.178 21.145 1.00 3.14 46 CYS B CA 1
ATOM 3307 C C . CYS B 1 49 ? 33.898 12.269 22.096 1.00 2.22 46 CYS B C 1
ATOM 3308 O O . CYS B 1 49 ? 33.940 12.104 23.302 1.00 2.00 46 CYS B O 1
ATOM 3311 N N . ARG B 1 50 ? 33.420 13.385 21.551 1.00 2.21 47 ARG B N 1
ATOM 3312 C CA . ARG B 1 50 ? 33.182 14.563 22.387 1.00 3.43 47 ARG B CA 1
ATOM 3313 C C . ARG B 1 50 ? 32.299 14.341 23.624 1.00 3.46 47 ARG B C 1
ATOM 3314 O O . ARG B 1 50 ? 32.604 14.827 24.708 1.00 6.04 47 ARG B O 1
ATOM 3322 N N . TYR B 1 51 ? 31.188 13.656 23.458 1.00 2.00 48 TYR B N 1
ATOM 3323 C CA . TYR B 1 51 ? 30.221 13.550 24.545 1.00 2.56 48 TYR B CA 1
ATOM 3324 C C . TYR B 1 51 ? 30.332 12.251 25.307 1.00 2.00 48 TYR B C 1
ATOM 3325 O O . TYR B 1 51 ? 29.403 11.857 26.004 1.00 3.77 48 TYR B O 1
ATOM 3334 N N . VAL B 1 52 ? 31.464 11.564 25.165 1.00 2.00 49 VAL B N 1
ATOM 3335 C CA . VAL B 1 52 ? 31.805 10.563 26.160 1.00 2.00 49 VAL B CA 1
ATOM 3336 C C . VAL B 1 52 ? 33.092 10.949 26.867 1.00 2.00 49 VAL B C 1
ATOM 3337 O O . VAL B 1 52 ? 33.870 10.078 27.262 1.00 2.00 49 VAL B O 1
ATOM 3341 N N . ALA B 1 53 ? 33.338 12.254 26.998 1.00 2.00 50 ALA B N 1
ATOM 3342 C CA . ALA B 1 53 ? 34.553 12.763 27.682 1.00 2.00 50 ALA B CA 1
ATOM 3343 C C . ALA B 1 53 ? 34.124 13.691 28.774 1.00 3.60 50 ALA B C 1
ATOM 3344 O O . ALA B 1 53 ? 33.172 14.411 28.588 1.00 7.71 50 ALA B O 1
ATOM 3346 N N . HIS B 1 54 ? 34.838 13.705 29.897 1.00 4.69 51 HIS B N 1
ATOM 3347 C CA . HIS B 1 54 ? 34.530 14.616 30.987 1.00 4.16 51 HIS B CA 1
ATOM 3348 C C . HIS B 1 54 ? 34.850 16.037 30.544 1.00 6.52 51 HIS B C 1
ATOM 3349 O O . HIS B 1 54 ? 34.173 16.961 30.919 1.00 7.55 51 HIS B O 1
ATOM 3356 N N . GLU B 1 55 ? 35.870 16.177 29.703 1.00 6.23 52 GLU B N 1
ATOM 3357 C CA . GLU B 1 55 ? 36.221 17.440 29.173 1.00 9.01 52 GLU B CA 1
ATOM 3358 C C . GLU B 1 55 ? 36.732 17.303 27.721 1.00 8.96 52 GLU B C 1
ATOM 3359 O O . GLU B 1 55 ? 37.321 16.292 27.358 1.00 8.49 52 GLU B O 1
ATOM 3365 N N . PHE B 1 56 ? 36.508 18.354 26.928 1.00 9.37 53 PHE B N 1
ATOM 3366 C CA . PHE B 1 56 ? 36.873 18.443 25.533 1.00 9.23 53 PHE B CA 1
ATOM 3367 C C . PHE B 1 56 ? 37.766 19.685 25.298 1.00 8.76 53 PHE B C 1
ATOM 3368 O O . PHE B 1 56 ? 37.428 20.826 25.665 1.00 10.88 53 PHE B O 1
ATOM 3376 N N . ILE B 1 57 ? 38.912 19.448 24.692 1.00 7.55 54 ILE B N 1
ATOM 3377 C CA . ILE B 1 57 ? 39.847 20.504 24.340 1.00 7.08 54 ILE B CA 1
ATOM 3378 C C . ILE B 1 57 ? 39.900 20.558 22.820 1.00 7.66 54 ILE B C 1
ATOM 3379 O O . ILE B 1 57 ? 40.250 19.559 22.156 1.00 6.43 54 ILE B O 1
ATOM 3384 N N . GLN B 1 58 ? 39.456 21.673 22.260 1.00 9.25 55 GLN B N 1
ATOM 3385 C CA . GLN B 1 58 ? 39.356 21.762 20.811 1.00 13.45 55 GLN B CA 1
ATOM 3386 C C . GLN B 1 58 ? 40.603 22.462 20.303 1.00 14.29 55 GLN B C 1
ATOM 3387 O O . GLN B 1 58 ? 40.796 23.664 20.563 1.00 15.33 55 GLN B O 1
ATOM 3393 N N . ALA B 1 59 ? 41.440 21.724 19.573 1.00 13.48 56 ALA B N 1
ATOM 3394 C CA . ALA B 1 59 ? 42.730 22.251 19.144 1.00 13.10 56 ALA B CA 1
ATOM 3395 C C . ALA B 1 59 ? 43.318 21.354 18.060 1.00 14.50 56 ALA B C 1
ATOM 3396 O O . ALA B 1 59 ? 42.950 20.168 17.939 1.00 14.65 56 ALA B O 1
ATOM 3398 N N . LYS B 1 60 ? 44.202 21.919 17.249 1.00 16.20 57 LYS B N 1
ATOM 3399 C CA . LYS B 1 60 ? 44.984 21.102 16.302 1.00 20.07 57 LYS B CA 1
ATOM 3400 C C . LYS B 1 60 ? 45.928 20.240 17.100 1.00 20.29 57 LYS B C 1
ATOM 3401 O O . LYS B 1 60 ? 46.350 20.628 18.191 1.00 20.24 57 LYS B O 1
ATOM 3407 N N . TYR B 1 61 ? 46.266 19.084 16.545 1.00 21.16 58 TYR B N 1
ATOM 3408 C CA . TYR B 1 61 ? 47.184 18.147 17.173 1.00 24.21 58 TYR B CA 1
ATOM 3409 C C . TYR B 1 61 ? 48.640 18.695 17.209 1.00 28.08 58 TYR B C 1
ATOM 3410 O O . TYR B 1 61 ? 49.550 18.061 17.756 1.00 29.53 58 TYR B O 1
ATOM 3419 N N . ASP B 1 62 ? 48.854 19.857 16.600 1.00 28.16 59 ASP B N 1
ATOM 3420 C CA . ASP B 1 62 ? 50.154 20.477 16.578 1.00 29.31 59 ASP B CA 1
ATOM 3421 C C . ASP B 1 62 ? 50.214 21.657 17.551 1.00 28.94 59 ASP B C 1
ATOM 3422 O O . ASP B 1 62 ? 51.299 22.203 17.810 1.00 31.22 59 ASP B O 1
ATOM 3427 N N . ASP B 1 63 ? 49.051 22.042 18.082 1.00 25.11 60 ASP B N 1
ATOM 3428 C CA . ASP B 1 63 ? 48.938 23.149 19.034 1.00 22.33 60 ASP B CA 1
ATOM 3429 C C . ASP B 1 63 ? 49.604 22.746 20.341 1.00 20.21 60 ASP B C 1
ATOM 3430 O O . ASP B 1 63 ? 49.016 22.031 21.152 1.00 17.32 60 ASP B O 1
ATOM 3435 N N . GLU B 1 64 ? 50.841 23.219 20.515 1.00 19.19 61 GLU B N 1
ATOM 3436 C CA . GLU B 1 64 ? 51.694 22.876 21.656 1.00 19.09 61 GLU B CA 1
ATOM 3437 C C . GLU B 1 64 ? 51.118 23.288 23.029 1.00 16.91 61 GLU B C 1
ATOM 3438 O O . GLU B 1 64 ? 51.366 22.625 24.045 1.00 14.91 61 GLU B O 1
ATOM 3444 N N . LYS B 1 65 ? 50.357 24.379 23.047 1.00 16.45 62 LYS B N 1
ATOM 3445 C CA . LYS B 1 65 ? 49.787 24.892 24.299 1.00 18.53 62 LYS B CA 1
ATOM 3446 C C . LYS B 1 65 ? 48.574 24.036 24.700 1.00 17.12 62 LYS B C 1
ATOM 3447 O O . LYS B 1 65 ? 48.411 23.699 25.864 1.00 17.03 62 LYS B O 1
ATOM 3453 N N . ALA B 1 66 ? 47.739 23.682 23.726 1.00 14.52 63 ALA B N 1
ATOM 3454 C CA . ALA B 1 66 ? 46.633 22.779 24.006 1.00 14.06 63 ALA B CA 1
ATOM 3455 C C . ALA B 1 66 ? 47.165 21.435 24.513 1.00 13.55 63 ALA B C 1
ATOM 3456 O O . ALA B 1 66 ? 46.660 20.876 25.503 1.00 12.46 63 ALA B O 1
ATOM 3458 N N . LEU B 1 67 ? 48.210 20.935 23.854 1.00 13.23 64 LEU B N 1
ATOM 3459 C CA . LEU B 1 67 ? 48.811 19.672 24.281 1.00 11.99 64 LEU B CA 1
ATOM 3460 C C . LEU B 1 67 ? 49.275 19.755 25.734 1.00 12.85 64 LEU B C 1
ATOM 3461 O O . LEU B 1 67 ? 49.013 18.845 26.523 1.00 12.72 64 LEU B O 1
ATOM 3466 N N . ASN B 1 68 ? 49.932 20.867 26.078 1.00 12.80 65 ASN B N 1
ATOM 3467 C CA . ASN B 1 68 ? 50.341 21.128 27.447 1.00 15.20 65 ASN B CA 1
ATOM 3468 C C . ASN B 1 68 ? 49.185 21.234 28.418 1.00 15.57 65 ASN B C 1
ATOM 3469 O O . ASN B 1 68 ? 49.277 20.726 29.522 1.00 16.00 65 ASN B O 1
ATOM 3474 N N . GLN B 1 69 ? 48.108 21.900 28.015 1.00 15.95 66 GLN B N 1
ATOM 3475 C CA . GLN B 1 69 ? 46.871 21.851 28.785 1.00 16.51 66 GLN B CA 1
ATOM 3476 C C . GLN B 1 69 ? 46.395 20.400 29.011 1.00 12.47 66 GLN B C 1
ATOM 3477 O O . GLN B 1 69 ? 45.980 20.058 30.100 1.00 12.53 66 GLN B O 1
ATOM 3483 N N . LEU B 1 70 ? 46.500 19.548 27.997 1.00 10.11 67 LEU B N 1
ATOM 3484 C CA . LEU B 1 70 ? 46.009 18.170 28.143 1.00 8.34 67 LEU B CA 1
ATOM 3485 C C . LEU B 1 70 ? 46.902 17.482 29.143 1.00 8.14 67 LEU B C 1
ATOM 3486 O O . LEU B 1 70 ? 46.410 16.805 30.046 1.00 7.68 67 LEU B O 1
ATOM 3491 N N . GLY B 1 71 ? 48.209 17.680 29.000 1.00 7.92 68 GLY B N 1
ATOM 3492 C CA . GLY B 1 71 ? 49.184 17.039 29.903 1.00 8.74 68 GLY B CA 1
ATOM 3493 C C . GLY B 1 71 ? 48.972 17.408 31.366 1.00 10.58 68 GLY B C 1
ATOM 3494 O O . GLY B 1 71 ? 49.027 16.536 32.230 1.00 10.35 68 GLY B O 1
ATOM 3495 N N . GLN B 1 72 ? 48.714 18.695 31.626 1.00 11.25 69 GLN B N 1
ATOM 3496 C CA . GLN B 1 72 ? 48.478 19.241 32.973 1.00 12.37 69 GLN B CA 1
ATOM 3497 C C . GLN B 1 72 ? 47.179 18.701 33.601 1.00 12.38 69 GLN B C 1
ATOM 3498 O O . GLN B 1 72 ? 47.095 18.495 34.812 1.00 12.69 69 GLN B O 1
ATOM 3504 N N . LYS B 1 73 ? 46.179 18.465 32.776 1.00 10.39 70 LYS B N 1
ATOM 3505 C CA . LYS B 1 73 ? 44.909 17.856 33.255 1.00 12.02 70 LYS B CA 1
ATOM 3506 C C . LYS B 1 73 ? 44.914 16.342 33.451 1.00 9.66 70 LYS B C 1
ATOM 3507 O O . LYS B 1 73 ? 44.009 15.830 34.057 1.00 12.44 70 LYS B O 1
ATOM 3513 N N . CYS B 1 74 ? 45.919 15.614 32.976 1.00 8.82 71 CYS B N 1
ATOM 3514 C CA . CYS B 1 74 ? 45.771 14.154 32.873 1.00 7.52 71 CYS B CA 1
ATOM 3515 C C . CYS B 1 74 ? 46.809 13.363 33.627 1.00 8.19 71 CYS B C 1
ATOM 3516 O O . CYS B 1 74 ? 47.950 13.764 33.679 1.00 6.62 71 CYS B O 1
ATOM 3519 N N . ASP B 1 75 ? 46.429 12.181 34.118 1.00 8.36 72 ASP B N 1
ATOM 3520 C CA . ASP B 1 75 ? 47.402 11.288 34.760 1.00 7.99 72 ASP B CA 1
ATOM 3521 C C . ASP B 1 75 ? 48.129 10.368 33.796 1.00 6.72 72 ASP B C 1
ATOM 3522 O O . ASP B 1 75 ? 49.256 9.957 34.059 1.00 9.05 72 ASP B O 1
ATOM 3527 N N . VAL B 1 76 ? 47.493 10.056 32.675 1.00 4.83 73 VAL B N 1
ATOM 3528 C CA . VAL B 1 76 ? 48.140 9.365 31.562 1.00 2.00 73 VAL B CA 1
ATOM 3529 C C . VAL B 1 76 ? 47.556 9.881 30.229 1.00 3.36 73 VAL B C 1
ATOM 3530 O O . VAL B 1 76 ? 46.385 10.241 30.160 1.00 3.70 73 VAL B O 1
ATOM 3534 N N . ILE B 1 77 ? 48.370 9.914 29.180 1.00 3.69 74 ILE B N 1
ATOM 3535 C CA . ILE B 1 77 ? 47.934 10.316 27.865 1.00 3.56 74 ILE B CA 1
ATOM 3536 C C . ILE B 1 77 ? 48.148 9.175 26.863 1.00 4.77 74 ILE B C 1
ATOM 3537 O O . ILE B 1 77 ? 49.136 8.432 26.930 1.00 5.03 74 ILE B O 1
ATOM 3542 N N . THR B 1 78 ? 47.179 9.004 25.966 1.00 5.19 75 THR B N 1
ATOM 3543 C CA . THR B 1 78 ? 47.293 8.044 24.899 1.00 3.10 75 THR B CA 1
ATOM 3544 C C . THR B 1 78 ? 46.871 8.745 23.628 1.00 4.50 75 THR B C 1
ATOM 3545 O O . THR B 1 78 ? 46.138 9.732 23.706 1.00 6.23 75 THR B O 1
ATOM 3549 N N . TYR B 1 79 ? 47.310 8.235 22.467 1.00 3.39 76 TYR B N 1
ATOM 3550 C CA . TYR B 1 79 ? 46.837 8.723 21.173 1.00 3.77 76 TYR B CA 1
ATOM 3551 C C . TYR B 1 79 ? 45.992 7.658 20.507 1.00 3.51 76 TYR B C 1
ATOM 3552 O O . TYR B 1 79 ? 46.311 6.477 20.615 1.00 3.30 76 TYR B O 1
ATOM 3561 N N . GLU B 1 80 ? 44.914 8.052 19.818 1.00 3.97 77 GLU B N 1
ATOM 3562 C CA . GLU B 1 80 ? 44.074 7.074 19.092 1.00 4.43 77 GLU B CA 1
ATOM 3563 C C . GLU B 1 80 ? 44.531 6.770 17.672 1.00 6.93 77 GLU B C 1
ATOM 3564 O O . GLU B 1 80 ? 43.965 5.883 17.005 1.00 7.53 77 GLU B O 1
ATOM 3570 N N . PHE B 1 81 ? 45.428 7.599 17.149 1.00 10.32 78 PHE B N 1
ATOM 3571 C CA . PHE B 1 81 ? 45.789 7.573 15.724 1.00 14.32 78 PHE B CA 1
ATOM 3572 C C . PHE B 1 81 ? 47.146 8.288 15.544 1.00 16.78 78 PHE B C 1
ATOM 3573 O O . PHE B 1 81 ? 47.603 8.991 16.453 1.00 15.12 78 PHE B O 1
ATOM 3581 N N . GLU B 1 82 ? 47.775 8.112 14.384 1.00 19.59 79 GLU B N 1
ATOM 3582 C CA . GLU B 1 82 ? 49.055 8.743 14.071 1.00 23.69 79 GLU B CA 1
ATOM 3583 C C . GLU B 1 82 ? 48.875 10.214 13.703 1.00 26.54 79 GLU B C 1
ATOM 3584 O O . GLU B 1 82 ? 49.226 10.619 12.595 1.00 29.41 79 GLU B O 1
ATOM 3590 N N . ASN B 1 83 ? 48.370 11.006 14.646 1.00 27.01 80 ASN B N 1
ATOM 3591 C CA . ASN B 1 83 ? 47.923 12.390 14.400 1.00 26.82 80 ASN B CA 1
ATOM 3592 C C . ASN B 1 83 ? 48.971 13.469 14.778 1.00 28.44 80 ASN B C 1
ATOM 3593 O O . ASN B 1 83 ? 48.816 14.645 14.488 1.00 30.39 80 ASN B O 1
ATOM 3598 N N . ILE B 1 84 ? 50.044 13.059 15.424 1.00 29.17 81 ILE B N 1
ATOM 3599 C CA . ILE B 1 84 ? 50.996 14.014 15.982 1.00 30.09 81 ILE B CA 1
ATOM 3600 C C . ILE B 1 84 ? 52.387 13.646 15.494 1.00 29.11 81 ILE B C 1
ATOM 3601 O O . ILE B 1 84 ? 52.641 12.487 15.143 1.00 28.35 81 ILE B O 1
ATOM 3606 N N . SER B 1 85 ? 53.266 14.641 15.411 1.00 28.73 82 SER B N 1
ATOM 3607 C CA . SER B 1 85 ? 54.611 14.419 14.889 1.00 28.37 82 SER B CA 1
ATOM 3608 C C . SER B 1 85 ? 55.525 13.778 15.937 1.00 27.31 82 SER B C 1
ATOM 3609 O O . SER B 1 85 ? 55.341 13.957 17.140 1.00 28.37 82 SER B O 1
ATOM 3612 N N . ALA B 1 86 ? 56.502 13.027 15.458 1.00 26.24 83 ALA B N 1
ATOM 3613 C CA . ALA B 1 86 ? 57.428 12.284 16.300 1.00 26.52 83 ALA B CA 1
ATOM 3614 C C . ALA B 1 86 ? 58.248 13.138 17.253 1.00 27.34 83 ALA B C 1
ATOM 3615 O O . ALA B 1 86 ? 58.319 12.839 18.437 1.00 26.91 83 ALA B O 1
ATOM 3617 N N . GLN B 1 87 ? 58.877 14.189 16.736 1.00 28.77 84 GLN B N 1
ATOM 3618 C CA . GLN B 1 87 ? 59.629 15.104 17.583 1.00 30.90 84 GLN B CA 1
ATOM 3619 C C . GLN B 1 87 ? 58.738 15.757 18.625 1.00 28.68 84 GLN B C 1
ATOM 3620 O O . GLN B 1 87 ? 59.120 15.859 19.784 1.00 30.02 84 GLN B O 1
ATOM 3626 N N . GLN B 1 88 ? 57.544 16.179 18.222 1.00 26.99 85 GLN B N 1
ATOM 3627 C CA . GLN B 1 88 ? 56.624 16.817 19.155 1.00 26.38 85 GLN B CA 1
ATOM 3628 C C . GLN B 1 88 ? 56.135 15.826 20.247 1.00 24.75 85 GLN B C 1
ATOM 3629 O O . GLN B 1 88 ? 56.070 16.176 21.425 1.00 27.97 85 GLN B O 1
ATOM 3635 N N . LEU B 1 89 ? 55.834 14.591 19.855 1.00 20.01 86 LEU B N 1
ATOM 3636 C CA . LEU B 1 89 ? 55.435 13.547 20.801 1.00 17.48 86 LEU B CA 1
ATOM 3637 C C . LEU B 1 89 ? 56.556 13.217 21.775 1.00 15.94 86 LEU B C 1
ATOM 3638 O O . LEU B 1 89 ? 56.336 13.109 22.993 1.00 13.77 86 LEU B O 1
ATOM 3643 N N . LYS B 1 90 ? 57.770 13.087 21.238 1.00 15.68 87 LYS B N 1
ATOM 3644 C CA . LYS B 1 90 ? 58.950 12.868 22.066 1.00 16.60 87 LYS B CA 1
ATOM 3645 C C . LYS B 1 90 ? 59.020 13.885 23.209 1.00 16.65 87 LYS B C 1
ATOM 3646 O O . LYS B 1 90 ? 59.191 13.497 24.358 1.00 16.52 87 LYS B O 1
ATOM 3652 N N . LEU B 1 91 ? 58.828 15.171 22.909 1.00 17.57 88 LEU B N 1
ATOM 3653 C CA . LEU B 1 91 ? 58.860 16.193 23.955 1.00 20.68 88 LEU B CA 1
ATOM 3654 C C . LEU B 1 91 ? 57.769 15.979 24.979 1.00 20.80 88 LEU B C 1
ATOM 3655 O O . LEU B 1 91 ? 58.011 16.073 26.190 1.00 22.78 88 LEU B O 1
ATOM 3660 N N . LEU B 1 92 ? 56.567 15.674 24.483 1.00 18.93 89 LEU B N 1
ATOM 3661 C CA . LEU B 1 92 ? 55.435 15.369 25.331 1.00 15.27 89 LEU B CA 1
ATOM 3662 C C . LEU B 1 92 ? 55.683 14.146 26.247 1.00 13.00 89 LEU B C 1
ATOM 3663 O O . LEU B 1 92 ? 55.486 14.242 27.459 1.00 13.21 89 LEU B O 1
ATOM 3668 N N . CYS B 1 93 ? 56.127 13.020 25.674 1.00 11.76 90 CYS B N 1
ATOM 3669 C CA . CYS B 1 93 ? 56.601 11.848 26.448 1.00 13.48 90 CYS B CA 1
ATOM 3670 C C . CYS B 1 93 ? 57.637 12.136 27.550 1.00 13.87 90 CYS B C 1
ATOM 3671 O O . CYS B 1 93 ? 57.712 11.447 28.563 1.00 14.09 90 CYS B O 1
ATOM 3674 N N . GLU B 1 94 ? 58.434 13.169 27.369 1.00 14.76 91 GLU B N 1
ATOM 3675 C CA . GLU B 1 94 ? 59.491 13.425 28.335 1.00 15.02 91 GLU B CA 1
ATOM 3676 C C . GLU B 1 94 ? 58.964 14.311 29.432 1.00 15.62 91 GLU B C 1
ATOM 3677 O O . GLU B 1 94 ? 59.449 14.248 30.557 1.00 16.09 91 GLU B O 1
ATOM 3683 N N . LYS B 1 95 ? 57.954 15.122 29.122 1.00 16.59 92 LYS B N 1
ATOM 3684 C CA . LYS B 1 95 ? 57.326 15.961 30.163 1.00 17.04 92 LYS B CA 1
ATOM 3685 C C . LYS B 1 95 ? 56.107 15.305 30.874 1.00 17.24 92 LYS B C 1
ATOM 3686 O O . LYS B 1 95 ? 55.893 15.511 32.067 1.00 16.38 92 LYS B O 1
ATOM 3692 N N . TYR B 1 96 ? 55.313 14.526 30.135 1.00 17.21 93 TYR B N 1
ATOM 3693 C CA . TYR B 1 96 ? 54.106 13.898 30.693 1.00 16.02 93 TYR B CA 1
ATOM 3694 C C . TYR B 1 96 ? 54.107 12.379 30.565 1.00 15.09 93 TYR B C 1
ATOM 3695 O O . TYR B 1 96 ? 54.877 11.827 29.814 1.00 13.71 93 TYR B O 1
ATOM 3704 N N . ASN B 1 97 ? 53.222 11.717 31.303 1.00 14.94 94 ASN B N 1
ATOM 3705 C CA . ASN B 1 97 ? 53.118 10.247 31.296 1.00 13.02 94 ASN B CA 1
ATOM 3706 C C . ASN B 1 97 ? 52.406 9.705 30.036 1.00 13.15 94 ASN B C 1
ATOM 3707 O O . ASN B 1 97 ? 51.169 9.705 29.935 1.00 11.87 94 ASN B O 1
ATOM 3712 N N . ILE B 1 98 ? 53.199 9.284 29.058 1.00 13.36 95 ILE B N 1
ATOM 3713 C CA . ILE B 1 98 ? 52.669 8.733 27.831 1.00 12.44 95 ILE B CA 1
ATOM 3714 C C . ILE B 1 98 ? 53.318 7.378 27.515 1.00 15.29 95 ILE B C 1
ATOM 3715 O O . ILE B 1 98 ? 54.258 7.297 26.721 1.00 15.94 95 ILE B O 1
ATOM 3720 N N . PRO B 1 99 ? 52.784 6.298 28.112 1.00 15.95 96 PRO B N 1
ATOM 3721 C CA . PRO B 1 99 ? 53.340 4.943 27.994 1.00 15.69 96 PRO B CA 1
ATOM 3722 C C . PRO B 1 99 ? 53.594 4.429 26.563 1.00 15.12 96 PRO B C 1
ATOM 3723 O O . PRO B 1 99 ? 54.541 3.680 26.358 1.00 16.30 96 PRO B O 1
ATOM 3727 N N . GLN B 1 100 ? 52.774 4.818 25.593 1.00 13.43 97 GLN B N 1
ATOM 3728 C CA . GLN B 1 100 ? 52.975 4.384 24.206 1.00 12.69 97 GLN B CA 1
ATOM 3729 C C . GLN B 1 100 ? 54.304 4.906 23.622 1.00 13.20 97 GLN B C 1
ATOM 3730 O O . GLN B 1 100 ? 54.781 4.395 22.606 1.00 10.68 97 GLN B O 1
ATOM 3736 N N . GLY B 1 101 ? 54.868 5.929 24.253 1.00 12.29 98 GLY B N 1
ATOM 3737 C CA . GLY B 1 101 ? 56.112 6.497 23.795 1.00 13.50 98 GLY B CA 1
ATOM 3738 C C . GLY B 1 101 ? 56.000 7.120 22.424 1.00 16.00 98 GLY B C 1
ATOM 3739 O O . GLY B 1 101 ? 54.901 7.241 21.863 1.00 15.74 98 GLY B O 1
ATOM 3740 N N . TYR B 1 102 ? 57.152 7.513 21.881 1.00 17.69 99 TYR B N 1
ATOM 3741 C CA . TYR B 1 102 ? 57.235 8.113 20.566 1.00 18.68 99 TYR B CA 1
ATOM 3742 C C . TYR B 1 102 ? 57.908 7.189 19.575 1.00 19.46 99 TYR B C 1
ATOM 3743 O O . TYR B 1 102 ? 57.857 7.448 18.368 1.00 20.13 99 TYR B O 1
ATOM 3752 N N . GLN B 1 103 ? 58.560 6.129 20.057 1.00 20.58 100 GLN B N 1
ATOM 3753 C CA . GLN B 1 103 ? 59.450 5.358 19.169 1.00 21.67 100 GLN B CA 1
ATOM 3754 C C . GLN B 1 103 ? 58.713 4.741 18.001 1.00 20.98 100 GLN B C 1
ATOM 3755 O O . GLN B 1 103 ? 59.167 4.828 16.850 1.00 23.86 100 GLN B O 1
ATOM 3761 N N . ALA B 1 104 ? 57.571 4.136 18.284 1.00 19.73 101 ALA B N 1
ATOM 3762 C CA . ALA B 1 104 ? 56.774 3.489 17.230 1.00 18.71 101 ALA B CA 1
ATOM 3763 C C . ALA B 1 104 ? 56.218 4.481 16.212 1.00 17.93 101 ALA B C 1
ATOM 3764 O O . ALA B 1 104 ? 56.225 4.209 15.028 1.00 17.96 101 ALA B O 1
ATOM 3766 N N . ILE B 1 105 ? 55.743 5.632 16.672 1.00 18.03 102 ILE B N 1
ATOM 3767 C CA . ILE B 1 105 ? 55.208 6.652 15.763 1.00 18.22 102 ILE B CA 1
ATOM 3768 C C . ILE B 1 105 ? 56.295 7.123 14.826 1.00 20.47 102 ILE B C 1
ATOM 3769 O O . ILE B 1 105 ? 56.083 7.272 13.635 1.00 20.43 102 ILE B O 1
ATOM 3774 N N . GLN B 1 106 ? 57.468 7.379 15.400 1.00 23.62 103 GLN B N 1
ATOM 3775 C CA . GLN B 1 106 ? 58.563 7.978 14.678 1.00 27.08 103 GLN B CA 1
ATOM 3776 C C . GLN B 1 106 ? 59.037 7.063 13.574 1.00 27.74 103 GLN B C 1
ATOM 3777 O O . GLN B 1 106 ? 59.097 7.461 12.421 1.00 28.67 103 GLN B O 1
ATOM 3783 N N . LEU B 1 107 ? 59.352 5.834 13.946 1.00 29.12 104 LEU B N 1
ATOM 3784 C CA . LEU B 1 107 ? 59.690 4.810 12.987 1.00 32.28 104 LEU B CA 1
ATOM 3785 C C . LEU B 1 107 ? 58.683 4.655 11.830 1.00 33.02 104 LEU B C 1
ATOM 3786 O O . LEU B 1 107 ? 59.075 4.455 10.687 1.00 32.90 104 LEU B O 1
ATOM 3791 N N . LEU B 1 108 ? 57.392 4.775 12.122 1.00 34.59 105 LEU B N 1
ATOM 3792 C CA . LEU B 1 108 ? 56.366 4.479 11.116 1.00 36.62 105 LEU B CA 1
ATOM 3793 C C . LEU B 1 108 ? 56.063 5.639 10.175 1.00 37.94 105 LEU B C 1
ATOM 3794 O O . LEU B 1 108 ? 55.426 5.453 9.161 1.00 38.47 105 LEU B O 1
ATOM 3799 N N . GLN B 1 109 ? 56.557 6.828 10.478 1.00 39.75 106 GLN B N 1
ATOM 3800 C CA . GLN B 1 109 ? 56.362 7.967 9.572 1.00 41.99 106 GLN B CA 1
ATOM 3801 C C . GLN B 1 109 ? 57.446 8.019 8.469 1.00 44.52 106 GLN B C 1
ATOM 3802 O O . GLN B 1 109 ? 57.805 9.098 7.966 1.00 45.22 106 GLN B O 1
ATOM 3808 N N . ASP B 1 110 ? 57.974 6.855 8.106 1.00 45.92 107 ASP B N 1
ATOM 3809 C CA . ASP B 1 110 ? 59.125 6.773 7.197 1.00 47.49 107 ASP B CA 1
ATOM 3810 C C . ASP B 1 110 ? 59.379 5.331 6.742 1.00 46.78 107 ASP B C 1
ATOM 3811 O O . ASP B 1 110 ? 60.129 4.574 7.385 1.00 44.91 107 ASP B O 1
ATOM 3816 N N . ARG B 1 111 ? 58.773 4.981 5.609 1.00 46.96 108 ARG B N 1
ATOM 3817 C CA . ARG B 1 111 ? 58.715 3.600 5.146 1.00 46.38 108 ARG B CA 1
ATOM 3818 C C . ARG B 1 111 ? 60.073 2.895 5.083 1.00 42.76 108 ARG B C 1
ATOM 3819 O O . ARG B 1 111 ? 60.146 1.700 5.304 1.00 42.76 108 ARG B O 1
ATOM 3827 N N . LEU B 1 112 ? 61.147 3.633 4.833 1.00 43.05 109 LEU B N 1
ATOM 3828 C CA . LEU B 1 112 ? 62.456 3.008 4.643 1.00 41.53 109 LEU B CA 1
ATOM 3829 C C . LEU B 1 112 ? 63.046 2.548 5.965 1.00 41.76 109 LEU B C 1
ATOM 3830 O O . LEU B 1 112 ? 63.634 1.469 6.042 1.00 42.61 109 LEU B O 1
ATOM 3835 N N . THR B 1 113 ? 62.893 3.367 7.002 1.00 40.08 110 THR B N 1
ATOM 3836 C CA . THR B 1 113 ? 63.389 3.012 8.326 1.00 37.21 110 THR B CA 1
ATOM 3837 C C . THR B 1 113 ? 62.462 1.972 8.992 1.00 33.20 110 THR B C 1
ATOM 3838 O O . THR B 1 113 ? 62.936 1.085 9.705 1.00 30.40 110 THR B O 1
ATOM 3842 N N . GLU B 1 114 ? 61.160 2.056 8.720 1.00 31.82 111 GLU B N 1
ATOM 3843 C CA . GLU B 1 114 ? 60.228 0.985 9.092 1.00 30.86 111 GLU B CA 1
ATOM 3844 C C . GLU B 1 114 ? 60.783 -0.354 8.541 1.00 30.12 111 GLU B C 1
ATOM 3845 O O . GLU B 1 114 ? 61.142 -1.269 9.309 1.00 27.55 111 GLU B O 1
ATOM 3851 N N . LYS B 1 115 ? 60.901 -0.406 7.215 1.00 28.80 112 LYS B N 1
ATOM 3852 C CA . LYS B 1 115 ? 61.406 -1.544 6.466 1.00 27.52 112 LYS B CA 1
ATOM 3853 C C . LYS B 1 115 ? 62.731 -2.028 7.017 1.00 28.07 112 LYS B C 1
ATOM 3854 O O . LYS B 1 115 ? 62.895 -3.219 7.285 1.00 26.30 112 LYS B O 1
ATOM 3860 N N . GLU B 1 116 ? 63.674 -1.102 7.219 1.00 29.22 113 GLU B N 1
ATOM 3861 C CA . GLU B 1 116 ? 65.043 -1.491 7.584 1.00 29.97 113 GLU B CA 1
ATOM 3862 C C . GLU B 1 116 ? 65.138 -2.001 9.014 1.00 30.36 113 GLU B C 1
ATOM 3863 O O . GLU B 1 116 ? 65.917 -2.928 9.290 1.00 31.01 113 GLU B O 1
ATOM 3869 N N . THR B 1 117 ? 64.349 -1.421 9.920 1.00 29.36 114 THR B N 1
ATOM 3870 C CA . THR B 1 117 ? 64.368 -1.896 11.298 1.00 29.41 114 THR B CA 1
ATOM 3871 C C . THR B 1 117 ? 63.521 -3.175 11.477 1.00 27.20 114 THR B C 1
ATOM 3872 O O . THR B 1 117 ? 63.799 -4.016 12.329 1.00 27.87 114 THR B O 1
ATOM 3876 N N . LEU B 1 118 ? 62.509 -3.339 10.651 1.00 24.44 115 LEU B N 1
ATOM 3877 C CA . LEU B 1 118 ? 61.826 -4.624 10.577 1.00 23.20 115 LEU B CA 1
ATOM 3878 C C . LEU B 1 118 ? 62.776 -5.724 10.103 1.00 22.62 115 LEU B C 1
ATOM 3879 O O . LEU B 1 118 ? 62.684 -6.859 10.551 1.00 21.33 115 LEU B O 1
ATOM 3884 N N . LYS B 1 119 ? 63.676 -5.375 9.189 1.00 22.30 116 LYS B N 1
ATOM 3885 C CA . LYS B 1 119 ? 64.666 -6.313 8.660 1.00 23.20 116 LYS B CA 1
ATOM 3886 C C . LYS B 1 119 ? 65.749 -6.599 9.713 1.00 21.82 116 LYS B C 1
ATOM 3887 O O . LYS B 1 119 ? 66.065 -7.760 9.975 1.00 16.38 116 LYS B O 1
ATOM 3893 N N . SER B 1 120 ? 66.283 -5.529 10.319 1.00 23.27 117 SER B N 1
ATOM 3894 C CA . SER B 1 120 ? 67.205 -5.629 11.473 1.00 26.03 117 SER B CA 1
ATOM 3895 C C . SER B 1 120 ? 66.698 -6.539 12.574 1.00 23.35 117 SER B C 1
ATOM 3896 O O . SER B 1 120 ? 67.484 -7.179 13.272 1.00 22.01 117 SER B O 1
ATOM 3899 N N . ALA B 1 121 ? 65.376 -6.572 12.716 1.00 22.21 118 ALA B N 1
ATOM 3900 C CA . ALA B 1 121 ? 64.728 -7.264 13.809 1.00 20.51 118 ALA B CA 1
ATOM 3901 C C . ALA B 1 121 ? 64.562 -8.741 13.495 1.00 19.31 118 ALA B C 1
ATOM 3902 O O . ALA B 1 121 ? 64.199 -9.513 14.362 1.00 19.83 118 ALA B O 1
ATOM 3904 N N . GLY B 1 122 ? 64.828 -9.127 12.254 1.00 19.31 119 GLY B N 1
ATOM 3905 C CA . GLY B 1 122 ? 64.696 -10.520 11.839 1.00 18.30 119 GLY B CA 1
ATOM 3906 C C . GLY B 1 122 ? 63.301 -10.959 11.379 1.00 19.23 119 GLY B C 1
ATOM 3907 O O . GLY B 1 122 ? 63.045 -12.163 11.236 1.00 19.19 119 GLY B O 1
ATOM 3908 N N . THR B 1 123 ? 62.400 -10.011 11.132 1.00 19.15 120 THR B N 1
ATOM 3909 C CA . THR B 1 123 ? 61.062 -10.377 10.631 1.00 20.26 120 THR B CA 1
ATOM 3910 C C . THR B 1 123 ? 61.076 -10.539 9.131 1.00 20.90 120 THR B C 1
ATOM 3911 O O . THR B 1 123 ? 61.949 -10.000 8.465 1.00 19.53 120 THR B O 1
ATOM 3915 N N . LYS B 1 124 ? 60.098 -11.284 8.605 1.00 23.66 121 LYS B N 1
ATOM 3916 C CA . LYS B 1 124 ? 59.919 -11.498 7.169 1.00 24.83 121 LYS B CA 1
ATOM 3917 C C . LYS B 1 124 ? 59.254 -10.294 6.528 1.00 25.24 121 LYS B C 1
ATOM 3918 O O . LYS B 1 124 ? 58.037 -10.177 6.509 1.00 24.87 121 LYS B O 1
ATOM 3924 N N . VAL B 1 125 ? 60.060 -9.408 5.977 1.00 26.37 122 VAL B N 1
ATOM 3925 C CA . VAL B 1 125 ? 59.564 -8.188 5.341 1.00 26.71 122 VAL B CA 1
ATOM 3926 C C . VAL B 1 125 ? 59.559 -8.423 3.849 1.00 25.56 122 VAL B C 1
ATOM 3927 O O . VAL B 1 125 ? 60.325 -9.253 3.353 1.00 26.02 122 VAL B O 1
ATOM 3931 N N . VAL B 1 126 ? 58.702 -7.713 3.126 1.00 25.17 123 VAL B N 1
ATOM 3932 C CA . VAL B 1 126 ? 58.706 -7.812 1.658 1.00 26.14 123 VAL B CA 1
ATOM 3933 C C . VAL B 1 126 ? 60.037 -7.236 1.083 1.00 26.70 123 VAL B C 1
ATOM 3934 O O . VAL B 1 126 ? 60.398 -6.093 1.383 1.00 27.68 123 VAL B O 1
ATOM 3938 N N . PRO B 1 127 ? 60.788 -8.032 0.291 1.00 26.56 124 PRO B N 1
ATOM 3939 C CA . PRO B 1 127 ? 62.089 -7.528 -0.193 1.00 26.21 124 PRO B CA 1
ATOM 3940 C C . PRO B 1 127 ? 61.917 -6.141 -0.817 1.00 27.19 124 PRO B C 1
ATOM 3941 O O . PRO B 1 127 ? 60.995 -5.929 -1.605 1.00 28.11 124 PRO B O 1
ATOM 3945 N N . PHE B 1 128 ? 62.768 -5.196 -0.452 1.00 27.22 125 PHE B N 1
ATOM 3946 C CA . PHE B 1 128 ? 62.583 -3.806 -0.865 1.00 28.90 125 PHE B CA 1
ATOM 3947 C C . PHE B 1 128 ? 63.933 -3.151 -1.141 1.00 31.29 125 PHE B C 1
ATOM 3948 O O . PHE B 1 128 ? 64.993 -3.669 -0.780 1.00 30.14 125 PHE B O 1
ATOM 3956 N N . ILE B 1 129 ? 63.873 -1.971 -1.738 1.00 34.55 126 ILE B N 1
ATOM 3957 C CA . ILE B 1 129 ? 65.067 -1.211 -2.050 1.00 37.41 126 ILE B CA 1
ATOM 3958 C C . ILE B 1 129 ? 64.722 0.266 -1.928 1.00 37.85 126 ILE B C 1
ATOM 3959 O O . ILE B 1 129 ? 63.557 0.648 -2.089 1.00 37.28 126 ILE B O 1
ATOM 3964 N N . SER B 1 130 ? 65.707 1.101 -1.623 1.00 39.01 127 SER B N 1
ATOM 3965 C CA . SER B 1 130 ? 65.444 2.532 -1.670 1.00 41.75 127 SER B CA 1
ATOM 3966 C C . SER B 1 130 ? 65.605 3.068 -3.092 1.00 45.08 127 SER B C 1
ATOM 3967 O O . SER B 1 130 ? 66.592 2.799 -3.776 1.00 45.22 127 SER B O 1
ATOM 3970 N N . VAL B 1 131 ? 64.596 3.795 -3.548 1.00 48.35 128 VAL B N 1
ATOM 3971 C CA . VAL B 1 131 ? 64.731 4.560 -4.772 1.00 51.43 128 VAL B CA 1
ATOM 3972 C C . VAL B 1 131 ? 64.818 6.042 -4.422 1.00 53.45 128 VAL B C 1
ATOM 3973 O O . VAL B 1 131 ? 63.799 6.714 -4.215 1.00 54.02 128 VAL B O 1
ATOM 3977 N N . LYS B 1 132 ? 66.057 6.521 -4.311 1.00 54.71 129 LYS B N 1
ATOM 3978 C CA . LYS B 1 132 ? 66.342 7.930 -4.069 1.00 55.57 129 LYS B CA 1
ATOM 3979 C C . LYS B 1 132 ? 66.391 8.656 -5.416 1.00 56.69 129 LYS B C 1
ATOM 3980 O O . LYS B 1 132 ? 65.557 9.519 -5.689 1.00 56.91 129 LYS B O 1
ATOM 3986 N N . GLU B 1 133 ? 67.343 8.262 -6.267 1.00 58.07 130 GLU B N 1
ATOM 3987 C CA . GLU B 1 133 ? 67.629 8.951 -7.536 1.00 59.20 130 GLU B CA 1
ATOM 3988 C C . GLU B 1 133 ? 66.928 8.322 -8.742 1.00 58.05 130 GLU B C 1
ATOM 3989 O O . GLU B 1 133 ? 66.397 7.212 -8.651 1.00 56.85 130 GLU B O 1
ATOM 3995 N N . SER B 1 134 ? 66.933 9.035 -9.868 1.00 58.34 131 SER B N 1
ATOM 3996 C CA . SER B 1 134 ? 66.357 8.515 -11.109 1.00 58.30 131 SER B CA 1
ATOM 3997 C C . SER B 1 134 ? 67.019 7.203 -11.520 1.00 57.50 131 SER B C 1
ATOM 3998 O O . SER B 1 134 ? 66.356 6.292 -12.022 1.00 56.36 131 SER B O 1
ATOM 4001 N N . THR B 1 135 ? 68.325 7.112 -11.268 1.00 58.66 132 THR B N 1
ATOM 4002 C CA . THR B 1 135 ? 69.138 5.937 -11.618 1.00 60.42 132 THR B CA 1
ATOM 4003 C C . THR B 1 135 ? 68.813 4.662 -10.815 1.00 61.10 132 THR B C 1
ATOM 4004 O O . THR B 1 135 ? 69.149 3.547 -11.247 1.00 62.01 132 THR B O 1
ATOM 4008 N N . ASP B 1 136 ? 68.152 4.830 -9.668 1.00 59.65 133 ASP B N 1
ATOM 4009 C CA . ASP B 1 136 ? 67.898 3.721 -8.754 1.00 58.28 133 ASP B CA 1
ATOM 4010 C C . ASP B 1 136 ? 66.829 2.737 -9.243 1.00 57.50 133 ASP B C 1
ATOM 4011 O O . ASP B 1 136 ? 66.828 1.572 -8.833 1.00 57.87 133 ASP B O 1
ATOM 4016 N N . ILE B 1 137 ? 65.923 3.178 -10.112 1.00 55.95 134 ILE B N 1
ATOM 4017 C CA . ILE B 1 137 ? 64.869 2.271 -10.574 1.00 55.24 134 ILE B CA 1
ATOM 4018 C C . ILE B 1 137 ? 65.533 1.103 -11.278 1.00 54.02 134 ILE B C 1
ATOM 4019 O O . ILE B 1 137 ? 65.057 -0.034 -11.221 1.00 52.99 134 ILE B O 1
ATOM 4024 N N . ASP B 1 138 ? 66.663 1.404 -11.907 1.00 54.46 135 ASP B N 1
ATOM 4025 C CA . ASP B 1 138 ? 67.508 0.404 -12.529 1.00 54.00 135 ASP B CA 1
ATOM 4026 C C . ASP B 1 138 ? 67.921 -0.646 -11.494 1.00 52.32 135 ASP B C 1
ATOM 4027 O O . ASP B 1 138 ? 67.786 -1.847 -11.738 1.00 51.25 135 ASP B O 1
ATOM 4032 N N . LYS B 1 139 ? 68.393 -0.186 -10.332 1.00 52.99 136 LYS B N 1
ATOM 4033 C CA . LYS B 1 139 ? 68.796 -1.083 -9.241 1.00 53.60 136 LYS B CA 1
ATOM 4034 C C . LYS B 1 139 ? 67.607 -1.893 -8.721 1.00 53.06 136 LYS B C 1
ATOM 4035 O O . LYS B 1 139 ? 67.780 -3.028 -8.280 1.00 53.12 136 LYS B O 1
ATOM 4041 N N . ALA B 1 140 ? 66.408 -1.308 -8.788 1.00 53.61 137 ALA B N 1
ATOM 4042 C CA . ALA B 1 140 ? 65.170 -1.998 -8.383 1.00 53.98 137 ALA B CA 1
ATOM 4043 C C . ALA B 1 140 ? 64.788 -3.155 -9.316 1.00 53.75 137 ALA B C 1
ATOM 4044 O O . ALA B 1 140 ? 64.662 -4.291 -8.862 1.00 52.11 137 ALA B O 1
ATOM 4046 N N . ILE B 1 141 ? 64.630 -2.873 -10.611 1.00 54.50 138 ILE B N 1
ATOM 4047 C CA . ILE B 1 141 ? 64.261 -3.911 -11.590 1.00 55.01 138 ILE B CA 1
ATOM 4048 C C . ILE B 1 141 ? 65.286 -5.067 -11.674 1.00 54.82 138 ILE B C 1
ATOM 4049 O O . ILE B 1 141 ? 64.980 -6.148 -12.176 1.00 54.46 138 ILE B O 1
ATOM 4054 N N . GLU B 1 142 ? 66.486 -4.841 -11.151 1.00 55.49 139 GLU B N 1
ATOM 4055 C CA . GLU B 1 142 ? 67.502 -5.896 -11.054 1.00 55.97 139 GLU B CA 1
ATOM 4056 C C . GLU B 1 142 ? 67.217 -6.833 -9.881 1.00 54.20 139 GLU B C 1
ATOM 4057 O O . GLU B 1 142 ? 67.251 -8.051 -10.037 1.00 53.66 139 GLU B O 1
ATOM 4063 N N . THR B 1 143 ? 66.944 -6.247 -8.713 1.00 52.76 140 THR B N 1
ATOM 4064 C CA . THR B 1 143 ? 66.774 -6.996 -7.460 1.00 50.64 140 THR B CA 1
ATOM 4065 C C . THR B 1 143 ? 65.344 -7.509 -7.241 1.00 48.45 140 THR B C 1
ATOM 4066 O O . THR B 1 143 ? 65.141 -8.650 -6.830 1.00 48.07 140 THR B O 1
ATOM 4070 N N . LEU B 1 144 ? 64.358 -6.667 -7.514 1.00 47.55 141 LEU B N 1
ATOM 4071 C CA . LEU B 1 144 ? 62.956 -7.024 -7.271 1.00 45.91 141 LEU B CA 1
ATOM 4072 C C . LEU B 1 144 ? 62.336 -7.582 -8.545 1.00 47.60 141 LEU B C 1
ATOM 4073 O O . LEU B 1 144 ? 61.761 -8.669 -8.538 1.00 47.85 141 LEU B O 1
ATOM 4078 N N . GLY B 1 145 ? 62.482 -6.843 -9.641 1.00 49.43 142 GLY B N 1
ATOM 4079 C CA . GLY B 1 145 ? 61.949 -7.258 -10.925 1.00 51.67 142 GLY B CA 1
ATOM 4080 C C . GLY B 1 145 ? 60.481 -6.911 -11.056 1.00 53.00 142 GLY B C 1
ATOM 4081 O O . GLY B 1 145 ? 59.875 -6.368 -10.128 1.00 52.85 142 GLY B O 1
ATOM 4082 N N . TYR B 1 146 ? 59.907 -7.221 -12.215 1.00 53.56 143 TYR B N 1
ATOM 4083 C CA . TYR B 1 146 ? 58.493 -6.963 -12.435 1.00 53.96 143 TYR B CA 1
ATOM 4084 C C . TYR B 1 146 ? 57.647 -8.103 -11.868 1.00 53.89 143 TYR B C 1
ATOM 4085 O O . TYR B 1 146 ? 57.955 -9.277 -12.084 1.00 54.84 143 TYR B O 1
ATOM 4094 N N . PRO B 1 147 ? 56.577 -7.764 -11.132 1.00 52.21 144 PRO B N 1
ATOM 4095 C CA . PRO B 1 147 ? 56.201 -6.394 -10.782 1.00 52.09 144 PRO B CA 1
ATOM 4096 C C . PRO B 1 147 ? 56.709 -5.901 -9.414 1.00 51.09 144 PRO B C 1
ATOM 4097 O O . PRO B 1 147 ? 56.816 -6.673 -8.459 1.00 50.92 144 PRO B O 1
ATOM 4101 N N . PHE B 1 148 ? 57.034 -4.616 -9.344 1.00 50.13 145 PHE B N 1
ATOM 4102 C CA . PHE B 1 148 ? 57.349 -3.971 -8.085 1.00 48.80 145 PHE B CA 1
ATOM 4103 C C . PHE B 1 148 ? 56.597 -2.650 -8.008 1.00 48.55 145 PHE B C 1
ATOM 4104 O O . PHE B 1 148 ? 56.068 -2.174 -9.019 1.00 48.34 145 PHE B O 1
ATOM 4112 N N . ILE B 1 149 ? 56.537 -2.072 -6.811 1.00 48.24 146 ILE B N 1
ATOM 4113 C CA . ILE B 1 149 ? 55.756 -0.855 -6.570 1.00 48.63 146 ILE B CA 1
ATOM 4114 C C . ILE B 1 149 ? 56.575 0.192 -5.828 1.00 49.00 146 ILE B C 1
ATOM 4115 O O . ILE B 1 149 ? 57.387 -0.136 -4.957 1.00 48.89 146 ILE B O 1
ATOM 4120 N N . VAL B 1 150 ? 56.364 1.454 -6.185 1.00 49.20 147 VAL B N 1
ATOM 4121 C CA . VAL B 1 150 ? 57.170 2.543 -5.659 1.00 49.39 147 VAL B CA 1
ATOM 4122 C C . VAL B 1 150 ? 56.331 3.432 -4.748 1.00 50.77 147 VAL B C 1
ATOM 4123 O O . VAL B 1 150 ? 55.332 3.993 -5.180 1.00 50.76 147 VAL B O 1
ATOM 4127 N N . LYS B 1 151 ? 56.731 3.535 -3.480 1.00 52.28 148 LYS B N 1
ATOM 4128 C CA . LYS B 1 151 ? 55.973 4.308 -2.494 1.00 54.35 148 LYS B CA 1
ATOM 4129 C C . LYS B 1 151 ? 56.799 5.460 -1.927 1.00 56.31 148 LYS B C 1
ATOM 4130 O O . LYS B 1 151 ? 58.012 5.345 -1.748 1.00 55.67 148 LYS B O 1
ATOM 4136 N N . THR B 1 152 ? 56.118 6.566 -1.642 1.00 59.45 149 THR B N 1
ATOM 4137 C CA . THR B 1 152 ? 56.738 7.750 -1.053 1.00 61.90 149 THR B CA 1
ATOM 4138 C C . THR B 1 152 ? 57.302 7.410 0.336 1.00 61.13 149 THR B C 1
ATOM 4139 O O . THR B 1 152 ? 56.582 6.889 1.211 1.00 60.36 149 THR B O 1
ATOM 4143 N N . ARG B 1 153 ? 58.586 7.705 0.531 1.00 59.94 150 ARG B N 1
ATOM 4144 C CA . ARG B 1 153 ? 59.246 7.458 1.813 1.00 58.91 150 ARG B CA 1
ATOM 4145 C C . ARG B 1 153 ? 58.548 8.172 2.978 1.00 61.09 150 ARG B C 1
ATOM 4146 O O . ARG B 1 153 ? 58.482 7.636 4.090 1.00 60.39 150 ARG B O 1
ATOM 4154 N N . PHE B 1 154 ? 58.004 9.361 2.704 1.00 63.97 151 PHE B N 1
ATOM 4155 C CA . PHE B 1 154 ? 57.422 10.233 3.738 1.00 65.89 151 PHE B CA 1
ATOM 4156 C C . PHE B 1 154 ? 55.921 10.550 3.557 1.00 66.24 151 PHE B C 1
ATOM 4157 O O . PHE B 1 154 ? 55.398 10.521 2.438 1.00 65.89 151 PHE B O 1
ATOM 4165 N N . GLY B 1 155 ? 55.244 10.851 4.669 1.00 66.60 152 GLY B N 1
ATOM 4166 C CA . GLY B 1 155 ? 53.840 11.277 4.656 1.00 67.48 152 GLY B CA 1
ATOM 4167 C C . GLY B 1 155 ? 52.859 10.134 4.858 1.00 68.03 152 GLY B C 1
ATOM 4168 O O . GLY B 1 155 ? 52.792 9.553 5.940 1.00 67.25 152 GLY B O 1
ATOM 4169 N N . GLY B 1 156 ? 52.089 9.820 3.814 1.00 69.02 153 GLY B N 1
ATOM 4170 C CA . GLY B 1 156 ? 51.137 8.706 3.850 1.00 68.74 153 GLY B CA 1
ATOM 4171 C C . GLY B 1 156 ? 50.075 8.839 4.928 1.00 68.47 153 GLY B C 1
ATOM 4172 O O . GLY B 1 156 ? 49.217 9.722 4.858 1.00 68.67 153 GLY B O 1
ATOM 4173 N N . VAL B 1 163 ? 51.920 3.109 -6.381 1.00 54.25 160 VAL B N 1
ATOM 4174 C CA . VAL B 1 163 ? 52.259 3.513 -7.752 1.00 54.22 160 VAL B CA 1
ATOM 4175 C C . VAL B 1 163 ? 52.917 2.363 -8.552 1.00 55.32 160 VAL B C 1
ATOM 4176 O O . VAL B 1 163 ? 54.106 2.407 -8.906 1.00 55.75 160 VAL B O 1
ATOM 4180 N N . LEU B 1 164 ? 52.090 1.358 -8.850 1.00 55.16 161 LEU B N 1
ATOM 4181 C CA . LEU B 1 164 ? 52.516 0.042 -9.323 1.00 54.37 161 LEU B CA 1
ATOM 4182 C C . LEU B 1 164 ? 53.264 0.102 -10.622 1.00 54.18 161 LEU B C 1
ATOM 4183 O O . LEU B 1 164 ? 52.956 0.925 -11.466 1.00 54.67 161 LEU B O 1
ATOM 4188 N N . ILE B 1 165 ? 54.256 -0.770 -10.772 1.00 54.01 162 ILE B N 1
ATOM 4189 C CA . ILE B 1 165 ? 55.048 -0.827 -11.997 1.00 53.91 162 ILE B CA 1
ATOM 4190 C C . ILE B 1 165 ? 55.118 -2.248 -12.546 1.00 54.94 162 ILE B C 1
ATOM 4191 O O . ILE B 1 165 ? 56.036 -3.015 -12.228 1.00 54.41 162 ILE B O 1
ATOM 4196 N N . ASN B 1 166 ? 54.123 -2.586 -13.367 1.00 56.22 163 ASN B N 1
ATOM 4197 C CA . ASN B 1 166 ? 54.035 -3.895 -14.014 1.00 56.78 163 ASN B CA 1
ATOM 4198 C C . ASN B 1 166 ? 55.065 -4.101 -15.125 1.00 56.76 163 ASN B C 1
ATOM 4199 O O . ASN B 1 166 ? 55.666 -5.170 -15.228 1.00 56.24 163 ASN B O 1
ATOM 4204 N N . ASN B 1 167 ? 55.276 -3.075 -15.945 1.00 57.30 164 ASN B N 1
ATOM 4205 C CA . ASN B 1 167 ? 56.154 -3.203 -17.102 1.00 57.92 164 ASN B CA 1
ATOM 4206 C C . ASN B 1 167 ? 56.782 -1.885 -17.531 1.00 57.59 164 ASN B C 1
ATOM 4207 O O . ASN B 1 167 ? 56.781 -0.909 -16.775 1.00 56.32 164 ASN B O 1
ATOM 4212 N N . GLU B 1 168 ? 57.312 -1.875 -18.753 1.00 58.70 165 GLU B N 1
ATOM 4213 C CA . GLU B 1 168 ? 57.976 -0.703 -19.328 1.00 61.09 165 GLU B CA 1
ATOM 4214 C C . GLU B 1 168 ? 57.089 0.543 -19.336 1.00 61.42 165 GLU B C 1
ATOM 4215 O O . GLU B 1 168 ? 57.555 1.634 -19.024 1.00 61.49 165 GLU B O 1
ATOM 4221 N N . LYS B 1 169 ? 55.810 0.379 -19.679 1.00 61.88 166 LYS B N 1
ATOM 4222 C CA . LYS B 1 169 ? 54.915 1.529 -19.891 1.00 62.73 166 LYS B CA 1
ATOM 4223 C C . LYS B 1 169 ? 54.626 2.339 -18.627 1.00 61.46 166 LYS B C 1
ATOM 4224 O O . LYS B 1 169 ? 54.413 3.551 -18.697 1.00 60.94 166 LYS B O 1
ATOM 4226 N N . ASP B 1 170 ? 54.632 1.668 -17.479 1.00 60.99 167 ASP B N 1
ATOM 4227 C CA . ASP B 1 170 ? 54.441 2.335 -16.193 1.00 61.05 167 ASP B CA 1
ATOM 4228 C C . ASP B 1 170 ? 55.724 3.036 -15.731 1.00 61.52 167 ASP B C 1
ATOM 4229 O O . ASP B 1 170 ? 55.674 3.898 -14.858 1.00 60.63 167 ASP B O 1
ATOM 4234 N N . LEU B 1 171 ? 56.863 2.674 -16.325 1.00 63.05 168 LEU B N 1
ATOM 4235 C CA . LEU B 1 171 ? 58.158 3.278 -15.975 1.00 65.04 168 LEU B CA 1
ATOM 4236 C C . LEU B 1 171 ? 58.163 4.810 -15.906 1.00 67.26 168 LEU B C 1
ATOM 4237 O O . LEU B 1 171 ? 58.694 5.382 -14.949 1.00 67.30 168 LEU B O 1
ATOM 4242 N N . GLN B 1 172 ? 57.583 5.468 -16.912 1.00 69.12 169 GLN B N 1
ATOM 4243 C CA . GLN B 1 172 ? 57.576 6.937 -16.964 1.00 70.40 169 GLN B CA 1
ATOM 4244 C C . GLN B 1 172 ? 56.852 7.541 -15.753 1.00 70.80 169 GLN B C 1
ATOM 4245 O O . GLN B 1 172 ? 57.380 8.436 -15.090 1.00 71.12 169 GLN B O 1
ATOM 4251 N N . GLU B 1 173 ? 55.656 7.031 -15.467 1.00 70.66 170 GLU B N 1
ATOM 4252 C CA . GLU B 1 173 ? 54.842 7.478 -14.332 1.00 70.37 170 GLU B CA 1
ATOM 4253 C C . GLU B 1 173 ? 55.606 7.406 -12.995 1.00 70.81 170 GLU B C 1
ATOM 4254 O O . GLU B 1 173 ? 55.385 8.216 -12.086 1.00 70.76 170 GLU B O 1
ATOM 4260 N N . GLY B 1 174 ? 56.508 6.429 -12.897 1.00 70.93 171 GLY B N 1
ATOM 4261 C CA . GLY B 1 174 ? 57.326 6.210 -11.705 1.00 69.83 171 GLY B CA 1
ATOM 4262 C C . GLY B 1 174 ? 58.539 7.118 -11.636 1.00 69.43 171 GLY B C 1
ATOM 4263 O O . GLY B 1 174 ? 58.824 7.696 -10.582 1.00 68.63 171 GLY B O 1
ATOM 4264 N N . PHE B 1 175 ? 59.253 7.240 -12.759 1.00 69.31 172 PHE B N 1
ATOM 4265 C CA . PHE B 1 175 ? 60.333 8.217 -12.892 1.00 68.66 172 PHE B CA 1
ATOM 4266 C C . PHE B 1 175 ? 59.846 9.616 -12.478 1.00 68.21 172 PHE B C 1
ATOM 4267 O O . PHE B 1 175 ? 60.614 10.417 -11.931 1.00 67.63 172 PHE B O 1
ATOM 4275 N N . LYS B 1 176 ? 58.558 9.876 -12.718 1.00 68.39 173 LYS B N 1
ATOM 4276 C CA . LYS B 1 176 ? 57.904 11.152 -12.399 1.00 68.12 173 LYS B CA 1
ATOM 4277 C C . LYS B 1 176 ? 57.722 11.397 -10.901 1.00 66.47 173 LYS B C 1
ATOM 4278 O O . LYS B 1 176 ? 57.668 12.549 -10.454 1.00 65.99 173 LYS B O 1
ATOM 4284 N N . LEU B 1 177 ? 57.612 10.319 -10.131 1.00 65.53 174 LEU B N 1
ATOM 4285 C CA . LEU B 1 177 ? 57.489 10.444 -8.686 1.00 64.72 174 LEU B CA 1
ATOM 4286 C C . LEU B 1 177 ? 58.854 10.541 -7.986 1.00 65.96 174 LEU B C 1
ATOM 4287 O O . LEU B 1 177 ? 59.011 11.321 -7.048 1.00 66.39 174 LEU B O 1
ATOM 4292 N N . ILE B 1 178 ? 59.825 9.753 -8.454 1.00 68.36 175 ILE B N 1
ATOM 4293 C CA . ILE B 1 178 ? 61.237 9.841 -8.019 1.00 71.26 175 ILE B CA 1
ATOM 4294 C C . ILE B 1 178 ? 61.795 11.245 -8.236 1.00 72.14 175 ILE B C 1
ATOM 4295 O O . ILE B 1 178 ? 62.616 11.737 -7.450 1.00 71.68 175 ILE B O 1
ATOM 4300 N N . GLU B 1 179 ? 61.363 11.857 -9.338 1.00 72.33 176 GLU B N 1
ATOM 4301 C CA . GLU B 1 179 ? 61.578 13.265 -9.593 1.00 72.16 176 GLU B CA 1
ATOM 4302 C C . GLU B 1 179 ? 60.965 14.044 -8.426 1.00 71.58 176 GLU B C 1
ATOM 4303 O O . GLU B 1 179 ? 59.740 14.109 -8.276 1.00 70.29 176 GLU B O 1
ATOM 4309 N N . THR B 1 180 ? 61.844 14.586 -7.584 1.00 72.16 177 THR B N 1
ATOM 4310 C CA . THR B 1 180 ? 61.469 15.380 -6.403 1.00 71.88 177 THR B CA 1
ATOM 4311 C C . THR B 1 180 ? 60.390 14.729 -5.499 1.00 70.19 177 THR B C 1
ATOM 4312 O O . THR B 1 180 ? 59.213 15.109 -5.521 1.00 69.81 177 THR B O 1
ATOM 4316 N N . SER B 1 181 ? 60.832 13.735 -4.723 1.00 68.58 178 SER B N 1
ATOM 4317 C CA . SER B 1 181 ? 60.016 12.950 -3.776 1.00 66.47 178 SER B CA 1
ATOM 4318 C C . SER B 1 181 ? 60.666 11.562 -3.615 1.00 64.17 178 SER B C 1
ATOM 4319 O O . SER B 1 181 ? 60.390 10.642 -4.393 1.00 64.34 178 SER B O 1
ATOM 4322 N N . GLU B 1 182 ? 61.545 11.439 -2.617 1.00 60.99 179 GLU B N 1
ATOM 4323 C CA . GLU B 1 182 ? 62.320 10.214 -2.354 1.00 58.02 179 GLU B CA 1
ATOM 4324 C C . GLU B 1 182 ? 61.435 9.016 -1.963 1.00 55.78 179 GLU B C 1
ATOM 4325 O O . GLU B 1 182 ? 60.518 9.148 -1.144 1.00 54.31 179 GLU B O 1
ATOM 4331 N N . CYS B 1 183 ? 61.734 7.852 -2.539 1.00 54.54 180 CYS B N 1
ATOM 4332 C CA . CYS B 1 183 ? 60.840 6.700 -2.466 1.00 53.58 180 CYS B CA 1
ATOM 4333 C C . CYS B 1 183 ? 61.447 5.393 -1.945 1.00 51.92 180 CYS B C 1
ATOM 4334 O O . CYS B 1 183 ? 62.669 5.261 -1.833 1.00 51.59 180 CYS B O 1
ATOM 4337 N N . VAL B 1 184 ? 60.551 4.442 -1.640 1.00 50.21 181 VAL B N 1
ATOM 4338 C CA . VAL B 1 184 ? 60.878 3.040 -1.320 1.00 47.89 181 VAL B CA 1
ATOM 4339 C C . VAL B 1 184 ? 60.134 2.078 -2.256 1.00 46.10 181 VAL B C 1
ATOM 4340 O O . VAL B 1 184 ? 58.899 2.125 -2.364 1.00 45.59 181 VAL B O 1
ATOM 4344 N N . ALA B 1 185 ? 60.900 1.204 -2.914 1.00 44.12 182 ALA B N 1
ATOM 4345 C CA . ALA B 1 185 ? 60.368 0.222 -3.867 1.00 41.28 182 ALA B CA 1
ATOM 4346 C C . ALA B 1 185 ? 60.298 -1.176 -3.260 1.00 39.64 182 ALA B C 1
ATOM 4347 O O . ALA B 1 185 ? 61.187 -1.576 -2.521 1.00 39.28 182 ALA B O 1
ATOM 4349 N N . GLU B 1 186 ? 59.247 -1.919 -3.587 1.00 38.98 183 GLU B N 1
ATOM 4350 C CA . GLU B 1 186 ? 59.047 -3.255 -3.026 1.00 38.24 183 GLU B CA 1
ATOM 4351 C C . GLU B 1 186 ? 58.341 -4.211 -3.983 1.00 37.93 183 GLU B C 1
ATOM 4352 O O . GLU B 1 186 ? 57.527 -3.795 -4.803 1.00 37.45 183 GLU B O 1
ATOM 4358 N N . LYS B 1 187 ? 58.670 -5.495 -3.858 1.00 37.14 184 LYS B N 1
ATOM 4359 C CA . LYS B 1 187 ? 58.054 -6.558 -4.640 1.00 36.43 184 LYS B CA 1
ATOM 4360 C C . LYS B 1 187 ? 56.556 -6.466 -4.547 1.00 35.30 184 LYS B C 1
ATOM 4361 O O . LYS B 1 187 ? 56.014 -6.250 -3.459 1.00 34.51 184 LYS B O 1
ATOM 4367 N N . TYR B 1 188 ? 55.896 -6.630 -5.695 1.00 34.86 185 TYR B N 1
ATOM 4368 C CA . TYR B 1 188 ? 54.452 -6.767 -5.739 1.00 34.45 185 TYR B CA 1
ATOM 4369 C C . TYR B 1 188 ? 54.116 -8.251 -5.623 1.00 31.99 185 TYR B C 1
ATOM 4370 O O . TYR B 1 188 ? 54.413 -9.043 -6.528 1.00 30.50 185 TYR B O 1
ATOM 4379 N N . LEU B 1 189 ? 53.530 -8.636 -4.494 1.00 27.18 186 LEU B N 1
ATOM 4380 C CA . LEU B 1 189 ? 53.245 -10.052 -4.276 1.00 25.19 186 LEU B CA 1
ATOM 4381 C C . LEU B 1 189 ? 51.898 -10.388 -4.837 1.00 23.02 186 LEU B C 1
ATOM 4382 O O . LEU B 1 189 ? 51.041 -9.525 -4.976 1.00 23.26 186 LEU B O 1
ATOM 4387 N N . ASN B 1 190 ? 51.723 -11.656 -5.164 1.00 22.17 187 ASN B N 1
ATOM 4388 C CA . ASN B 1 190 ? 50.403 -12.216 -5.399 1.00 22.08 187 ASN B CA 1
ATOM 4389 C C . ASN B 1 190 ? 49.813 -12.644 -4.027 1.00 18.81 187 ASN B C 1
ATOM 4390 O O . ASN B 1 190 ? 50.171 -13.689 -3.475 1.00 16.31 187 ASN B O 1
ATOM 4395 N N . ILE B 1 191 ? 48.930 -11.810 -3.489 1.00 17.19 188 ILE B N 1
ATOM 4396 C CA . ILE B 1 191 ? 48.311 -12.011 -2.157 1.00 15.54 188 ILE B CA 1
ATOM 4397 C C . ILE B 1 191 ? 47.102 -12.962 -2.173 1.00 13.81 188 ILE B C 1
ATOM 4398 O O . ILE B 1 191 ? 46.075 -12.670 -2.760 1.00 13.48 188 ILE B O 1
ATOM 4403 N N . LYS B 1 192 ? 47.239 -14.077 -1.492 1.00 12.08 189 LYS B N 1
ATOM 4404 C CA . LYS B 1 192 ? 46.179 -15.050 -1.286 1.00 10.31 189 LYS B CA 1
ATOM 4405 C C . LYS B 1 192 ? 45.264 -14.616 -0.129 1.00 9.82 189 LYS B C 1
ATOM 4406 O O . LYS B 1 192 ? 44.055 -14.729 -0.234 1.00 7.98 189 LYS B O 1
ATOM 4412 N N . LYS B 1 193 ? 45.833 -14.156 0.981 1.00 7.47 190 LYS B N 1
ATOM 4413 C CA . LYS B 1 193 ? 45.032 -13.757 2.171 1.00 6.78 190 LYS B CA 1
ATOM 4414 C C . LYS B 1 193 ? 45.736 -12.613 2.911 1.00 5.83 190 LYS B C 1
ATOM 4415 O O . LYS B 1 193 ? 46.969 -12.438 2.776 1.00 2.03 190 LYS B O 1
ATOM 4421 N N . GLU B 1 194 ? 44.957 -11.857 3.685 1.00 2.00 191 GLU B N 1
ATOM 4422 C CA . GLU B 1 194 ? 45.506 -10.916 4.611 1.00 2.00 191 GLU B CA 1
ATOM 4423 C C . GLU B 1 194 ? 45.024 -11.210 6.019 1.00 2.00 191 GLU B C 1
ATOM 4424 O O . GLU B 1 194 ? 43.870 -11.518 6.226 1.00 2.00 191 GLU B O 1
ATOM 4430 N N . VAL B 1 195 ? 45.915 -11.110 6.996 1.00 2.00 192 VAL B N 1
ATOM 4431 C CA . VAL B 1 195 ? 45.523 -11.345 8.356 1.00 2.00 192 VAL B CA 1
ATOM 4432 C C . VAL B 1 195 ? 46.131 -10.284 9.260 1.00 3.96 192 VAL B C 1
ATOM 4433 O O . VAL B 1 195 ? 47.130 -9.653 8.880 1.00 5.10 192 VAL B O 1
ATOM 4437 N N . SER B 1 196 ? 45.550 -10.118 10.453 1.00 2.00 193 SER B N 1
ATOM 4438 C CA . SER B 1 196 ? 46.108 -9.179 11.413 1.00 2.63 193 SER B CA 1
ATOM 4439 C C . SER B 1 196 ? 46.137 -9.832 12.772 1.00 2.94 193 SER B C 1
ATOM 4440 O O . SER B 1 196 ? 45.332 -10.681 13.061 1.00 3.71 193 SER B O 1
ATOM 4443 N N . LEU B 1 197 ? 47.087 -9.445 13.602 1.00 2.89 194 LEU B N 1
ATOM 4444 C CA . LEU B 1 197 ? 47.113 -9.947 14.965 1.00 2.74 194 LEU B CA 1
ATOM 4445 C C . LEU B 1 197 ? 47.031 -8.720 15.846 1.00 2.10 194 LEU B C 1
ATOM 4446 O O . LEU B 1 197 ? 47.883 -7.818 15.773 1.00 5.62 194 LEU B O 1
ATOM 4451 N N . THR B 1 198 ? 45.975 -8.632 16.636 1.00 2.40 195 THR B N 1
ATOM 4452 C CA . THR B 1 198 ? 45.839 -7.531 17.586 1.00 2.00 195 THR B CA 1
ATOM 4453 C C . THR B 1 198 ? 46.428 -7.979 18.905 1.00 2.00 195 THR B C 1
ATOM 4454 O O . THR B 1 198 ? 46.209 -9.099 19.343 1.00 2.00 195 THR B O 1
ATOM 4458 N N . VAL B 1 199 ? 47.208 -7.116 19.516 1.00 2.00 196 VAL B N 1
ATOM 4459 C CA . VAL B 1 199 ? 47.973 -7.491 20.704 1.00 2.00 196 VAL B CA 1
ATOM 4460 C C . VAL B 1 199 ? 47.918 -6.358 21.684 1.00 2.14 196 VAL B C 1
ATOM 4461 O O . VAL B 1 199 ? 47.847 -5.181 21.259 1.00 2.35 196 VAL B O 1
ATOM 4465 N N . THR B 1 200 ? 47.980 -6.696 22.983 1.00 2.00 197 THR B N 1
ATOM 4466 C CA . THR B 1 200 ? 48.173 -5.700 24.024 1.00 2.00 197 THR B CA 1
ATOM 4467 C C . THR B 1 200 ? 49.406 -5.989 24.870 1.00 3.32 197 THR B C 1
ATOM 4468 O O . THR B 1 200 ? 49.604 -7.122 25.342 1.00 2.80 197 THR B O 1
ATOM 4472 N N . ARG B 1 201 ? 50.216 -4.950 25.092 1.00 2.39 198 ARG B N 1
ATOM 4473 C CA . ARG B 1 201 ? 51.423 -5.108 25.874 1.00 4.91 198 ARG B CA 1
ATOM 4474 C C . ARG B 1 201 ? 51.358 -4.187 27.067 1.00 4.57 198 ARG B C 1
ATOM 4475 O O . ARG B 1 201 ? 50.975 -3.053 26.924 1.00 7.32 198 ARG B O 1
ATOM 4483 N N . GLY B 1 202 ? 51.655 -4.693 28.253 1.00 4.77 199 GLY B N 1
ATOM 4484 C CA . GLY B 1 202 ? 51.452 -3.892 29.472 1.00 8.61 199 GLY B CA 1
ATOM 4485 C C . GLY B 1 202 ? 52.722 -3.728 30.301 1.00 11.97 199 GLY B C 1
ATOM 4486 O O . GLY B 1 202 ? 53.808 -4.085 29.859 1.00 11.01 199 GLY B O 1
ATOM 4487 N N . ASN B 1 203 ? 52.568 -3.221 31.516 1.00 15.38 200 ASN B N 1
ATOM 4488 C CA . ASN B 1 203 ? 53.647 -3.190 32.496 1.00 20.21 200 ASN B CA 1
ATOM 4489 C C . ASN B 1 203 ? 54.251 -4.586 32.700 1.00 20.47 200 ASN B C 1
ATOM 4490 O O . ASN B 1 203 ? 53.554 -5.598 32.599 1.00 20.42 200 ASN B O 1
ATOM 4495 N N . ASN B 1 204 ? 55.549 -4.635 32.974 1.00 20.94 201 ASN B N 1
ATOM 4496 C CA . ASN B 1 204 ? 56.206 -5.894 33.292 1.00 21.84 201 ASN B CA 1
ATOM 4497 C C . ASN B 1 204 ? 56.255 -6.948 32.186 1.00 19.08 201 ASN B C 1
ATOM 4498 O O . ASN B 1 204 ? 56.165 -8.147 32.467 1.00 17.37 201 ASN B O 1
ATOM 4503 N N . ASN B 1 205 ? 56.376 -6.516 30.936 1.00 17.97 202 ASN B N 1
ATOM 4504 C CA . ASN B 1 205 ? 56.451 -7.486 29.829 1.00 18.50 202 ASN B CA 1
ATOM 4505 C C . ASN B 1 205 ? 55.225 -8.387 29.592 1.00 15.86 202 ASN B C 1
ATOM 4506 O O . ASN B 1 205 ? 55.308 -9.376 28.873 1.00 14.46 202 ASN B O 1
ATOM 4511 N N . GLN B 1 206 ? 54.103 -8.063 30.211 1.00 14.72 203 GLN B N 1
ATOM 4512 C CA . GLN B 1 206 ? 52.897 -8.816 29.927 1.00 14.35 203 GLN B CA 1
ATOM 4513 C C . GLN B 1 206 ? 52.440 -8.557 28.483 1.00 12.44 203 GLN B C 1
ATOM 4514 O O . GLN B 1 206 ? 52.361 -7.406 28.055 1.00 11.93 203 GLN B O 1
ATOM 4520 N N . ILE B 1 207 ? 52.135 -9.634 27.764 1.00 11.87 204 ILE B N 1
ATOM 4521 C CA . ILE B 1 207 ? 51.737 -9.615 26.361 1.00 14.41 204 ILE B CA 1
ATOM 4522 C C . ILE B 1 207 ? 50.540 -10.561 26.197 1.00 15.34 204 ILE B C 1
ATOM 4523 O O . ILE B 1 207 ? 50.581 -11.734 26.609 1.00 16.29 204 ILE B O 1
ATOM 4528 N N . THR B 1 208 ? 49.460 -10.053 25.622 1.00 14.06 205 THR B N 1
ATOM 4529 C CA . THR B 1 208 ? 48.260 -10.860 25.466 1.00 13.30 205 THR B CA 1
ATOM 4530 C C . THR B 1 208 ? 47.794 -10.779 24.001 1.00 10.76 205 THR B C 1
ATOM 4531 O O . THR B 1 208 ? 47.757 -9.675 23.410 1.00 8.38 205 THR B O 1
ATOM 4535 N N . PHE B 1 209 ? 47.469 -11.933 23.413 1.00 7.30 206 PHE B N 1
ATOM 4536 C CA . PHE B 1 209 ? 47.099 -11.964 22.003 1.00 7.08 206 PHE B CA 1
ATOM 4537 C C . PHE B 1 209 ? 45.596 -12.157 21.783 1.00 5.30 206 PHE B C 1
ATOM 4538 O O . PHE B 1 209 ? 44.979 -12.998 22.401 1.00 2.94 206 PHE B O 1
ATOM 4546 N N . PHE B 1 210 ? 45.031 -11.398 20.860 1.00 4.02 207 PHE B N 1
ATOM 4547 C CA . PHE B 1 210 ? 43.632 -11.603 20.445 1.00 2.00 207 PHE B CA 1
ATOM 4548 C C . PHE B 1 210 ? 43.659 -12.663 19.375 1.00 2.46 207 PHE B C 1
ATOM 4549 O O . PHE B 1 210 ? 44.720 -12.945 18.820 1.00 3.69 207 PHE B O 1
ATOM 4557 N N . PRO B 1 211 ? 42.505 -13.278 19.077 1.00 4.25 208 PRO B N 1
ATOM 4558 C CA . PRO B 1 211 ? 42.416 -14.265 17.974 1.00 2.68 208 PRO B CA 1
ATOM 4559 C C . PRO B 1 211 ? 42.865 -13.652 16.636 1.00 2.09 208 PRO B C 1
ATOM 4560 O O . PRO B 1 211 ? 42.506 -12.518 16.313 1.00 2.00 208 PRO B O 1
ATOM 4564 N N . LEU B 1 212 ? 43.612 -14.419 15.858 1.00 2.00 209 LEU B N 1
ATOM 4565 C CA . LEU B 1 212 ? 44.054 -13.999 14.546 1.00 2.00 209 LEU B CA 1
ATOM 4566 C C . LEU B 1 212 ? 42.866 -13.647 13.689 1.00 2.00 209 LEU B C 1
ATOM 4567 O O . LEU B 1 212 ? 41.875 -14.400 13.634 1.00 4.30 209 LEU B O 1
ATOM 4572 N N . GLN B 1 213 ? 42.977 -12.507 12.999 1.00 2.00 210 GLN B N 1
ATOM 4573 C CA . GLN B 1 213 ? 41.880 -11.935 12.206 1.00 2.00 210 GLN B CA 1
ATOM 4574 C C . GLN B 1 213 ? 42.172 -12.040 10.704 1.00 2.00 210 GLN B C 1
ATOM 4575 O O . GLN B 1 213 ? 43.267 -11.712 10.283 1.00 2.00 210 GLN B O 1
ATOM 4581 N N . GLU B 1 214 ? 41.180 -12.440 9.901 1.00 2.00 211 GLU B N 1
ATOM 4582 C CA . GLU B 1 214 ? 41.319 -12.455 8.446 1.00 2.35 211 GLU B CA 1
ATOM 4583 C C . GLU B 1 214 ? 40.618 -11.225 7.806 1.00 4.10 211 GLU B C 1
ATOM 4584 O O . GLU B 1 214 ? 39.400 -11.021 7.932 1.00 6.18 211 GLU B O 1
ATOM 4590 N N . ASN B 1 215 ? 41.377 -10.401 7.105 1.00 3.46 212 ASN B N 1
ATOM 4591 C CA . ASN B 1 215 ? 40.864 -9.129 6.612 1.00 2.00 212 ASN B CA 1
ATOM 4592 C C . ASN B 1 215 ? 40.718 -9.076 5.108 1.00 2.23 212 ASN B C 1
ATOM 4593 O O . ASN B 1 215 ? 41.624 -9.513 4.386 1.00 5.73 212 ASN B O 1
ATOM 4598 N N . GLU B 1 216 ? 39.597 -8.537 4.635 1.00 2.12 213 GLU B N 1
ATOM 4599 C CA . GLU B 1 216 ? 39.423 -8.260 3.201 1.00 4.84 213 GLU B CA 1
ATOM 4600 C C . GLU B 1 216 ? 39.278 -6.756 2.986 1.00 5.28 213 GLU B C 1
ATOM 4601 O O . GLU B 1 216 ? 38.492 -6.109 3.672 1.00 5.56 213 GLU B O 1
ATOM 4607 N N . HIS B 1 217 ? 40.083 -6.195 2.082 1.00 6.98 214 HIS B N 1
ATOM 4608 C CA . HIS B 1 217 ? 40.007 -4.761 1.711 1.00 6.61 214 HIS B CA 1
ATOM 4609 C C . HIS B 1 217 ? 39.339 -4.617 0.369 1.00 5.36 214 HIS B C 1
ATOM 4610 O O . HIS B 1 217 ? 39.374 -5.540 -0.405 1.00 4.79 214 HIS B O 1
ATOM 4617 N N . ARG B 1 218 ? 38.682 -3.482 0.144 1.00 6.37 215 ARG B N 1
ATOM 4618 C CA . ARG B 1 218 ? 38.095 -3.102 -1.142 1.00 7.18 215 ARG B CA 1
ATOM 4619 C C . ARG B 1 218 ? 38.454 -1.641 -1.337 1.00 7.03 215 ARG B C 1
ATOM 4620 O O . ARG B 1 218 ? 38.253 -0.847 -0.419 1.00 9.14 215 ARG B O 1
ATOM 4628 N N . ASN B 1 219 ? 38.992 -1.275 -2.497 1.00 5.05 216 ASN B N 1
ATOM 4629 C CA . ASN B 1 219 ? 39.393 0.106 -2.719 1.00 5.66 216 ASN B CA 1
ATOM 4630 C C . ASN B 1 219 ? 40.334 0.613 -1.641 1.00 7.46 216 ASN B C 1
ATOM 4631 O O . ASN B 1 219 ? 40.309 1.797 -1.282 1.00 8.26 216 ASN B O 1
ATOM 4636 N N . GLN B 1 220 ? 41.167 -0.283 -1.111 1.00 7.83 217 GLN B N 1
ATOM 4637 C CA . GLN B 1 220 ? 42.151 0.090 -0.072 1.00 10.35 217 GLN B CA 1
ATOM 4638 C C . GLN B 1 220 ? 41.552 0.458 1.296 1.00 8.33 217 GLN B C 1
ATOM 4639 O O . GLN B 1 220 ? 42.233 1.037 2.151 1.00 7.37 217 GLN B O 1
ATOM 4645 N N 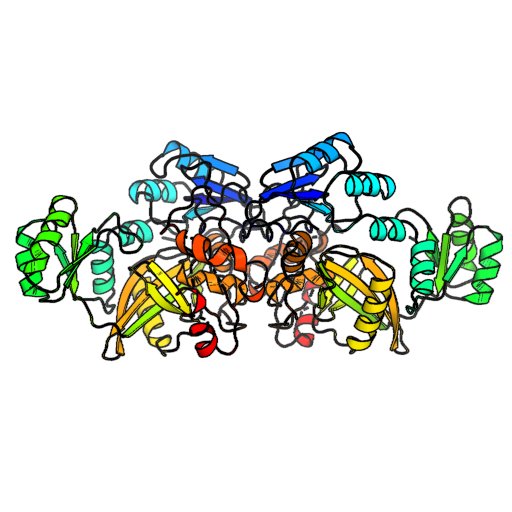. ILE B 1 221 ? 40.280 0.121 1.498 1.00 5.37 218 ILE B N 1
ATOM 4646 C CA . ILE B 1 221 ? 39.639 0.373 2.776 1.00 3.81 218 ILE B CA 1
ATOM 4647 C C . ILE B 1 221 ? 39.207 -0.984 3.350 1.00 2.00 218 ILE B C 1
ATOM 4648 O O . ILE B 1 221 ? 38.763 -1.841 2.635 1.00 2.00 218 ILE B O 1
ATOM 4653 N N . LEU B 1 222 ? 39.384 -1.177 4.643 1.00 2.00 219 LEU B N 1
ATOM 4654 C CA . LEU B 1 222 ? 38.967 -2.439 5.278 1.00 2.00 219 LEU B CA 1
ATOM 4655 C C . LEU B 1 222 ? 37.448 -2.623 5.022 1.00 2.00 219 LEU B C 1
ATOM 4656 O O . LEU B 1 222 ? 36.664 -1.675 5.222 1.00 2.00 219 LEU B O 1
ATOM 4661 N N . PHE B 1 223 ? 37.081 -3.815 4.545 1.00 2.00 220 PHE B N 1
ATOM 4662 C CA . PHE B 1 223 ? 35.725 -4.149 4.157 1.00 2.00 220 PHE B CA 1
ATOM 4663 C C . PHE B 1 223 ? 35.111 -5.167 5.132 1.00 2.00 220 PHE B C 1
ATOM 4664 O O . PHE B 1 223 ? 34.048 -4.928 5.708 1.00 2.00 220 PHE B O 1
ATOM 4672 N N . LYS B 1 224 ? 35.807 -6.297 5.315 1.00 2.00 221 LYS B N 1
ATOM 4673 C CA . LYS B 1 224 ? 35.310 -7.394 6.094 1.00 2.00 221 LYS B CA 1
ATOM 4674 C C . LYS B 1 224 ? 36.439 -7.977 6.920 1.00 2.00 221 LYS B C 1
ATOM 4675 O O . LYS B 1 224 ? 37.516 -8.205 6.395 1.00 2.00 221 LYS B O 1
ATOM 4681 N N . THR B 1 225 ? 36.161 -8.282 8.189 1.00 2.00 222 THR B N 1
ATOM 4682 C CA . THR B 1 225 ? 37.077 -9.023 9.056 1.00 2.00 222 THR B CA 1
ATOM 4683 C C . THR B 1 225 ? 36.387 -10.274 9.599 1.00 2.00 222 THR B C 1
ATOM 4684 O O . THR B 1 225 ? 35.298 -10.187 10.172 1.00 2.00 222 THR B O 1
ATOM 4688 N N . ILE B 1 226 ? 37.019 -11.432 9.450 1.00 2.00 223 ILE B N 1
ATOM 4689 C CA . ILE B 1 226 ? 36.456 -12.710 9.905 1.00 2.00 223 ILE B CA 1
ATOM 4690 C C . ILE B 1 226 ? 37.319 -13.320 10.985 1.00 2.05 223 ILE B C 1
ATOM 4691 O O . ILE B 1 226 ? 38.528 -13.382 10.846 1.00 3.97 223 ILE B O 1
ATOM 4696 N N . VAL B 1 227 ? 36.685 -13.760 12.061 1.00 2.22 224 VAL B N 1
ATOM 4697 C CA . VAL B 1 227 ? 37.375 -14.419 13.150 1.00 4.66 224 VAL B CA 1
ATOM 4698 C C . VAL B 1 227 ? 36.601 -15.703 13.478 1.00 5.60 224 VAL B C 1
ATOM 4699 O O . VAL B 1 227 ? 35.424 -15.652 13.798 1.00 6.38 224 VAL B O 1
ATOM 4703 N N . PRO B 1 228 ? 37.275 -16.849 13.498 1.00 6.54 225 PRO B N 1
ATOM 4704 C CA . PRO B 1 228 ? 38.738 -17.046 13.451 1.00 6.07 225 PRO B CA 1
ATOM 4705 C C . PRO B 1 228 ? 39.241 -17.012 12.027 1.00 6.52 225 PRO B C 1
ATOM 4706 O O . PRO B 1 228 ? 38.540 -17.455 11.127 1.00 5.31 225 PRO B O 1
ATOM 4710 N N . ALA B 1 229 ? 40.442 -16.470 11.818 1.00 5.83 226 ALA B N 1
ATOM 4711 C CA . ALA B 1 229 ? 41.002 -16.440 10.474 1.00 6.58 226 ALA B CA 1
ATOM 4712 C C . ALA B 1 229 ? 40.955 -17.855 9.865 1.00 7.75 226 ALA B C 1
ATOM 4713 O O . ALA B 1 229 ? 41.161 -18.841 10.573 1.00 6.24 226 ALA B O 1
ATOM 4715 N N . ARG B 1 230 ? 40.654 -17.940 8.563 1.00 9.10 227 ARG B N 1
ATOM 4716 C CA . ARG B 1 230 ? 40.454 -19.243 7.924 1.00 10.89 227 ARG B CA 1
ATOM 4717 C C . ARG B 1 230 ? 41.757 -19.768 7.324 1.00 13.31 227 ARG B C 1
ATOM 4718 O O . ARG B 1 230 ? 41.764 -20.659 6.460 1.00 13.01 227 ARG B O 1
ATOM 4726 N N . ILE B 1 231 ? 42.864 -19.201 7.802 1.00 15.37 228 ILE B N 1
ATOM 4727 C CA . ILE B 1 231 ? 44.194 -19.670 7.450 1.00 14.14 228 ILE B CA 1
ATOM 4728 C C . ILE B 1 231 ? 45.044 -19.765 8.714 1.00 13.67 228 ILE B C 1
ATOM 4729 O O . ILE B 1 231 ? 45.130 -18.822 9.475 1.00 12.94 228 ILE B O 1
ATOM 4734 N N . ASP B 1 232 ? 45.650 -20.928 8.932 1.00 15.17 229 ASP B N 1
ATOM 4735 C CA . ASP B 1 232 ? 46.360 -21.210 10.172 1.00 16.84 229 ASP B CA 1
ATOM 4736 C C . ASP B 1 232 ? 47.801 -20.639 10.261 1.00 16.54 229 ASP B C 1
ATOM 4737 O O . ASP B 1 232 ? 48.783 -21.326 9.993 1.00 18.99 229 ASP B O 1
ATOM 4742 N N . LYS B 1 233 ? 47.909 -19.387 10.657 1.00 13.15 230 LYS B N 1
ATOM 4743 C CA . LYS B 1 233 ? 49.174 -18.703 10.699 1.00 12.47 230 LYS B CA 1
ATOM 4744 C C . LYS B 1 233 ? 49.434 -18.113 12.086 1.00 11.50 230 LYS B C 1
ATOM 4745 O O . LYS B 1 233 ? 50.337 -17.290 12.245 1.00 11.75 230 LYS B O 1
ATOM 4751 N N . THR B 1 234 ? 48.627 -18.509 13.068 1.00 9.29 231 THR B N 1
ATOM 4752 C CA . THR B 1 234 ? 48.705 -17.938 14.411 1.00 9.87 231 THR B CA 1
ATOM 4753 C C . THR B 1 234 ? 50.122 -17.989 15.008 1.00 8.59 231 THR B C 1
ATOM 4754 O O . THR B 1 234 ? 50.665 -16.974 15.431 1.00 10.56 231 THR B O 1
ATOM 4758 N N . ALA B 1 235 ? 50.689 -19.178 15.041 1.00 6.76 232 ALA B N 1
ATOM 4759 C CA . ALA B 1 235 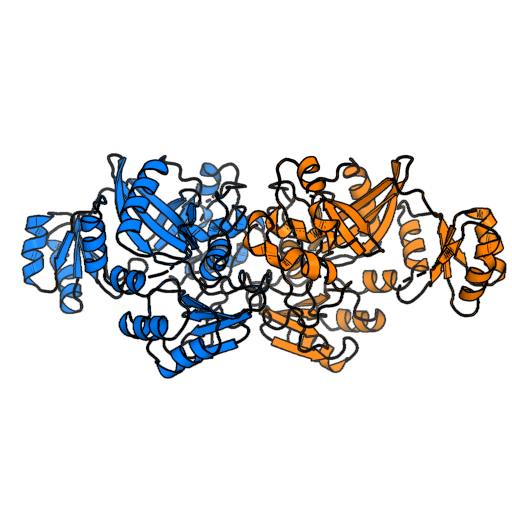? 51.992 -19.400 15.644 1.00 6.04 232 ALA B CA 1
ATOM 4760 C C . ALA B 1 235 ? 53.070 -18.566 14.934 1.00 7.63 232 ALA B C 1
ATOM 4761 O O . ALA B 1 235 ? 53.809 -17.819 15.596 1.00 6.80 232 ALA B O 1
ATOM 4763 N N . GLU B 1 236 ? 53.147 -18.673 13.596 1.00 7.66 233 GLU B N 1
ATOM 4764 C CA . GLU B 1 236 ? 54.068 -17.839 12.815 1.00 8.41 233 GLU B CA 1
ATOM 4765 C C . GLU B 1 236 ? 53.862 -16.341 13.005 1.00 6.46 233 GLU B C 1
ATOM 4766 O O . GLU B 1 236 ? 54.828 -15.631 13.205 1.00 5.28 233 GLU B O 1
ATOM 4772 N N . ALA B 1 237 ? 52.606 -15.864 12.945 1.00 4.72 234 ALA B N 1
ATOM 4773 C CA . ALA B 1 237 ? 52.322 -14.455 13.249 1.00 4.69 234 ALA B CA 1
ATOM 4774 C C . ALA B 1 237 ? 52.814 -14.043 14.630 1.00 5.60 234 ALA B C 1
ATOM 4775 O O . ALA B 1 237 ? 53.474 -13.012 14.772 1.00 7.58 234 ALA B O 1
ATOM 4777 N N . LYS B 1 238 ? 52.509 -14.840 15.651 1.00 6.95 235 LYS B N 1
ATOM 4778 C CA . LYS B 1 238 ? 53.012 -14.571 17.005 1.00 9.76 235 LYS B CA 1
ATOM 4779 C C . LYS B 1 238 ? 54.532 -14.448 17.072 1.00 10.93 235 LYS B C 1
ATOM 4780 O O . LYS B 1 238 ? 55.052 -13.522 17.684 1.00 12.16 235 LYS B O 1
ATOM 4786 N N . GLU B 1 239 ? 55.240 -15.375 16.421 1.00 13.66 236 GLU B N 1
ATOM 4787 C CA . GLU B 1 239 ? 56.720 -15.335 16.349 1.00 15.54 236 GLU B CA 1
ATOM 4788 C C . GLU B 1 239 ? 57.232 -14.006 15.786 1.00 13.22 236 GLU B C 1
ATOM 4789 O O . GLU B 1 239 ? 58.255 -13.495 16.202 1.00 12.64 236 GLU B O 1
ATOM 4795 N N . GLN B 1 240 ? 56.534 -13.479 14.795 1.00 11.62 237 GLN B N 1
ATOM 4796 C CA . GLN B 1 240 ? 56.947 -12.221 14.195 1.00 9.23 237 GLN B CA 1
ATOM 4797 C C . GLN B 1 240 ? 56.684 -11.057 15.171 1.00 8.05 237 GLN B C 1
ATOM 4798 O O . GLN B 1 240 ? 57.530 -10.188 15.355 1.00 7.39 237 GLN B O 1
ATOM 4804 N N . VAL B 1 241 ? 55.513 -11.053 15.798 1.00 5.88 238 VAL B N 1
ATOM 4805 C CA . VAL B 1 241 ? 55.198 -10.009 16.743 1.00 6.10 238 VAL B CA 1
ATOM 4806 C C . VAL B 1 241 ? 56.234 -10.030 17.863 1.00 8.39 238 VAL B C 1
ATOM 4807 O O . VAL B 1 241 ? 56.753 -8.964 18.230 1.00 9.39 238 VAL B O 1
ATOM 4811 N N . ASN B 1 242 ? 56.543 -11.227 18.381 1.00 9.93 239 ASN B N 1
ATOM 4812 C CA . ASN B 1 242 ? 57.570 -11.363 19.440 1.00 12.86 239 ASN B CA 1
ATOM 4813 C C . ASN B 1 242 ? 58.937 -10.795 19.043 1.00 12.96 239 ASN B C 1
ATOM 4814 O O . ASN B 1 242 ? 59.679 -10.342 19.900 1.00 11.25 239 ASN B O 1
ATOM 4819 N N . LYS B 1 243 ? 59.243 -10.803 17.739 1.00 13.37 240 LYS B N 1
ATOM 4820 C CA . LYS B 1 243 ? 60.504 -10.247 17.244 1.00 13.21 240 LYS B CA 1
ATOM 4821 C C . LYS B 1 243 ? 60.415 -8.731 17.150 1.00 12.80 240 LYS B C 1
ATOM 4822 O O . LYS B 1 243 ? 61.349 -7.998 17.544 1.00 13.01 240 LYS B O 1
ATOM 4828 N N . ILE B 1 244 ? 59.273 -8.261 16.662 1.00 12.15 241 ILE B N 1
ATOM 4829 C CA . ILE B 1 244 ? 59.005 -6.832 16.536 1.00 12.26 241 ILE B CA 1
ATOM 4830 C C . ILE B 1 244 ? 59.062 -6.143 17.897 1.00 12.69 241 ILE B C 1
ATOM 4831 O O . ILE B 1 244 ? 59.556 -5.013 18.031 1.00 12.27 241 ILE B O 1
ATOM 4836 N N . ILE B 1 245 ? 58.524 -6.829 18.893 1.00 13.31 242 ILE B N 1
ATOM 4837 C CA . ILE B 1 245 ? 58.452 -6.319 20.247 1.00 14.09 242 ILE B CA 1
ATOM 4838 C C . ILE B 1 245 ? 59.870 -6.093 20.812 1.00 15.73 242 ILE B C 1
ATOM 4839 O O . ILE B 1 245 ? 60.062 -5.200 21.608 1.00 18.88 242 ILE B O 1
ATOM 4844 N N . GLN B 1 246 ? 60.866 -6.836 20.343 1.00 18.40 243 GLN B N 1
ATOM 4845 C CA . GLN B 1 246 ? 62.262 -6.624 20.773 1.00 20.37 243 GLN B CA 1
ATOM 4846 C C . GLN B 1 246 ? 62.853 -5.328 20.262 1.00 19.32 243 GLN B C 1
ATOM 4847 O O . GLN B 1 246 ? 63.730 -4.776 20.897 1.00 20.01 243 GLN B O 1
ATOM 4853 N N . SER B 1 247 ? 62.415 -4.855 19.100 1.00 17.82 244 SER B N 1
ATOM 4854 C CA . SER B 1 247 ? 63.004 -3.633 18.540 1.00 16.95 244 SER B CA 1
ATOM 4855 C C . SER B 1 247 ? 62.153 -2.384 18.737 1.00 15.42 244 SER B C 1
ATOM 4856 O O . SER B 1 247 ? 62.654 -1.284 18.598 1.00 15.68 244 SER B O 1
ATOM 4859 N N . ILE B 1 248 ? 60.856 -2.567 18.994 1.00 13.37 245 ILE B N 1
ATOM 4860 C CA . ILE B 1 248 ? 59.916 -1.474 19.060 1.00 13.03 245 ILE B CA 1
ATOM 4861 C C . ILE B 1 248 ? 59.081 -1.577 20.324 1.00 12.67 245 ILE B C 1
ATOM 4862 O O . ILE B 1 248 ? 58.539 -2.632 20.650 1.00 11.45 245 ILE B O 1
ATOM 4867 N N . HIS B 1 249 ? 59.045 -0.461 21.043 1.00 12.80 246 HIS B N 1
ATOM 4868 C CA . HIS B 1 249 ? 58.367 -0.324 22.314 1.00 11.94 246 HIS B CA 1
ATOM 4869 C C . HIS B 1 249 ? 56.867 -0.115 22.095 1.00 11.52 246 HIS B C 1
ATOM 4870 O O . HIS B 1 249 ? 56.458 0.849 21.432 1.00 12.13 246 HIS B O 1
ATOM 4877 N N . PHE B 1 250 ? 56.071 -1.023 22.641 1.00 9.62 247 PHE B N 1
ATOM 4878 C CA . PHE B 1 250 ? 54.624 -0.802 22.714 1.00 10.07 247 PHE B CA 1
ATOM 4879 C C . PHE B 1 250 ? 54.114 -0.925 24.141 1.00 8.41 247 PHE B C 1
ATOM 4880 O O . PHE B 1 250 ? 54.568 -1.775 24.884 1.00 8.45 247 PHE B O 1
ATOM 4888 N N . ILE B 1 251 ? 53.151 -0.085 24.497 1.00 8.63 248 ILE B N 1
ATOM 4889 C CA . ILE B 1 251 ? 52.277 -0.323 25.644 1.00 8.02 248 ILE B CA 1
ATOM 4890 C C . ILE B 1 251 ? 50.824 -0.063 25.223 1.00 7.76 248 ILE B C 1
ATOM 4891 O O . ILE B 1 251 ? 50.540 0.873 24.489 1.00 9.26 248 ILE B O 1
ATOM 4896 N N . GLY B 1 252 ? 49.900 -0.874 25.695 1.00 5.36 249 GLY B N 1
ATOM 4897 C CA . GLY B 1 252 ? 48.558 -0.798 25.164 1.00 2.26 249 GLY B CA 1
ATOM 4898 C C . GLY B 1 252 ? 48.417 -1.706 23.935 1.00 2.00 249 GLY B C 1
ATOM 4899 O O . GLY B 1 252 ? 49.272 -2.543 23.658 1.00 2.00 249 GLY B O 1
ATOM 4900 N N . THR B 1 253 ? 47.329 -1.515 23.192 1.00 2.00 250 THR B N 1
ATOM 4901 C CA . THR B 1 253 ? 46.958 -2.427 22.132 1.00 2.00 250 THR B CA 1
ATOM 4902 C C . THR B 1 253 ? 47.567 -1.913 20.850 1.00 2.00 250 THR B C 1
ATOM 4903 O O . THR B 1 253 ? 47.632 -0.698 20.614 1.00 4.60 250 THR B O 1
ATOM 4907 N N . PHE B 1 254 ? 48.034 -2.834 20.025 1.00 2.00 251 PHE B N 1
ATOM 4908 C CA . PHE B 1 254 ? 48.590 -2.469 18.743 1.00 2.06 251 PHE B CA 1
ATOM 4909 C C . PHE B 1 254 ? 48.322 -3.633 17.836 1.00 3.71 251 PHE B C 1
ATOM 4910 O O . PHE B 1 254 ? 47.911 -4.728 18.300 1.00 3.44 251 PHE B O 1
ATOM 4918 N N . THR B 1 255 ? 48.512 -3.407 16.535 1.00 3.27 252 THR B N 1
ATOM 4919 C CA . THR B 1 255 ? 48.058 -4.381 15.553 1.00 2.84 252 THR B CA 1
ATOM 4920 C C . THR B 1 255 ? 49.114 -4.514 14.511 1.00 2.27 252 THR B C 1
ATOM 4921 O O . THR B 1 255 ? 49.636 -3.511 14.014 1.00 4.75 252 THR B O 1
ATOM 4925 N N . VAL B 1 256 ? 49.433 -5.755 14.186 1.00 2.00 253 VAL B N 1
ATOM 4926 C CA . VAL B 1 256 ? 50.327 -6.038 13.087 1.00 2.00 253 VAL B CA 1
ATOM 4927 C C . VAL B 1 256 ? 49.557 -6.740 11.950 1.00 2.00 253 VAL B C 1
ATOM 4928 O O . VAL B 1 256 ? 48.939 -7.784 12.165 1.00 2.00 253 VAL B O 1
ATOM 4932 N N . GLU B 1 257 ? 49.629 -6.155 10.760 1.00 2.00 254 GLU B N 1
ATOM 4933 C CA . GLU B 1 257 ? 48.986 -6.673 9.567 1.00 2.21 254 GLU B CA 1
ATOM 4934 C C . GLU B 1 257 ? 50.003 -7.444 8.739 1.00 3.49 254 GLU B C 1
ATOM 4935 O O . GLU B 1 257 ? 51.138 -6.996 8.625 1.00 2.00 254 GLU B O 1
ATOM 4941 N N . PHE B 1 258 ? 49.596 -8.600 8.212 1.00 2.20 255 PHE B N 1
ATOM 4942 C CA . PHE B 1 258 ? 50.441 -9.489 7.467 1.00 3.77 255 PHE B CA 1
ATOM 4943 C C . PHE B 1 258 ? 49.838 -9.769 6.074 1.00 6.05 255 PHE B C 1
ATOM 4944 O O . PHE B 1 258 ? 48.625 -9.616 5.868 1.00 8.68 255 PHE B O 1
ATOM 4952 N N . PHE B 1 259 ? 50.689 -10.168 5.139 1.00 5.48 256 PHE B N 1
ATOM 4953 C CA . PHE B 1 259 ? 50.282 -10.653 3.827 1.00 7.89 256 PHE B CA 1
ATOM 4954 C C . PHE B 1 259 ? 50.571 -12.122 3.809 1.00 5.83 256 PHE B C 1
ATOM 4955 O O . PHE B 1 259 ? 51.594 -12.543 4.341 1.00 5.90 256 PHE B O 1
ATOM 4963 N N . ILE B 1 260 ? 49.686 -12.903 3.198 1.00 2.73 257 ILE B N 1
ATOM 4964 C CA . ILE B 1 260 ? 50.051 -14.269 2.878 1.00 3.09 257 ILE B CA 1
ATOM 4965 C C . ILE B 1 260 ? 50.025 -14.412 1.371 1.00 5.66 257 ILE B C 1
ATOM 4966 O O . ILE B 1 260 ? 48.987 -14.189 0.742 1.00 3.75 257 ILE B O 1
ATOM 4971 N N . ASP B 1 261 ? 51.167 -14.802 0.779 1.00 5.17 258 ASP B N 1
ATOM 4972 C CA . ASP B 1 261 ? 51.222 -14.903 -0.679 1.00 5.53 258 ASP B CA 1
ATOM 4973 C C . ASP B 1 261 ? 50.700 -16.251 -1.170 1.00 6.55 258 ASP B C 1
ATOM 4974 O O . ASP B 1 261 ? 50.430 -17.124 -0.364 1.00 6.57 258 ASP B O 1
ATOM 4979 N N . SER B 1 262 ? 50.579 -16.422 -2.491 1.00 6.23 259 SER B N 1
ATOM 4980 C CA . SER B 1 262 ? 49.979 -17.611 -3.081 1.00 6.65 259 SER B CA 1
ATOM 4981 C C . SER B 1 262 ? 50.762 -18.870 -2.801 1.00 8.25 259 SER B C 1
ATOM 4982 O O . SER B 1 262 ? 50.209 -19.969 -2.976 1.00 10.27 259 SER B O 1
ATOM 4985 N N . ASN B 1 263 ? 52.026 -18.730 -2.392 1.00 8.02 260 ASN B N 1
ATOM 4986 C CA . ASN B 1 263 ? 52.821 -19.879 -1.937 1.00 9.17 260 ASN B CA 1
ATOM 4987 C C . ASN B 1 263 ? 52.815 -20.071 -0.433 1.00 10.35 260 ASN B C 1
ATOM 4988 O O . ASN B 1 263 ? 53.612 -20.838 0.102 1.00 12.30 260 ASN B O 1
ATOM 4993 N N . ASN B 1 264 ? 51.929 -19.343 0.248 1.00 10.06 261 ASN B N 1
ATOM 4994 C CA . ASN B 1 264 ? 51.725 -19.476 1.688 1.00 11.87 261 ASN B CA 1
ATOM 4995 C C . ASN B 1 264 ? 52.806 -18.824 2.562 1.00 12.23 261 ASN B C 1
ATOM 4996 O O . ASN B 1 264 ? 52.900 -19.094 3.756 1.00 11.44 261 ASN B O 1
ATOM 5001 N N . GLN B 1 265 ? 53.605 -17.951 1.972 1.00 11.17 262 GLN B N 1
ATOM 5002 C CA . GLN B 1 265 ? 54.643 -17.272 2.752 1.00 13.11 262 GLN B CA 1
ATOM 5003 C C . GLN B 1 265 ? 54.039 -16.077 3.450 1.00 9.83 262 GLN B C 1
ATOM 5004 O O . GLN B 1 265 ? 53.350 -15.301 2.837 1.00 6.89 262 GLN B O 1
ATOM 5010 N N . LEU B 1 266 ? 54.323 -15.941 4.736 1.00 9.70 263 LEU B N 1
ATOM 5011 C CA . LEU B 1 266 ? 53.843 -14.837 5.561 1.00 9.25 263 LEU B CA 1
ATOM 5012 C C . LEU B 1 266 ? 54.810 -13.638 5.512 1.00 10.20 263 LEU B C 1
ATOM 5013 O O . LEU B 1 266 ? 56.016 -13.804 5.659 1.00 9.22 263 LEU B O 1
ATOM 5018 N N . TYR B 1 267 ? 54.288 -12.432 5.346 1.00 9.59 264 TYR B N 1
ATOM 5019 C CA . TYR B 1 267 ? 55.132 -11.245 5.442 1.00 9.49 264 TYR B CA 1
ATOM 5020 C C . TYR B 1 267 ? 54.507 -10.226 6.377 1.00 9.48 264 TYR B C 1
ATOM 5021 O O . TYR B 1 267 ? 53.273 -10.126 6.451 1.00 9.96 264 TYR B O 1
ATOM 5030 N N . VAL B 1 268 ? 55.338 -9.473 7.086 1.00 7.66 265 VAL B N 1
ATOM 5031 C CA . VAL B 1 268 ? 54.829 -8.356 7.849 1.00 10.16 265 VAL B CA 1
ATOM 5032 C C . VAL B 1 268 ? 54.500 -7.267 6.860 1.00 11.23 265 VAL B C 1
ATOM 5033 O O . VAL B 1 268 ? 55.328 -6.937 6.019 1.00 14.60 265 VAL B O 1
ATOM 5037 N N . ASN B 1 269 ? 53.285 -6.738 6.940 1.00 10.70 266 ASN B N 1
ATOM 5038 C CA . ASN B 1 269 ? 52.883 -5.622 6.097 1.00 11.87 266 ASN B CA 1
ATOM 5039 C C . ASN B 1 269 ? 53.101 -4.270 6.807 1.00 13.34 266 ASN B C 1
ATOM 5040 O O . ASN B 1 269 ? 53.974 -3.506 6.409 1.00 13.12 266 ASN B O 1
ATOM 5045 N N . GLU B 1 270 ? 52.307 -3.974 7.837 1.00 12.27 267 GLU B N 1
ATOM 5046 C CA . GLU B 1 270 ? 52.488 -2.742 8.558 1.00 14.56 267 GLU B CA 1
ATOM 5047 C C . GLU B 1 270 ? 52.013 -2.846 9.993 1.00 13.36 267 GLU B C 1
ATOM 5048 O O . GLU B 1 270 ? 51.267 -3.763 10.333 1.00 14.49 267 GLU B O 1
ATOM 5054 N N . ILE B 1 271 ? 52.453 -1.916 10.826 1.00 10.46 268 ILE B N 1
ATOM 5055 C CA . ILE B 1 271 ? 52.115 -1.928 12.222 1.00 8.98 268 ILE B CA 1
ATOM 5056 C C . ILE B 1 271 ? 51.319 -0.694 12.542 1.00 9.28 268 ILE B C 1
ATOM 5057 O O . ILE B 1 271 ? 51.667 0.397 12.125 1.00 11.27 268 ILE B O 1
ATOM 5062 N N . ALA B 1 272 ? 50.288 -0.855 13.354 1.00 6.08 269 ALA B N 1
ATOM 5063 C CA . ALA B 1 272 ? 49.628 0.274 13.921 1.00 7.07 269 ALA B CA 1
ATOM 5064 C C . ALA B 1 272 ? 49.839 0.183 15.435 1.00 8.15 269 ALA B C 1
ATOM 5065 O O . ALA B 1 272 ? 49.456 -0.798 16.076 1.00 9.57 269 ALA B O 1
ATOM 5067 N N . PRO B 1 273 ? 50.462 1.208 16.011 1.00 6.83 270 PRO B N 1
ATOM 5068 C CA . PRO B 1 273 ? 50.749 1.308 17.435 1.00 6.40 270 PRO B CA 1
ATOM 5069 C C . PRO B 1 273 ? 49.528 1.779 18.237 1.00 6.89 270 PRO B C 1
ATOM 5070 O O . PRO B 1 273 ? 49.664 2.672 19.060 1.00 6.61 270 PRO B O 1
ATOM 5074 N N . ARG B 1 274 ? 48.362 1.155 18.032 1.00 6.48 271 ARG B N 1
ATOM 5075 C CA . ARG B 1 274 ? 47.112 1.643 18.631 1.00 4.93 271 ARG B CA 1
ATOM 5076 C C . ARG B 1 274 ? 46.027 0.634 18.256 1.00 3.07 271 ARG B C 1
ATOM 5077 O O . ARG B 1 274 ? 46.237 -0.178 17.355 1.00 2.00 271 ARG B O 1
ATOM 5085 N N . PRO B 1 275 ? 44.858 0.684 18.942 1.00 2.00 272 PRO B N 1
ATOM 5086 C CA . PRO B 1 275 ? 43.699 -0.096 18.507 1.00 2.00 272 PRO B CA 1
ATOM 5087 C C . PRO B 1 275 ? 43.431 0.104 17.014 1.00 2.00 272 PRO B C 1
ATOM 5088 O O . PRO B 1 275 ? 43.670 1.194 16.493 1.00 5.92 272 PRO B O 1
ATOM 5092 N N . HIS B 1 276 ? 42.965 -0.930 16.334 1.00 2.00 273 HIS B N 1
ATOM 5093 C CA . HIS B 1 276 ? 42.910 -0.945 14.889 1.00 2.00 273 HIS B CA 1
ATOM 5094 C C . HIS B 1 276 ? 41.543 -1.456 14.418 1.00 2.00 273 HIS B C 1
ATOM 5095 O O . HIS B 1 276 ? 40.893 -2.274 15.115 1.00 2.00 273 HIS B O 1
ATOM 5102 N N . ASN B 1 277 ? 41.111 -0.960 13.257 1.00 2.00 274 ASN B N 1
ATOM 5103 C CA . ASN B 1 277 ? 39.759 -1.254 12.703 1.00 2.00 274 ASN B CA 1
ATOM 5104 C C . ASN B 1 277 ? 39.464 -2.749 12.693 1.00 2.00 274 ASN B C 1
ATOM 5105 O O . ASN B 1 277 ? 38.302 -3.164 12.837 1.00 2.00 274 ASN B O 1
ATOM 5110 N N . SER B 1 278 ? 40.511 -3.562 12.520 1.00 2.00 275 SER B N 1
ATOM 5111 C CA . SER B 1 278 ? 40.317 -5.038 12.360 1.00 2.00 275 SER B CA 1
ATOM 5112 C C . SER B 1 278 ? 40.046 -5.724 13.706 1.00 2.55 275 SER B C 1
ATOM 5113 O O . SER B 1 278 ? 39.781 -6.947 13.758 1.00 2.18 275 SER B O 1
ATOM 5116 N N . GLY B 1 279 ? 40.104 -4.962 14.798 1.00 2.65 276 GLY B N 1
ATOM 5117 C CA . GLY B 1 279 ? 39.836 -5.539 16.135 1.00 2.99 276 GLY B CA 1
ATOM 5118 C C . GLY B 1 279 ? 38.477 -5.183 16.760 1.00 3.02 276 GLY B C 1
ATOM 5119 O O . GLY B 1 279 ? 38.208 -5.584 17.873 1.00 3.22 276 GLY B O 1
ATOM 5120 N N . HIS B 1 280 ? 37.623 -4.417 16.081 1.00 2.00 277 HIS B N 1
ATOM 5121 C CA . HIS B 1 280 ? 36.383 -3.944 16.715 1.00 2.00 277 HIS B CA 1
ATOM 5122 C C . HIS B 1 280 ? 35.424 -5.088 16.993 1.00 2.00 277 HIS B C 1
ATOM 5123 O O . HIS B 1 280 ? 34.617 -4.981 17.926 1.00 2.00 277 HIS B O 1
ATOM 5130 N N . TYR B 1 281 ? 35.529 -6.198 16.251 1.00 2.00 278 TYR B N 1
ATOM 5131 C CA . TYR B 1 281 ? 34.667 -7.346 16.487 1.00 2.00 278 TYR B CA 1
ATOM 5132 C C . TYR B 1 281 ? 34.794 -7.839 17.970 1.00 2.00 278 TYR B C 1
ATOM 5133 O O . TYR B 1 281 ? 33.877 -8.480 18.521 1.00 2.00 278 TYR B O 1
ATOM 5142 N N . SER B 1 282 ? 35.950 -7.559 18.601 1.00 2.14 279 SER B N 1
ATOM 5143 C CA . SER B 1 282 ? 36.241 -8.118 19.943 1.00 2.00 279 SER B CA 1
ATOM 5144 C C . SER B 1 282 ? 35.310 -7.530 20.964 1.00 2.00 279 SER B C 1
ATOM 5145 O O . SER B 1 282 ? 35.132 -8.085 22.049 1.00 3.89 279 SER B O 1
ATOM 5148 N N . ILE B 1 283 ? 34.667 -6.425 20.637 1.00 2.00 280 ILE B N 1
ATOM 5149 C CA . ILE B 1 283 ? 33.709 -5.851 21.587 1.00 2.55 280 ILE B CA 1
ATOM 5150 C C . ILE B 1 283 ? 32.590 -6.853 21.876 1.00 3.48 280 ILE B C 1
ATOM 5151 O O . ILE B 1 283 ? 32.216 -7.055 23.022 1.00 3.43 280 ILE B O 1
ATOM 5156 N N . GLU B 1 284 ? 32.022 -7.462 20.835 1.00 3.23 281 GLU B N 1
ATOM 5157 C CA . GLU B 1 284 ? 30.953 -8.424 21.086 1.00 4.24 281 GLU B CA 1
ATOM 5158 C C . GLU B 1 284 ? 31.445 -9.868 21.176 1.00 4.96 281 GLU B C 1
ATOM 5159 O O . GLU B 1 284 ? 30.806 -10.677 21.826 1.00 8.34 281 GLU B O 1
ATOM 5165 N N . ALA B 1 285 ? 32.565 -10.203 20.537 1.00 2.14 282 ALA B N 1
ATOM 5166 C CA . ALA B 1 285 ? 32.865 -11.613 20.323 1.00 2.37 282 ALA B CA 1
ATOM 5167 C C . ALA B 1 285 ? 33.793 -12.203 21.367 1.00 3.16 282 ALA B C 1
ATOM 5168 O O . ALA B 1 285 ? 33.843 -13.414 21.498 1.00 5.04 282 ALA B O 1
ATOM 5170 N N . CYS B 1 286 ? 34.562 -11.366 22.068 1.00 4.03 283 CYS B N 1
ATOM 5171 C CA . CYS B 1 286 ? 35.579 -11.877 23.034 1.00 3.45 283 CYS B CA 1
ATOM 5172 C C . CYS B 1 286 ? 35.191 -11.490 24.422 1.00 3.15 283 CYS B C 1
ATOM 5173 O O . CYS B 1 286 ? 34.296 -10.673 24.601 1.00 4.10 283 CYS B O 1
ATOM 5176 N N . ASP B 1 287 ? 35.903 -12.043 25.396 1.00 3.74 284 ASP B N 1
ATOM 5177 C CA . ASP B 1 287 ? 35.669 -11.705 26.797 1.00 3.99 284 ASP B CA 1
ATOM 5178 C C . ASP B 1 287 ? 36.189 -10.328 27.189 1.00 4.72 284 ASP B C 1
ATOM 5179 O O . ASP B 1 287 ? 35.706 -9.744 28.160 1.00 6.51 284 ASP B O 1
ATOM 5184 N N . TYR B 1 288 ? 37.169 -9.834 26.437 1.00 4.55 285 TYR B N 1
ATOM 5185 C CA . TYR B 1 288 ? 37.748 -8.484 26.612 1.00 4.40 285 TYR B CA 1
ATOM 5186 C C . TYR B 1 288 ? 37.781 -7.872 25.231 1.00 2.90 285 TYR B C 1
ATOM 5187 O O . TYR B 1 288 ? 37.993 -8.594 24.264 1.00 4.14 285 TYR B O 1
ATOM 5196 N N . SER B 1 289 ? 37.575 -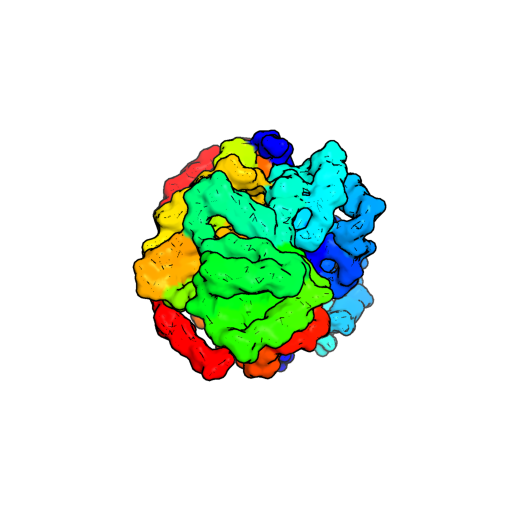6.571 25.121 1.00 2.00 286 SER B N 1
ATOM 5197 C CA . SER B 1 289 ? 37.761 -5.906 23.812 1.00 2.00 286 SER B CA 1
ATOM 5198 C C . SER B 1 289 ? 39.172 -5.271 23.762 1.00 2.00 286 SER B C 1
ATOM 5199 O O . SER B 1 289 ? 39.856 -5.146 24.788 1.00 2.00 286 SER B O 1
ATOM 5202 N N . GLN B 1 290 ? 39.572 -4.847 22.571 1.00 2.00 287 GLN B N 1
ATOM 5203 C CA . GLN B 1 290 ? 40.915 -4.345 22.345 1.00 2.00 287 GLN B CA 1
ATOM 5204 C C . GLN B 1 290 ? 41.033 -2.981 23.012 1.00 2.00 287 GLN B C 1
ATOM 5205 O O . GLN B 1 290 ? 42.137 -2.534 23.309 1.00 2.00 287 GLN B O 1
ATOM 5211 N N . PHE B 1 291 ? 39.886 -2.335 23.246 1.00 2.00 288 PHE B N 1
ATOM 5212 C CA . PHE B 1 291 ? 39.847 -1.074 23.992 1.00 2.00 288 PHE B CA 1
ATOM 5213 C C . PHE B 1 291 ? 39.914 -1.307 25.496 1.00 2.00 288 PHE B C 1
ATOM 5214 O O . PHE B 1 291 ? 40.637 -0.560 26.178 1.00 2.00 288 PHE B O 1
ATOM 5222 N N . ASP B 1 292 ? 39.199 -2.336 26.001 1.00 2.00 289 ASP B N 1
ATOM 5223 C CA . ASP B 1 292 ? 39.315 -2.673 27.420 1.00 3.15 289 ASP B CA 1
ATOM 5224 C C . ASP B 1 292 ? 40.771 -2.968 27.800 1.00 3.88 289 ASP B C 1
ATOM 5225 O O . ASP B 1 292 ? 41.257 -2.466 28.833 1.00 5.75 289 ASP B O 1
ATOM 5230 N N . THR B 1 293 ? 41.442 -3.823 27.027 1.00 2.03 290 THR B N 1
ATOM 5231 C CA . THR B 1 293 ? 42.819 -4.158 27.376 1.00 3.45 290 THR B CA 1
ATOM 5232 C C . THR B 1 293 ? 43.754 -2.947 27.158 1.00 3.14 290 THR B C 1
ATOM 5233 O O . THR B 1 293 ? 44.756 -2.817 27.835 1.00 8.12 290 THR B O 1
ATOM 5237 N N . HIS B 1 294 ? 43.445 -2.066 26.214 1.00 2.00 291 HIS B N 1
ATOM 5238 C CA . HIS B 1 294 ? 44.273 -0.858 26.029 1.00 2.00 291 HIS B CA 1
ATOM 5239 C C . HIS B 1 294 ? 44.269 0.036 27.288 1.00 2.35 291 HIS B C 1
ATOM 5240 O O . HIS B 1 294 ? 45.315 0.546 27.704 1.00 2.00 291 HIS B O 1
ATOM 5247 N N . ILE B 1 295 ? 43.093 0.224 27.873 1.00 2.00 292 ILE B N 1
ATOM 5248 C CA . ILE B 1 295 ? 42.933 1.025 29.076 1.00 2.00 292 ILE B CA 1
ATOM 5249 C C . ILE B 1 295 ? 43.651 0.388 30.300 1.00 2.00 292 ILE B C 1
ATOM 5250 O O . ILE B 1 295 ? 44.334 1.085 31.043 1.00 2.00 292 ILE B O 1
ATOM 5255 N N . LEU B 1 296 ? 43.470 -0.916 30.490 1.00 2.00 293 LEU B N 1
ATOM 5256 C CA . LEU B 1 296 ? 44.237 -1.665 31.466 1.00 2.00 293 LEU B CA 1
ATOM 5257 C C . LEU B 1 296 ? 45.733 -1.472 31.318 1.00 2.00 293 LEU B C 1
ATOM 5258 O O . LEU B 1 296 ? 46.415 -1.199 32.282 1.00 4.11 293 LEU B O 1
ATOM 5263 N N . ALA B 1 297 ? 46.252 -1.701 30.123 1.00 2.00 294 ALA B N 1
ATOM 5264 C CA . ALA B 1 297 ? 47.691 -1.657 29.875 1.00 2.00 294 ALA B CA 1
ATOM 5265 C C . ALA B 1 297 ? 48.200 -0.277 30.229 1.00 2.00 294 ALA B C 1
ATOM 5266 O O . ALA B 1 297 ? 49.145 -0.098 31.019 1.00 2.00 294 ALA B O 1
ATOM 5268 N N . VAL B 1 298 ? 47.557 0.712 29.618 1.00 2.09 295 VAL B N 1
ATOM 5269 C CA . VAL B 1 298 ? 47.956 2.108 29.726 1.00 2.00 295 VAL B CA 1
ATOM 5270 C C . VAL B 1 298 ? 47.872 2.668 31.181 1.00 5.32 295 VAL B C 1
ATOM 5271 O O . VAL B 1 298 ? 48.670 3.556 31.562 1.00 4.72 295 VAL B O 1
ATOM 5275 N N . THR B 1 299 ? 46.925 2.162 31.996 1.00 5.08 296 THR B N 1
ATOM 5276 C CA . THR B 1 299 ? 46.820 2.595 33.401 1.00 4.24 296 THR B CA 1
ATOM 5277 C C . THR B 1 299 ? 47.707 1.732 34.338 1.00 3.94 296 THR B C 1
ATOM 5278 O O . THR B 1 299 ? 47.651 1.864 35.548 1.00 4.48 296 THR B O 1
ATOM 5282 N N . GLY B 1 300 ? 48.493 0.836 33.770 1.00 3.25 297 GLY B N 1
ATOM 5283 C CA . GLY B 1 300 ? 49.385 0.014 34.572 1.00 4.84 297 GLY B CA 1
ATOM 5284 C C . GLY B 1 300 ? 48.797 -1.170 35.303 1.00 4.52 297 GLY B C 1
ATOM 5285 O O . GLY B 1 300 ? 49.417 -1.651 36.258 1.00 7.83 297 GLY B O 1
ATOM 5286 N N . GLN B 1 301 ? 47.597 -1.616 34.897 1.00 3.86 298 GLN B N 1
ATOM 5287 C CA . GLN B 1 301 ? 46.930 -2.760 35.505 1.00 2.00 298 GLN B CA 1
ATOM 5288 C C . GLN B 1 301 ? 47.456 -4.059 34.906 1.00 4.48 298 GLN B C 1
ATOM 5289 O O . GLN B 1 301 ? 48.068 -4.047 33.838 1.00 7.09 298 GLN B O 1
ATOM 5295 N N . SER B 1 302 ? 47.225 -5.182 35.573 1.00 3.55 299 SER B N 1
ATOM 5296 C CA . SER B 1 302 ? 47.545 -6.477 34.968 1.00 5.94 299 SER B CA 1
ATOM 5297 C C . SER B 1 302 ? 46.603 -6.764 33.789 1.00 4.90 299 SER B C 1
ATOM 5298 O O . SER B 1 302 ? 45.421 -6.461 33.864 1.00 3.84 299 SER B O 1
ATOM 5301 N N . LEU B 1 303 ? 47.137 -7.390 32.751 1.00 5.24 300 LEU B N 1
ATOM 5302 C CA . LEU B 1 303 ? 46.366 -7.857 31.590 1.00 6.03 300 LEU B CA 1
ATOM 5303 C C . LEU B 1 303 ? 45.888 -9.316 31.756 1.00 6.76 300 LEU B C 1
ATOM 5304 O O . LEU B 1 303 ? 46.544 -10.106 32.408 1.00 6.38 300 LEU B O 1
ATOM 5309 N N . PRO B 1 304 ? 44.764 -9.691 31.126 1.00 6.59 301 PRO B N 1
ATOM 5310 C CA . PRO B 1 304 ? 44.474 -11.121 31.185 1.00 6.73 301 PRO B CA 1
ATOM 5311 C C . PRO B 1 304 ? 45.539 -11.922 30.424 1.00 7.58 301 PRO B C 1
ATOM 5312 O O . PRO B 1 304 ? 46.186 -11.383 29.522 1.00 6.82 301 PRO B O 1
ATOM 5316 N N . ASN B 1 305 ? 45.727 -13.189 30.795 1.00 10.58 302 ASN B N 1
ATOM 5317 C CA . ASN B 1 305 ? 46.754 -14.039 30.174 1.00 13.45 302 ASN B CA 1
ATOM 5318 C C . ASN B 1 305 ? 46.361 -14.527 28.789 1.00 13.49 302 ASN B C 1
ATOM 5319 O O . ASN B 1 305 ? 47.219 -14.860 27.980 1.00 12.41 302 ASN B O 1
ATOM 5324 N N . SER B 1 306 ? 45.061 -14.601 28.533 1.00 12.85 303 SER B N 1
ATOM 5325 C CA . SER B 1 306 ? 44.599 -14.947 27.201 1.00 12.77 303 SER B CA 1
ATOM 5326 C C . SER B 1 306 ? 43.280 -14.254 26.879 1.00 10.91 303 SER B C 1
ATOM 5327 O O . SER B 1 306 ? 42.540 -13.834 27.764 1.00 11.74 303 SER B O 1
ATOM 5330 N N . ILE B 1 307 ? 43.021 -14.101 25.600 1.00 8.93 304 ILE B N 1
ATOM 5331 C CA . ILE B 1 307 ? 41.739 -13.621 25.167 1.00 9.47 304 ILE B CA 1
ATOM 5332 C C . ILE B 1 307 ? 40.991 -14.814 24.634 1.00 10.25 304 ILE B C 1
ATOM 5333 O O . ILE B 1 307 ? 41.521 -15.620 23.871 1.00 12.54 304 ILE B O 1
ATOM 5338 N N . GLU B 1 308 ? 39.749 -14.934 25.049 1.00 10.96 305 GLU B N 1
ATOM 5339 C CA . GLU B 1 308 ? 38.901 -16.015 24.614 1.00 10.79 305 GLU B CA 1
ATOM 5340 C C . GLU B 1 308 ? 37.941 -15.486 23.512 1.00 9.47 305 GLU B C 1
ATOM 5341 O O . GLU B 1 308 ? 37.343 -14.423 23.660 1.00 9.28 305 GLU B O 1
ATOM 5347 N N . LEU B 1 309 ? 37.823 -16.234 22.413 1.00 6.45 306 LEU B N 1
ATOM 5348 C CA . LEU B 1 309 ? 36.789 -16.001 21.400 1.00 5.16 306 LEU B CA 1
ATOM 5349 C C . LEU B 1 309 ? 35.509 -16.699 21.827 1.00 3.17 306 LEU B C 1
ATOM 5350 O O . LEU B 1 309 ? 35.397 -17.919 21.694 1.00 5.10 306 LEU B O 1
ATOM 5355 N N . LEU B 1 310 ? 34.551 -15.941 22.328 1.00 2.00 307 LEU B N 1
ATOM 5356 C CA . LEU B 1 310 ? 33.317 -16.546 22.841 1.00 2.00 307 LEU B CA 1
ATOM 5357 C C . LEU B 1 310 ? 32.371 -17.039 21.727 1.00 3.51 307 LEU B C 1
ATOM 5358 O O . LEU B 1 310 ? 31.629 -17.988 21.920 1.00 5.51 307 LEU B O 1
ATOM 5363 N N . LYS B 1 311 ? 32.370 -16.346 20.584 1.00 2.00 308 LYS B N 1
ATOM 5364 C CA . LYS B 1 311 ? 31.624 -16.757 19.437 1.00 2.51 308 LYS B CA 1
ATOM 5365 C C . LYS B 1 311 ? 32.277 -16.164 18.190 1.00 2.04 308 LYS B C 1
ATOM 5366 O O . LYS B 1 311 ? 32.766 -15.018 18.239 1.00 2.78 308 LYS B O 1
ATOM 5372 N N . PRO B 1 312 ? 32.340 -16.938 17.079 1.00 2.00 309 PRO B N 1
ATOM 5373 C CA . PRO B 1 312 ? 32.921 -16.385 15.844 1.00 2.00 309 PRO B CA 1
ATOM 5374 C C . PRO B 1 312 ? 32.120 -15.201 15.346 1.00 2.00 309 PRO B C 1
ATOM 5375 O O . PRO B 1 312 ? 30.933 -15.078 15.666 1.00 2.00 309 PRO B O 1
ATOM 5379 N N . ALA B 1 313 ? 32.775 -14.324 14.584 1.00 2.00 310 ALA B N 1
ATOM 5380 C CA . ALA B 1 313 ? 32.189 -13.059 14.152 1.00 2.00 310 ALA B CA 1
ATOM 5381 C C . ALA B 1 313 ? 32.576 -12.743 12.704 1.00 2.68 310 ALA B C 1
ATOM 5382 O O . ALA B 1 313 ? 33.662 -13.114 12.256 1.00 2.00 310 ALA B O 1
ATOM 5384 N N . VAL B 1 314 ? 31.668 -12.115 11.961 1.00 2.00 311 VAL B N 1
ATOM 5385 C CA . VAL B 1 314 ? 32.029 -11.467 10.710 1.00 2.00 311 VAL B CA 1
ATOM 5386 C C . VAL B 1 314 ? 31.744 -9.990 10.936 1.00 2.00 311 VAL B C 1
ATOM 5387 O O . VAL B 1 314 ? 30.650 -9.624 11.248 1.00 2.00 311 VAL B O 1
ATOM 5407 N N . ASN B 1 317 ? 32.651 -3.100 7.877 1.00 2.00 314 ASN B N 1
ATOM 5408 C CA . ASN B 1 317 ? 32.668 -1.656 7.992 1.00 2.00 314 ASN B CA 1
ATOM 5409 C C . ASN B 1 317 ? 31.402 -1.046 7.388 1.00 2.00 314 ASN B C 1
ATOM 5410 O O . ASN B 1 317 ? 30.822 -1.608 6.453 1.00 2.00 314 ASN B O 1
ATOM 5415 N N . LEU B 1 318 ? 30.989 0.096 7.914 1.00 2.00 315 LEU B N 1
ATOM 5416 C CA . LEU B 1 318 ? 29.903 0.835 7.305 1.00 2.00 315 LEU B CA 1
ATOM 5417 C C . LEU B 1 318 ? 30.421 2.166 6.784 1.00 2.00 315 LEU B C 1
ATOM 5418 O O . LEU B 1 318 ? 30.572 3.105 7.535 1.00 2.00 315 LEU B O 1
ATOM 5423 N N . LEU B 1 319 ? 30.711 2.228 5.500 1.00 2.00 316 LEU B N 1
ATOM 5424 C CA . LEU B 1 319 ? 31.066 3.492 4.878 1.00 2.00 316 LEU B CA 1
ATOM 5425 C C . LEU B 1 319 ? 29.787 4.256 4.609 1.00 2.00 316 LEU B C 1
ATOM 5426 O O . LEU B 1 319 ? 28.689 3.697 4.756 1.00 2.00 316 LEU B O 1
ATOM 5431 N N . GLY B 1 320 ? 29.919 5.519 4.196 1.00 2.00 317 GLY B N 1
ATOM 5432 C CA . GLY B 1 320 ? 28.766 6.337 3.848 1.00 2.00 317 GLY B CA 1
ATOM 5433 C C . GLY B 1 320 ? 27.903 5.669 2.799 1.00 2.28 317 GLY B C 1
ATOM 5434 O O . GLY B 1 320 ? 26.653 5.677 2.926 1.00 2.90 317 GLY B O 1
ATOM 5435 N N . LYS B 1 321 ? 28.541 5.114 1.752 1.00 2.00 318 LYS B N 1
ATOM 5436 C CA . LYS B 1 321 ? 27.799 4.421 0.665 1.00 2.45 318 LYS B CA 1
ATOM 5437 C C . LYS B 1 321 ? 27.096 3.173 1.140 1.00 2.46 318 LYS B C 1
ATOM 5438 O O . LYS B 1 321 ? 26.062 2.820 0.591 1.00 4.01 318 LYS B O 1
ATOM 5444 N N . ASP B 1 322 ? 27.619 2.527 2.190 1.00 2.00 319 ASP B N 1
ATOM 5445 C CA . ASP B 1 322 ? 26.914 1.399 2.806 1.00 2.00 319 ASP B CA 1
ATOM 5446 C C . ASP B 1 322 ? 25.669 1.866 3.640 1.00 2.93 319 ASP B C 1
ATOM 5447 O O . ASP B 1 322 ? 24.627 1.215 3.602 1.00 2.00 319 ASP B O 1
ATOM 5452 N N . LEU B 1 323 ? 25.771 2.987 4.361 1.00 2.00 320 LEU B N 1
ATOM 5453 C CA . LEU B 1 323 ? 24.594 3.552 4.994 1.00 2.00 320 LEU B CA 1
ATOM 5454 C C . LEU B 1 323 ? 23.537 3.881 3.936 1.00 2.00 320 LEU B C 1
ATOM 5455 O O . LEU B 1 323 ? 22.378 3.506 4.072 1.00 4.15 320 LEU B O 1
ATOM 5460 N N . ASP B 1 324 ? 23.933 4.562 2.876 1.00 2.00 321 ASP B N 1
ATOM 5461 C CA . ASP B 1 324 ? 23.008 4.884 1.798 1.00 3.89 321 ASP B CA 1
ATOM 5462 C C . ASP B 1 324 ? 22.268 3.620 1.336 1.00 4.41 321 ASP B C 1
ATOM 5463 O O . ASP B 1 324 ? 21.066 3.638 1.032 1.00 3.52 321 ASP B O 1
ATOM 5468 N N . LEU B 1 325 ? 22.982 2.515 1.299 1.00 3.86 322 LEU B N 1
ATOM 5469 C CA . LEU B 1 325 ? 22.376 1.300 0.789 1.00 3.35 322 LEU B CA 1
ATOM 5470 C C . LEU B 1 325 ? 21.484 0.618 1.817 1.00 3.91 322 LEU B C 1
ATOM 5471 O O . LEU B 1 325 ? 20.400 0.171 1.468 1.00 4.06 322 LEU B O 1
ATOM 5476 N N . LEU B 1 326 ? 21.959 0.528 3.069 1.00 2.00 323 LEU B N 1
ATOM 5477 C CA . LEU B 1 326 ? 21.427 -0.407 4.025 1.00 2.00 323 LEU B CA 1
ATOM 5478 C C . LEU B 1 326 ? 20.673 0.214 5.224 1.00 2.00 323 LEU B C 1
ATOM 5479 O O . LEU B 1 326 ? 20.018 -0.523 5.982 1.00 2.00 323 LEU B O 1
ATOM 5484 N N . GLU B 1 327 ? 20.790 1.523 5.447 1.00 2.00 324 GLU B N 1
ATOM 5485 C CA . GLU B 1 327 ? 20.307 2.061 6.728 1.00 2.00 324 GLU B CA 1
ATOM 5486 C C . GLU B 1 327 ? 18.818 1.779 6.971 1.00 2.00 324 GLU B C 1
ATOM 5487 O O . GLU B 1 327 ? 18.365 1.606 8.129 1.00 2.00 324 GLU B O 1
ATOM 5493 N N . ASN B 1 328 ? 18.038 1.739 5.901 1.00 2.00 325 ASN B N 1
ATOM 5494 C CA . ASN B 1 328 ? 16.594 1.459 6.055 1.00 2.00 325 ASN B CA 1
ATOM 5495 C C . ASN B 1 328 ? 16.225 0.041 6.495 1.00 2.00 325 ASN B C 1
ATOM 5496 O O . ASN B 1 328 ? 15.125 -0.174 6.957 1.00 2.00 325 ASN B O 1
ATOM 5501 N N . GLU B 1 329 ? 17.150 -0.908 6.421 1.00 2.49 326 GLU B N 1
ATOM 5502 C CA . GLU B 1 329 ? 16.882 -2.205 7.011 1.00 2.87 326 GLU B CA 1
ATOM 5503 C C . GLU B 1 329 ? 17.532 -2.516 8.360 1.00 2.00 326 GLU B C 1
ATOM 5504 O O . GLU B 1 329 ? 17.372 -3.626 8.838 1.00 2.00 326 GLU B O 1
ATOM 5510 N N . PHE B 1 330 ? 18.208 -1.546 8.996 1.00 2.00 327 PHE B N 1
ATOM 5511 C CA . PHE B 1 330 ? 18.888 -1.810 10.291 1.00 2.00 327 PHE B CA 1
ATOM 5512 C C . PHE B 1 330 ? 17.916 -2.238 11.364 1.00 2.00 327 PHE B C 1
ATOM 5513 O O . PHE B 1 330 ? 18.201 -3.126 12.160 1.00 2.00 327 PHE B O 1
ATOM 5521 N N . ASN B 1 331 ? 16.747 -1.621 11.346 1.00 2.00 328 ASN B N 1
ATOM 5522 C CA . ASN B 1 331 ? 15.698 -1.892 12.325 1.00 3.40 328 ASN B CA 1
ATOM 5523 C C . ASN B 1 331 ? 15.267 -3.380 12.377 1.00 3.32 328 ASN B C 1
ATOM 5524 O O . ASN B 1 331 ? 14.799 -3.851 13.398 1.00 3.95 328 ASN B O 1
ATOM 5529 N N . GLU B 1 332 ? 15.460 -4.095 11.279 1.00 2.00 329 GLU B N 1
ATOM 5530 C CA . GLU B 1 332 ? 14.974 -5.459 11.158 1.00 2.62 329 GLU B CA 1
ATOM 5531 C C . GLU B 1 332 ? 16.041 -6.454 11.594 1.00 2.73 329 GLU B C 1
ATOM 5532 O O . GLU B 1 332 ? 15.776 -7.663 11.682 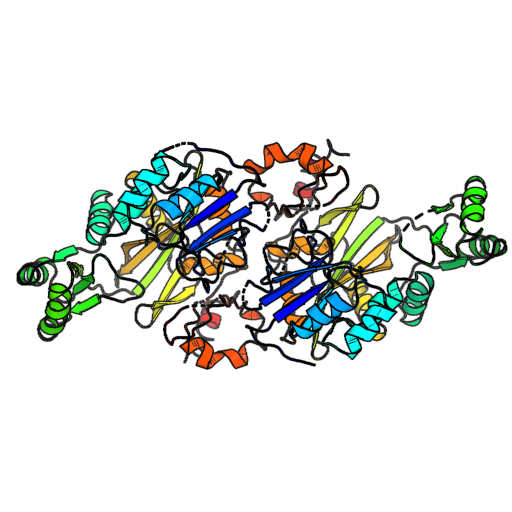1.00 4.37 329 GLU B O 1
ATOM 5538 N N . HIS B 1 333 ? 17.253 -5.964 11.867 1.00 2.00 330 HIS B N 1
ATOM 5539 C CA . HIS B 1 333 ? 18.364 -6.882 12.167 1.00 2.41 330 HIS B CA 1
ATOM 5540 C C . HIS B 1 333 ? 19.119 -6.555 13.446 1.00 3.05 330 HIS B C 1
ATOM 5541 O O . HIS B 1 333 ? 20.222 -5.959 13.405 1.00 2.08 330 HIS B O 1
ATOM 5548 N N . PRO B 1 334 ? 18.561 -6.945 14.592 1.00 2.43 331 PRO B N 1
ATOM 5549 C CA . PRO B 1 334 ? 19.327 -6.764 15.821 1.00 2.08 331 PRO B CA 1
ATOM 5550 C C . PRO B 1 334 ? 20.609 -7.584 15.798 1.00 2.00 331 PRO B C 1
ATOM 5551 O O . PRO B 1 334 ? 21.598 -7.231 16.476 1.00 2.00 331 PRO B O 1
ATOM 5555 N N . GLU B 1 335 ? 20.582 -8.721 15.111 1.00 2.00 332 GLU B N 1
ATOM 5556 C CA . GLU B 1 335 ? 21.782 -9.585 15.053 1.00 3.47 332 GLU B CA 1
ATOM 5557 C C . GLU B 1 335 ? 22.944 -8.940 14.249 1.00 3.31 332 GLU B C 1
ATOM 5558 O O . GLU B 1 335 ? 24.013 -9.541 14.130 1.00 5.65 332 GLU B O 1
ATOM 5564 N N . TRP B 1 336 ? 22.751 -7.721 13.734 1.00 2.00 333 TRP B N 1
ATOM 5565 C CA . TRP B 1 336 ? 23.885 -6.977 13.167 1.00 2.00 333 TRP B CA 1
ATOM 5566 C C . TRP B 1 336 ? 24.749 -6.180 14.185 1.00 2.20 333 TRP B C 1
ATOM 5567 O O . TRP B 1 336 ? 25.840 -5.742 13.847 1.00 2.27 333 TRP B O 1
ATOM 5578 N N . HIS B 1 337 ? 24.258 -5.985 15.410 1.00 2.00 334 HIS B N 1
ATOM 5579 C CA . HIS B 1 337 ? 25.015 -5.298 16.456 1.00 2.00 334 HIS B CA 1
ATOM 5580 C C . HIS B 1 337 ? 25.659 -4.018 15.902 1.00 2.96 334 HIS B C 1
ATOM 5581 O O . HIS B 1 337 ? 26.887 -3.882 15.883 1.00 2.00 334 HIS B O 1
ATOM 5588 N N . LEU B 1 338 ? 24.829 -3.097 15.443 1.00 2.00 335 LEU B N 1
ATOM 5589 C CA . LEU B 1 338 ? 25.290 -1.875 14.812 1.00 2.17 335 LEU B CA 1
ATOM 5590 C C . LEU B 1 338 ? 25.989 -0.924 15.772 1.00 2.05 335 LEU B C 1
ATOM 5591 O O . LEU B 1 338 ? 25.482 -0.650 16.870 1.00 3.68 335 LEU B O 1
ATOM 5596 N N . HIS B 1 339 ? 27.157 -0.433 15.358 1.00 2.00 336 HIS B N 1
ATOM 5597 C CA . HIS B 1 339 ? 27.827 0.734 15.996 1.00 2.00 336 HIS B CA 1
ATOM 5598 C C . HIS B 1 339 ? 27.738 1.881 14.991 1.00 2.00 336 HIS B C 1
ATOM 5599 O O . HIS B 1 339 ? 28.169 1.727 13.837 1.00 4.02 336 HIS B O 1
ATOM 5606 N N . ILE B 1 340 ? 27.199 3.021 15.385 1.00 2.00 337 ILE B N 1
ATOM 5607 C CA . ILE B 1 340 ? 27.145 4.148 14.468 1.00 2.00 337 ILE B CA 1
ATOM 5608 C C . ILE B 1 340 ? 27.904 5.238 15.184 1.00 2.00 337 ILE B C 1
ATOM 5609 O O . ILE B 1 340 ? 27.574 5.564 16.320 1.00 2.00 337 ILE B O 1
ATOM 5614 N N . TYR B 1 341 ? 28.985 5.728 14.579 1.00 2.00 338 TYR B N 1
ATOM 5615 C CA . TYR B 1 341 ? 29.926 6.561 15.335 1.00 2.00 338 TYR B CA 1
ATOM 5616 C C . TYR B 1 341 ? 29.363 7.903 15.709 1.00 2.00 338 TYR B C 1
ATOM 5617 O O . TYR B 1 341 ? 29.817 8.497 16.680 1.00 2.39 338 TYR B O 1
ATOM 5626 N N . GLY B 1 342 ? 28.396 8.388 14.937 1.00 2.00 339 GLY B N 1
ATOM 5627 C CA . GLY B 1 342 ? 27.746 9.666 15.212 1.00 2.00 339 GLY B CA 1
ATOM 5628 C C . GLY B 1 342 ? 28.341 10.844 14.483 1.00 3.73 339 GLY B C 1
ATOM 5629 O O . GLY B 1 342 ? 28.146 11.975 14.897 1.00 5.73 339 GLY B O 1
ATOM 5630 N N . LYS B 1 343 ? 29.066 10.596 13.386 1.00 4.83 340 LYS B N 1
ATOM 5631 C CA . LYS B 1 343 ? 29.643 11.677 12.594 1.00 4.33 340 LYS B CA 1
ATOM 5632 C C . LYS B 1 343 ? 28.531 12.324 11.766 1.00 6.16 340 LYS B C 1
ATOM 5633 O O . LYS B 1 343 ? 27.717 11.626 11.134 1.00 7.01 340 LYS B O 1
ATOM 5639 N N . SER B 1 344 ? 28.472 13.648 11.744 1.00 7.10 341 SER B N 1
ATOM 5640 C CA . SER B 1 344 ? 27.286 14.281 11.102 1.00 10.97 341 SER B CA 1
ATOM 5641 C C . SER B 1 344 ? 27.368 14.403 9.565 1.00 9.66 341 SER B C 1
ATOM 5642 O O . SER B 1 344 ? 26.344 14.405 8.870 1.00 9.39 341 SER B O 1
ATOM 5645 N N . GLU B 1 345 ? 28.583 14.494 9.046 1.00 7.67 342 GLU B N 1
ATOM 5646 C CA . GLU B 1 345 ? 28.767 14.683 7.619 1.00 9.51 342 GLU B CA 1
ATOM 5647 C C . GLU B 1 345 ? 29.082 13.333 6.945 1.00 6.59 342 GLU B C 1
ATOM 5648 O O . GLU B 1 345 ? 30.190 12.848 7.036 1.00 3.85 342 GLU B O 1
ATOM 5654 N N . ARG B 1 346 ? 28.075 12.730 6.311 1.00 4.65 343 ARG B N 1
ATOM 5655 C CA . ARG B 1 346 ? 28.242 11.462 5.609 1.00 4.01 343 ARG B CA 1
ATOM 5656 C C . ARG B 1 346 ? 28.984 11.663 4.294 1.00 2.36 343 ARG B C 1
ATOM 5657 O O . ARG B 1 346 ? 28.656 12.579 3.565 1.00 2.29 343 ARG B O 1
ATOM 5665 N N . LYS B 1 347 ? 29.965 10.801 4.005 1.00 2.00 344 LYS B N 1
ATOM 5666 C CA . LYS B 1 347 ? 30.673 10.822 2.710 1.00 2.41 344 LYS B CA 1
ATOM 5667 C C . LYS B 1 347 ? 30.750 9.400 2.229 1.00 2.69 344 LYS B C 1
ATOM 5668 O O . LYS B 1 347 ? 30.836 8.498 3.033 1.00 3.54 344 LYS B O 1
ATOM 5674 N N . ASP B 1 348 ? 30.688 9.194 0.920 1.00 3.50 345 ASP B N 1
ATOM 5675 C CA . ASP B 1 348 ? 30.624 7.849 0.373 1.00 3.48 345 ASP B CA 1
ATOM 5676 C C . ASP B 1 348 ? 31.675 6.894 0.931 1.00 2.00 345 ASP B C 1
ATOM 5677 O O . ASP B 1 348 ? 31.352 5.779 1.285 1.00 2.00 345 ASP B O 1
ATOM 5682 N N . SER B 1 349 ? 32.915 7.334 1.028 1.00 3.60 346 SER B N 1
ATOM 5683 C CA . SER B 1 349 ? 33.997 6.466 1.465 1.00 3.74 346 SER B CA 1
ATOM 5684 C C . SER B 1 349 ? 34.364 6.649 2.943 1.00 4.13 346 SER B C 1
ATOM 5685 O O . SER B 1 349 ? 35.288 5.997 3.443 1.00 4.17 346 SER B O 1
ATOM 5688 N N . ARG B 1 350 ? 33.691 7.545 3.651 1.00 2.39 347 ARG B N 1
ATOM 5689 C CA . ARG B 1 350 ? 34.080 7.791 5.057 1.00 2.80 347 ARG B CA 1
ATOM 5690 C C . ARG B 1 350 ? 33.527 6.689 5.987 1.00 2.78 347 ARG B C 1
ATOM 5691 O O . ARG B 1 350 ? 32.376 6.257 5.790 1.00 2.00 347 ARG B O 1
ATOM 5699 N N . LYS B 1 351 ? 34.323 6.265 6.986 1.00 2.00 348 LYS B N 1
ATOM 5700 C CA . LYS B 1 351 ? 33.885 5.240 7.963 1.00 2.15 348 LYS B CA 1
ATOM 5701 C C . LYS B 1 351 ? 32.870 5.824 8.955 1.00 2.00 348 LYS B C 1
ATOM 5702 O O . LYS B 1 351 ? 33.241 6.613 9.831 1.00 4.01 348 LYS B O 1
ATOM 5716 N N . GLY B 1 353 ? 30.570 3.802 10.719 1.00 2.00 350 GLY B N 1
ATOM 5717 C CA . GLY B 1 353 ? 30.113 2.793 11.684 1.00 2.00 350 GLY B CA 1
ATOM 5718 C C . GLY B 1 353 ? 30.652 1.436 11.292 1.00 2.00 350 GLY B C 1
ATOM 5719 O O . GLY B 1 353 ? 31.392 1.308 10.297 1.00 2.00 350 GLY B O 1
ATOM 5720 N N . HIS B 1 354 ? 30.295 0.422 12.057 1.00 2.00 351 HIS B N 1
ATOM 5721 C CA . HIS B 1 354 ? 30.575 -0.935 11.658 1.00 2.00 351 HIS B CA 1
ATOM 5722 C C . HIS B 1 354 ? 29.492 -1.866 12.201 1.00 2.00 351 HIS B C 1
ATOM 5723 O O . HIS B 1 354 ? 28.699 -1.468 13.051 1.00 2.00 351 HIS B O 1
ATOM 5738 N N . THR B 1 356 ? 28.958 -5.980 13.665 1.00 2.00 353 THR B N 1
ATOM 5739 C CA . THR B 1 356 ? 29.593 -7.225 14.035 1.00 2.00 353 THR B CA 1
ATOM 5740 C C . THR B 1 356 ? 28.544 -8.318 14.115 1.00 2.24 353 THR B C 1
ATOM 5741 O O . THR B 1 356 ? 27.651 -8.281 14.951 1.00 2.00 353 THR B O 1
ATOM 5745 N N . VAL B 1 357 ? 28.681 -9.321 13.270 1.00 2.36 354 VAL B N 1
ATOM 5746 C CA . VAL B 1 357 ? 27.690 -10.369 13.238 1.00 2.00 354 VAL B CA 1
ATOM 5747 C C . VAL B 1 357 ? 28.250 -11.614 13.872 1.00 2.49 354 VAL B C 1
ATOM 5748 O O . VAL B 1 357 ? 29.091 -12.305 13.283 1.00 3.38 354 VAL B O 1
ATOM 5752 N N . LEU B 1 358 ? 27.767 -11.928 15.063 1.00 2.00 355 LEU B N 1
ATOM 5753 C CA . LEU B 1 358 ? 28.190 -13.159 15.730 1.00 2.45 355 LEU B CA 1
ATOM 5754 C C . LEU B 1 358 ? 27.540 -14.299 14.999 1.00 3.12 355 LEU B C 1
ATOM 5755 O O . LEU B 1 358 ? 26.363 -14.211 14.658 1.00 4.94 355 LEU B O 1
ATOM 5760 N N . THR B 1 359 ? 28.264 -15.379 14.809 1.00 2.00 356 THR B N 1
ATOM 5761 C CA . THR B 1 359 ? 27.727 -16.468 14.025 1.00 2.94 356 THR B CA 1
ATOM 5762 C C . THR B 1 359 ? 28.435 -17.776 14.366 1.00 5.66 356 THR B C 1
ATOM 5763 O O . THR B 1 359 ? 29.602 -17.775 14.789 1.00 7.55 356 THR B O 1
ATOM 5767 N N . ASN B 1 360 ? 27.705 -18.871 14.208 1.00 7.52 357 ASN B N 1
ATOM 5768 C CA . ASN B 1 360 ? 28.254 -20.228 14.335 1.00 9.80 357 ASN B CA 1
ATOM 5769 C C . ASN B 1 360 ? 28.570 -20.838 12.978 1.00 9.80 357 ASN B C 1
ATOM 5770 O O . ASN B 1 360 ? 28.932 -22.015 12.889 1.00 11.28 357 ASN B O 1
ATOM 5775 N N . ASP B 1 361 ? 28.425 -20.026 11.934 1.00 7.85 358 ASP B N 1
ATOM 5776 C CA . ASP B 1 361 ? 28.744 -20.446 10.570 1.00 7.82 358 ASP B CA 1
ATOM 5777 C C . ASP B 1 361 ? 29.263 -19.266 9.748 1.00 4.33 358 ASP B C 1
ATOM 5778 O O . ASP B 1 361 ? 28.537 -18.637 8.982 1.00 3.46 358 ASP B O 1
ATOM 5783 N N . VAL B 1 362 ? 30.532 -18.967 9.929 1.00 3.20 359 VAL B N 1
ATOM 5784 C CA . VAL B 1 362 ? 31.175 -17.866 9.271 1.00 2.00 359 VAL B CA 1
ATOM 5785 C C . VAL B 1 362 ? 31.032 -17.912 7.767 1.00 2.00 359 VAL B C 1
ATOM 5786 O O . VAL B 1 362 ? 30.842 -16.858 7.126 1.00 3.53 359 VAL B O 1
ATOM 5790 N N . ASN B 1 363 ? 31.167 -19.093 7.164 1.00 2.00 360 ASN B N 1
ATOM 5791 C CA . ASN B 1 363 ? 31.089 -19.208 5.696 1.00 4.08 360 ASN B CA 1
ATOM 5792 C C . ASN B 1 363 ? 29.756 -18.860 5.124 1.00 5.11 360 ASN B C 1
ATOM 5793 O O . ASN B 1 363 ? 29.676 -18.197 4.071 1.00 7.76 360 ASN B O 1
ATOM 5798 N N . GLN B 1 364 ? 28.708 -19.279 5.811 1.00 4.24 361 GLN B N 1
ATOM 5799 C CA . GLN B 1 364 ? 27.348 -18.929 5.399 1.00 3.33 361 GLN B CA 1
ATOM 5800 C C . GLN B 1 364 ? 27.150 -17.412 5.623 1.00 2.82 361 GLN B C 1
ATOM 5801 O O . GLN B 1 364 ? 26.682 -16.693 4.748 1.00 5.43 361 GLN B O 1
ATOM 5807 N N . THR B 1 365 ? 27.531 -16.913 6.787 1.00 2.13 362 THR B N 1
ATOM 5808 C CA . THR B 1 365 ? 27.383 -15.470 7.080 1.00 2.00 362 THR B CA 1
ATOM 5809 C C . THR B 1 365 ? 28.171 -14.604 6.070 1.00 2.00 362 THR B C 1
ATOM 5810 O O . THR B 1 365 ? 27.713 -13.537 5.637 1.00 4.04 362 THR B O 1
ATOM 5814 N N . GLU B 1 366 ? 29.343 -15.046 5.681 1.00 2.00 363 GLU B N 1
ATOM 5815 C CA . GLU B 1 366 ? 30.127 -14.269 4.706 1.00 2.00 363 GLU B CA 1
ATOM 5816 C C . GLU B 1 366 ? 29.390 -14.110 3.367 1.00 2.00 363 GLU B C 1
ATOM 5817 O O . GLU B 1 366 ? 29.460 -13.045 2.727 1.00 2.00 363 GLU B O 1
ATOM 5823 N N . GLN B 1 367 ? 28.718 -15.177 2.935 1.00 2.00 364 GLN B N 1
ATOM 5824 C CA . GLN B 1 367 ? 27.933 -15.140 1.693 1.00 2.00 364 GLN B CA 1
ATOM 5825 C C . GLN B 1 367 ? 26.757 -14.179 1.805 1.00 2.00 364 GLN B C 1
ATOM 5826 O O . GLN B 1 367 ? 26.460 -13.457 0.868 1.00 2.30 364 GLN B O 1
ATOM 5832 N N . ASP B 1 368 ? 26.084 -14.199 2.948 1.00 2.00 365 ASP B N 1
ATOM 5833 C CA . ASP B 1 368 ? 24.965 -13.283 3.238 1.00 2.00 365 ASP B CA 1
ATOM 5834 C C . ASP B 1 368 ? 25.444 -11.839 3.179 1.00 2.00 365 ASP B C 1
ATOM 5835 O O . ASP B 1 368 ? 24.775 -10.992 2.641 1.00 2.00 365 ASP B O 1
ATOM 5848 N N . TYR B 1 370 ? 28.216 -10.635 1.577 1.00 3.05 367 TYR B N 1
ATOM 5849 C CA . TYR B 1 370 ? 28.515 -10.299 0.162 1.00 3.14 367 TYR B CA 1
ATOM 5850 C C . TYR B 1 370 ? 27.213 -9.914 -0.570 1.00 3.91 367 TYR B C 1
ATOM 5851 O O . TYR B 1 370 ? 27.152 -8.864 -1.224 1.00 3.26 367 TYR B O 1
ATOM 5860 N N . ALA B 1 371 ? 26.170 -10.757 -0.451 1.00 2.09 368 ALA B N 1
ATOM 5861 C CA . ALA B 1 371 ? 24.876 -10.452 -1.075 1.00 3.21 368 ALA B CA 1
ATOM 5862 C C . ALA B 1 371 ? 24.315 -9.124 -0.552 1.00 3.11 368 ALA B C 1
ATOM 5863 O O . ALA B 1 371 ? 23.794 -8.344 -1.308 1.00 2.87 368 ALA B O 1
ATOM 5865 N N . LYS B 1 372 ? 24.435 -8.891 0.741 1.00 2.00 369 LYS B N 1
ATOM 5866 C CA . LYS B 1 372 ? 23.835 -7.729 1.327 1.00 6.60 369 LYS B CA 1
ATOM 5867 C C . LYS B 1 372 ? 24.567 -6.429 0.875 1.00 8.54 369 LYS B C 1
ATOM 5868 O O . LYS B 1 372 ? 23.939 -5.383 0.696 1.00 11.02 369 LYS B O 1
ATOM 5874 N N . PHE B 1 373 ? 25.889 -6.495 0.709 1.00 7.55 370 PHE B N 1
ATOM 5875 C CA . PHE B 1 373 ? 26.681 -5.289 0.480 1.00 8.72 370 PHE B CA 1
ATOM 5876 C C . PHE B 1 373 ? 26.877 -5.049 -1.029 1.00 10.02 370 PHE B C 1
ATOM 5877 O O . PHE B 1 373 ? 27.433 -4.039 -1.432 1.00 11.58 370 PHE B O 1
ATOM 5885 N N . GLU B 1 374 ? 26.413 -5.979 -1.845 1.00 13.34 371 GLU B N 1
ATOM 5886 C CA . GLU B 1 374 ? 26.662 -5.936 -3.273 1.00 20.39 371 GLU B CA 1
ATOM 5887 C C . GLU B 1 374 ? 26.268 -4.608 -3.914 1.00 21.48 371 GLU B C 1
ATOM 5888 O O . GLU B 1 374 ? 27.011 -4.079 -4.747 1.00 22.67 371 GLU B O 1
ATOM 5894 N N . GLY B 1 375 ? 25.114 -4.070 -3.531 1.00 23.02 372 GLY B N 1
ATOM 5895 C CA . GLY B 1 375 ? 24.598 -2.851 -4.162 1.00 25.16 372 GLY B CA 1
ATOM 5896 C C . GLY B 1 375 ? 25.407 -1.593 -3.914 1.00 26.72 372 GLY B C 1
ATOM 5897 O O . GLY B 1 375 ? 25.101 -0.536 -4.476 1.00 28.44 372 GLY B O 1
ATOM 5898 N N . SER B 1 376 ? 26.418 -1.697 -3.050 1.00 27.34 373 SER B N 1
ATOM 5899 C CA . SER B 1 376 ? 27.325 -0.573 -2.740 1.00 28.09 373 SER B CA 1
ATOM 5900 C C . SER B 1 376 ? 28.782 -0.775 -3.247 1.00 30.25 373 SER B C 1
ATOM 5901 O O . SER B 1 376 ? 29.651 0.045 -2.938 1.00 28.94 373 SER B O 1
ATOM 5904 N N . ASN B 1 377 ? 29.034 -1.877 -3.976 1.00 33.16 374 ASN B N 1
ATOM 5905 C CA . ASN B 1 377 ? 30.254 -2.101 -4.814 1.00 37.40 374 ASN B CA 1
ATOM 5906 C C . ASN B 1 377 ? 30.599 -3.573 -5.017 1.00 39.28 374 ASN B C 1
ATOM 5907 O O . ASN B 1 377 ? 31.517 -3.881 -5.789 1.00 39.42 374 ASN B O 1
#

InterPro domains:
  IPR003135 ATP-grasp fold, ATP-dependent carboxylate-amine ligase-type [PF02222] (114-288)
  IPR005875 Phosphoribosylaminoimidazole carboxylase, ATPase subunit [MF_01928] (11-359)
  IPR005875 Phosphoribosylaminoimidazole carboxylase, ATPase subunit [TIGR01161] (11-364)
  IPR011054 Rudiment single hybrid motif [SSF51246] (308-367)
  IPR011761 ATP-grasp fold [PS50975] (112-296)
  IPR013815 ATP-grasp fold, subdomain 1 [G3DSA:3.30.1490.20] (123-185)
  IPR016185 Pre-ATP-grasp domain superfamily [SSF52440] (10-102)
  IPR040686 Phosphoribosylaminoimidazole carboxylase, C-terminal domain [PF17769] (310-364)
  IPR054350 PurT/PurK-like, preATP-grasp domain [PF22660] (10-105)

Sequence (722 aa):
NANFNKLKFGATIGIIGGGQLGKAQSAQKGYKVVVLDPSEDCPCRYVAHEFIQAKYDDEKALNQLGQKCDVITYEFENISAQQLKLLCEKYNIPQGYQAIQLLQDRLTEKETLKSAGTKVVPFISVKESTDIDKAIETLGYPFIVKTRFGGYDGKGQVLINNEKDLQEGFKLIETSECVAEKYLNIKKEVSLTVTRGNNNQITFFPLQENEHRNQILFKTIVPARIDKTAEAKEQVNKIIQSIHFIGTFTVEFFIDSNNQLYVNEIAPRPHNSGHYSIEACDYSQFDTHILAVTGQSLPNSIELLKPAVNLLGKDLDLLENEFNEHPEWHLHIYGKSERKDSRKGHTVLTNDVNQTEQDYAKFEFNKLKFGATIGIIGGGQLGKAQSAQKGYKVVVLDPSEDCPCRYVAHEFIQAKYDDEKALNQLGQKCDVITYEFENISAQQLKLLCEKYNIPQGYQAIQLLQDRLTEKETLKSAGTKVVPFISVKESTDIDKAIETLGYPFIVKTRFGGVLINNEKDLQEGFKLIETSECVAEKYLNIKKEVSLTVTRGNNNQITFFPLQENEHRNQILFKTIVPARIDKTAEAKEQVNKIIQSIHFIGTFTVEFFIDSNNQLYVNEIAPRPHNSGHYSIEACDYSQFDTHILAVTGQSLPNSIELLKPAVNLLGKDLDLLENEFNEHPEWHLHIYGKSERKDSRKGHTVLTNDVNQTEQDYAKFEGSN

B-factor: mean 19.33, std 18.02, range [2.0, 96.29]

Radius of gyration: 28.94 Å; Cα contacts (8 Å, |Δi|>4): 1590; chains: 2; bounding box: 75×52×91 Å

Secondary structure (DSSP, 8-state):
------PPTT-EEEEE--STTT--HHHH---EEEEEES-TT-TTGGGSSEEEE--TT-HHHHHHHHHH-SEEEESSTTS-HHHHHHHHHHS--TTTTHHHHHHHSHHHHHHHHHHTT--BPPEEEE-SSTHHHHHHHHT-SSEEEEESSS--TTTTEEEE-STTSHHHHHHHHTTS-EEEEE---EEEEEEEEEEE-GGG-EEEPPPEEEEEETTEEEEEEBS-SS--HHHHHHHHHHHHTTS---EEEEEEEEEETT--EEEEEEESS--GGGTTHHHHBSS-HHHHHHHHHTTPPPPS---BSS-B----HHHHHHHGGGGGG-GGG-------SS--TT------B-S-HHHHHH---TT-/-----TT-EEEEE--STTT--HHHH---EEEEEES-TT-TTGGGSSEEEE--TT-HHHHHHHHHH-SEEEESSS-S-HHHHHHHHHHS--TT-SHHHHHHT-HHHHHHHHHHTT--BPPEEEE-STTHHHHHHHHT-SSEEEEESS---EE-SGGGHHHHHHHHTTS-EEEEE---EEEEEEEEEEE-GGG-EEEPPPEEEEEETTEEEEEEBS-SS--HHHHHHHHHHHHHHS---EEEEEEEEEETT--EEEEEEESS--GGGTTHHHHBSS-HHHHHHHHHTTPPPPS---B-S-B----HHHHHHHGGGGGG-GGG-------SS--TT------B-S-HHHHHH--TTTGGG-

CATH classification: 3.40.50.20 (+2 more: 3.30.470.20, 3.30.1490.20)

Foldseek 3Di:
DALDAQFDFPFEEEEEAQALQLLLVLNVCRYAYEYEEQDPLRLNCVNHPYYQHDDLADLVSVVVSQVRGQEYDYAALPHDLVSQQVSVVPHHYQFHSQVSNQQQFQVSQQVLLVVLVFFAFDKDWDLDLCVVVVVCVVANAWKKKAAGHDDDQLPRMFTRHDPVRVVVVNVSSVPGTIMMGHDAAFDWKKKWKKAAARPGDIETDAIWTFDDDSSGTDKIWPNDPDPCVVVNVVSVVSSCVRHPAHAMKMWMWTAHVVRDIGTDHIGNGDDPNQQQCVPFKPAGSVNSRVCRRSRHHHDHYIDGNFIKMKQALQNCVQPVVVVVVCVQQVWADSSRPDHDRGHITGIHGDNDRVVVVVCCVSSD/DFQFDFAFEEEEEAQALQLLLPLNVCRYAYEYEEQDPLRLNCVNHPYYQHDQLAPLVSLVVRQVRGQEYEYAALRHALVSQQVVVVVHHYQQHSQQSHCQQFVVSVQVVLVVLPFFAFDKDWLQALCCVVVVCVVQNAWKAKAFRGDDAIDRDDVSSVVRSVCSVPTTIMMGHDFAFPWKKKWKWAAAPPRQIETDAIWTFDDDPNHTDKIWPNHPDPCVVVVVVSVVSVCVRHRAHAMKMWMWTQGPVRDIHTDDIGRHDDPNQQQCVPFKPAGSVNSRSCRRSRHDHDNYIDGNFIKMKQALLNCVQPVVCPVVPVQQVWDDSRRDDGDLGHTIHIHTDPDRVVVVVCVVSRVVSD

Organism: Staphylococcus aureus (strain Newman) (NCBI:txid426430)

Solvent-accessible surface area: 29552 Å² total

Nearest PDB structures (foldseek):
  3orq-assembly1_A  TM=1.000E+00  e=2.316E-81  Staphylococcus aureus subsp. aureus str. Newman
  3orq-assembly1_B  TM=9.638E-01  e=3.091E-73  Staphylococcus aureus subsp. aureus str. Newman
  3orr-assembly1_B  TM=9.643E-01  e=1.140E-72  Staphylococcus aureus subsp. aureus str. Newman
  4ma5-assembly1_A-2  TM=9.079E-01  e=6.631E-34  Francisella tularensis subsp. tularensis SCHU S4
  4ma0-assembly1_A  TM=9.162E-01  e=7.508E-34  Francisella tularensis subsp. tularensis SCHU S4